Protein 5T9P (pdb70)

Nearest PDB structures (foldseek):
  5t9p-assembly6_D  TM=1.011E+00  e=1.583E-20  Saccharomyces cerevisiae S288C
  5t9p-assembly2_C  TM=9.973E-01  e=4.713E-19  Saccharomyces cerevisiae S288C
  5t9p-assembly5_A  TM=9.970E-01  e=7.579E-19  Saccharomyces cerevisiae S288C
  4ed5-assembly1_A  TM=9.179E-01  e=2.363E-08  Homo sapiens
  4qqb-assembly2_B  TM=8.939E-01  e=1.373E-08  Drosophila melanogaster

Organism: Saccharomyces cerevisiae (strain ATCC 204508 / S288c) (NCBI:txid559292)

B-factor: mean 33.74, std 13.09, range [13.5, 87.91]

Sequence (399 aa):
EEYSGIIYVSSRLPHGFHEKELSKYFAQFGDLKEVRRLARNKKTGNSRHYGFLEFVNKEDAMIAQESMNNYLLMGHLLQVRVLPKGAKIEKLYKYKKRVLVEKGITKLEEYSGIIYVSRLPHGFHEKELSKYFAQFGDLKEVRLARNKKTGNSRHYGFLEFVNKEDAMIAQESSMNNYLLMGHLLQVRVLPKGAKIEKLYKYKKRVLVEKGITKEYSGIIYVSRLPHGFHEKELSKYFAQFGDLKEVRLARNKKTGNSRHYGFLEFVNKEDAMIAQESMNNYLLMGHLLQVRVLPKGAKIEKLYKYKKRVLEYSGIIYVSRLPHGFHEKELSKYFAQFGDLKEVRRLARNKKTGNSRHYGFLEFVNKEDAMIAQESMNNYLLMGHLLQVRVLPKGAKIEKLYK

Structure (mmCIF, N/CA/C/O backbone):
data_5T9P
#
_entry.id   5T9P
#
_cell.length_a   37.242
_cell.length_b   157.399
_cell.length_c   47.130
_cell.angle_alpha   90.00
_cell.angle_beta   107.06
_cell.angle_gamma   90.00
#
_symmetry.space_group_name_H-M   'P 1 21 1'
#
loop_
_entity.id
_entity.type
_entity.pdbx_description
1 polymer 'Ribosome biogenesis protein 15'
2 non-polymer 'SULFATE ION'
3 non-polymer 'CHLORIDE ION'
4 water water
#
loop_
_atom_site.group_PDB
_atom_site.id
_atom_site.type_symbol
_atom_site.label_atom_id
_atom_site.label_alt_id
_atom_site.label_comp_id
_atom_site.label_asym_id
_atom_site.label_entity_id
_atom_site.label_seq_id
_atom_site.pdbx_PDB_ins_code
_atom_site.Cartn_x
_atom_site.Cartn_y
_atom_site.Cartn_z
_atom_site.occupancy
_atom_site.B_iso_or_equiv
_atom_site.auth_seq_id
_atom_site.auth_comp_id
_atom_site.auth_asym_id
_atom_site.auth_atom_id
_atom_site.pdbx_PDB_model_num
ATOM 1 N N . GLU A 1 7 ? -73.541 18.086 99.138 1.00 31.05 87 GLU B N 1
ATOM 2 C CA . GLU A 1 7 ? -72.701 18.014 97.948 1.00 31.97 87 GLU B CA 1
ATOM 3 C C . GLU A 1 7 ? -71.221 17.997 98.288 1.00 29.16 87 GLU B C 1
ATOM 4 O O . GLU A 1 7 ? -70.404 17.563 97.488 1.00 34.95 87 GLU B O 1
ATOM 10 N N . GLU A 1 8 ? -70.860 18.546 99.439 1.00 21.79 88 GLU B N 1
ATOM 11 C CA . GLU A 1 8 ? -69.451 18.845 99.648 1.00 23.63 88 GLU B CA 1
ATOM 12 C C . GLU A 1 8 ? -68.734 17.747 100.431 1.00 22.78 88 GLU B C 1
ATOM 13 O O . GLU A 1 8 ? -67.507 17.787 100.577 1.00 18.95 88 GLU B O 1
ATOM 19 N N . TYR A 1 9 ? -69.492 16.778 100.917 1.00 17.53 89 TYR B N 1
ATOM 20 C CA . TYR A 1 9 ? -68.913 15.718 101.748 1.00 19.68 89 TYR B CA 1
ATOM 21 C C . TYR A 1 9 ? -69.031 14.343 101.137 1.00 24.48 89 TYR B C 1
ATOM 22 O O . TYR A 1 9 ? -69.947 14.078 100.359 1.00 24.15 89 TYR B O 1
ATOM 31 N N . SER A 1 10 ? -68.081 13.473 101.500 1.00 20.19 90 SER B N 1
ATOM 32 C CA . SER A 1 10 ? -68.082 12.106 101.066 1.00 19.45 90 SER B CA 1
ATOM 33 C C . SER A 1 10 ? -68.922 11.276 102.034 1.00 19.15 90 SER B C 1
ATOM 34 O O . SER A 1 10 ? -69.404 11.790 103.044 1.00 16.74 90 SER B O 1
ATOM 37 N N . GLY A 1 11 ? -69.058 9.991 101.744 1.00 18.77 91 GLY B N 1
ATOM 38 C CA . GLY A 1 11 ? -69.609 9.054 102.715 1.00 19.28 91 GLY B CA 1
ATOM 39 C C . GLY A 1 11 ? -68.529 8.457 103.636 1.00 18.67 91 GLY B C 1
ATOM 40 O O . GLY A 1 11 ? -68.764 7.459 104.290 1.00 17.98 91 GLY B O 1
ATOM 41 N N . ILE A 1 12 ? -67.345 9.064 103.685 1.00 17.34 92 ILE B N 1
ATOM 42 C CA . ILE A 1 12 ? -66.235 8.516 104.492 1.00 16.97 92 ILE B CA 1
ATOM 43 C C . ILE A 1 12 ? -66.011 9.231 105.818 1.00 17.57 92 ILE B C 1
ATOM 44 O O . ILE A 1 12 ? -65.982 10.453 105.861 1.00 15.76 92 ILE B O 1
ATOM 49 N N . ILE A 1 13 ? -65.859 8.455 106.892 1.00 15.78 93 ILE B N 1
ATOM 50 C CA . ILE A 1 13 ? -65.506 9.032 108.167 1.00 16.00 93 ILE B CA 1
ATOM 51 C C . ILE A 1 13 ? -64.141 8.546 108.640 1.00 16.43 93 ILE B C 1
ATOM 52 O O . ILE A 1 13 ? -63.724 7.431 108.397 1.00 17.28 93 ILE B O 1
ATOM 57 N N . TYR A 1 14 ? -63.443 9.471 109.264 1.00 15.56 94 TYR B N 1
ATOM 58 C CA . TYR A 1 14 ? -62.246 9.204 110.025 1.00 17.40 94 TYR B CA 1
ATOM 59 C C . TYR A 1 14 ? -62.640 9.082 111.495 1.00 19.17 94 TYR B C 1
ATOM 60 O O . TYR A 1 14 ? -63.391 9.923 112.004 1.00 18.10 94 TYR B O 1
ATOM 69 N N . VAL A 1 15 ? -62.143 8.056 112.181 1.00 15.42 95 VAL B N 1
ATOM 70 C CA . VAL A 1 15 ? -62.537 7.826 113.571 1.00 16.19 95 VAL B CA 1
ATOM 71 C C . VAL A 1 15 ? -61.280 7.648 114.398 1.00 19.43 95 VAL B C 1
ATOM 72 O O . VAL A 1 15 ? -60.404 6.908 113.983 1.00 15.44 95 VAL B O 1
ATOM 76 N N . SER A 1 16 ? -61.165 8.332 115.532 1.00 16.33 96 SER B N 1
ATOM 77 C CA A SER A 1 16 ? -59.942 8.256 116.334 0.54 17.72 96 SER B CA 1
ATOM 78 C CA B SER A 1 16 ? -59.947 8.276 116.327 0.46 17.55 96 SER B CA 1
ATOM 79 C C . SER A 1 16 ? -60.256 8.257 117.833 1.00 20.27 96 SER B C 1
ATOM 80 O O . SER A 1 16 ? -61.433 8.222 118.231 1.00 16.84 96 SER B O 1
ATOM 85 N N . ARG A 1 17 ? -59.195 8.284 118.658 1.00 15.86 97 ARG B N 1
ATOM 86 C CA . ARG A 1 17 ? -59.299 8.082 120.094 1.00 17.83 97 ARG B CA 1
ATOM 87 C C . ARG A 1 17 ? -60.007 6.771 120.435 1.00 18.68 97 ARG B C 1
ATOM 88 O O . ARG A 1 17 ? -60.769 6.704 121.392 1.00 23.79 97 ARG B O 1
ATOM 96 N N . LEU A 1 18 ? -59.757 5.723 119.659 1.00 15.69 98 LEU B N 1
ATOM 97 C CA . LEU A 1 18 ? -60.330 4.426 119.960 1.00 19.62 98 LEU B CA 1
ATOM 98 C C . LEU A 1 18 ? -59.713 3.841 121.248 1.00 25.92 98 LEU B C 1
ATOM 99 O O . LEU A 1 18 ? -58.513 3.963 121.494 1.00 18.96 98 LEU B O 1
ATOM 104 N N . PRO A 1 19 ? -60.548 3.211 122.074 1.00 24.98 99 PRO B N 1
ATOM 105 C CA . PRO A 1 19 ? -60.048 2.646 123.330 1.00 31.10 99 PRO B CA 1
ATOM 106 C C . PRO A 1 19 ? -59.412 1.276 123.109 1.00 30.26 99 PRO B C 1
ATOM 107 O O . PRO A 1 19 ? -59.463 0.740 121.997 1.00 24.82 99 PRO B O 1
ATOM 111 N N . HIS A 1 20 ? -58.796 0.728 124.149 1.00 30.42 100 HIS B N 1
ATOM 112 C CA . HIS A 1 20 ? -58.130 -0.542 124.012 1.00 33.35 100 HIS B CA 1
ATOM 113 C C . HIS A 1 20 ? -59.130 -1.614 123.689 1.00 31.60 100 HIS B C 1
ATOM 114 O O . HIS A 1 20 ? -60.258 -1.619 124.205 1.00 31.62 100 HIS B O 1
ATOM 121 N N . GLY A 1 21 ? -58.726 -2.490 122.771 1.00 31.96 101 GLY B N 1
ATOM 122 C CA . GLY A 1 21 ? -59.572 -3.579 122.328 1.00 27.39 101 GLY B CA 1
ATOM 123 C C . GLY A 1 21 ? -60.602 -3.211 121.277 1.00 29.23 101 GLY B C 1
ATOM 124 O O . GLY A 1 21 ? -61.414 -4.046 120.906 1.00 29.43 101 GLY B O 1
ATOM 125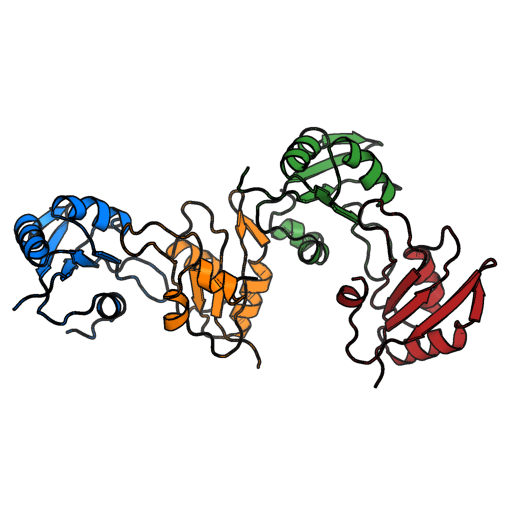 N N . PHE A 1 22 ? -60.575 -1.977 120.784 1.00 24.96 102 PHE B N 1
ATOM 126 C CA . PHE A 1 22 ? -61.615 -1.527 119.849 1.00 23.86 102 PHE B CA 1
ATOM 127 C C . PHE A 1 22 ? -61.067 -1.645 118.420 1.00 25.28 102 PHE B C 1
ATOM 128 O O . PHE A 1 22 ? -60.333 -0.780 117.946 1.00 23.47 102 PHE B O 1
ATOM 136 N N . HIS A 1 23 ? -61.404 -2.722 117.734 1.00 23.39 103 HIS B N 1
ATOM 137 C CA . HIS A 1 23 ? -60.802 -2.972 116.436 1.00 23.19 103 HIS B CA 1
ATOM 138 C C . HIS A 1 23 ? -61.830 -2.973 115.309 1.00 21.08 103 HIS B C 1
ATOM 139 O O . HIS A 1 23 ? -62.892 -2.364 115.453 1.00 20.98 103 HIS B O 1
ATOM 146 N N . GLU A 1 24 ? -61.515 -3.624 114.184 1.00 18.26 104 GLU B N 1
ATOM 147 C CA . GLU A 1 24 ? -62.379 -3.564 112.995 1.00 20.77 104 GLU B CA 1
ATOM 148 C C . GLU A 1 24 ? -63.820 -4.053 113.294 1.00 25.99 104 GLU B C 1
ATOM 149 O O . GLU A 1 24 ? -64.804 -3.480 112.799 1.00 23.26 104 GLU B O 1
ATOM 155 N N . LYS A 1 25 ? -63.927 -5.133 114.073 1.00 21.20 105 LYS B N 1
ATOM 156 C CA . LYS A 1 25 ? -65.220 -5.727 114.407 1.00 23.06 105 LYS B CA 1
ATOM 157 C C . LYS A 1 25 ? -66.075 -4.806 115.266 1.00 19.44 105 LYS B C 1
ATOM 158 O O . LYS A 1 25 ? -67.282 -4.724 115.078 1.00 24.96 105 LYS B O 1
ATOM 164 N N . GLU A 1 26 ? -65.441 -4.117 116.204 1.00 23.59 106 GLU B N 1
ATOM 165 C CA . GLU A 1 26 ? -66.121 -3.123 117.021 1.00 23.75 106 GLU B CA 1
ATOM 166 C C . GLU A 1 26 ? -66.492 -1.878 116.213 1.00 22.88 106 GLU B C 1
ATOM 167 O O . GLU A 1 26 ? -67.549 -1.284 116.446 1.00 21.18 106 GLU B O 1
ATOM 173 N N . LEU A 1 27 ? -65.630 -1.480 115.276 1.00 21.36 107 LEU B N 1
ATOM 174 C CA . LEU A 1 27 ? -65.931 -0.362 114.375 1.00 24.84 107 LEU B CA 1
ATOM 175 C C . LEU A 1 27 ? -67.217 -0.676 113.588 1.00 21.58 107 LEU B C 1
ATOM 176 O O . LEU A 1 27 ? -68.173 0.109 113.511 1.00 18.78 107 LEU B O 1
ATOM 181 N N . SER A 1 28 ? -67.230 -1.863 113.029 1.00 19.65 108 SER B N 1
ATOM 182 C CA . SER A 1 28 ? -68.391 -2.327 112.294 1.00 23.53 108 SER B CA 1
ATOM 183 C C . SER A 1 28 ? -69.640 -2.417 113.169 1.00 21.52 108 SER B C 1
ATOM 184 O O . SER A 1 28 ? -70.725 -1.993 112.774 1.00 25.63 108 SER B O 1
ATOM 187 N N . LYS A 1 29 ? -69.491 -3.000 114.344 1.00 24.40 109 LYS B N 1
ATOM 188 C CA . LYS A 1 29 ? -70.628 -3.177 115.238 1.00 28.61 109 LYS B CA 1
ATOM 189 C C . LYS A 1 29 ? -71.248 -1.819 115.623 1.00 26.42 109 LYS B C 1
ATOM 190 O O . LYS A 1 29 ? -72.460 -1.625 115.517 1.00 29.78 109 LYS B O 1
ATOM 196 N N . TYR A 1 30 ? -70.409 -0.872 116.033 1.00 23.71 110 TYR B N 1
ATOM 197 C CA . TYR A 1 30 ? -70.905 0.426 116.444 1.00 24.08 110 TYR B CA 1
ATOM 198 C C . TYR A 1 30 ? -71.446 1.252 115.287 1.00 24.95 110 TYR B C 1
ATOM 199 O O . TYR A 1 30 ? -72.453 1.962 115.461 1.00 23.65 110 TYR B O 1
ATOM 208 N N . PHE A 1 31 ? -70.837 1.155 114.105 1.00 20.79 111 PHE B N 1
ATOM 209 C CA . PHE A 1 31 ? -71.198 2.104 113.052 1.00 17.80 111 PHE B CA 1
ATOM 210 C C . PHE A 1 31 ? -72.238 1.577 112.054 1.00 16.72 111 PHE B C 1
ATOM 211 O O . PHE A 1 31 ? -72.985 2.374 111.453 1.00 19.68 111 PHE B O 1
ATOM 219 N N . ALA A 1 32 ? -72.356 0.259 111.928 1.00 17.76 112 ALA B N 1
ATOM 220 C CA . ALA A 1 32 ? -73.332 -0.320 111.000 1.00 21.05 112 ALA B CA 1
ATOM 221 C C . ALA A 1 32 ? -74.770 -0.038 111.442 1.00 23.11 112 ALA B C 1
ATOM 222 O O . ALA A 1 32 ? -75.703 -0.138 110.644 1.00 17.09 112 ALA B O 1
ATOM 224 N N . GLN A 1 33 ? -74.942 0.341 112.699 1.00 16.73 113 GLN B N 1
ATOM 225 C CA . GLN A 1 33 ? -76.268 0.726 113.186 1.00 25.86 113 GLN B CA 1
ATOM 226 C C . GLN A 1 33 ? -76.838 1.982 112.501 1.00 25.64 113 GLN B C 1
ATOM 227 O O . GLN A 1 33 ? -78.058 2.209 112.540 1.00 26.07 113 GLN B O 1
ATOM 233 N N . PHE A 1 34 ? -75.984 2.783 111.849 1.00 18.67 114 PHE B N 1
ATOM 234 C CA . PHE A 1 34 ? -76.431 4.039 111.232 1.00 19.40 114 PHE B CA 1
ATOM 235 C C . PHE A 1 34 ? -76.718 3.913 109.743 1.00 20.14 114 PHE B C 1
ATOM 236 O O . PHE A 1 34 ? -77.245 4.842 109.110 1.00 23.14 114 PHE B O 1
ATOM 244 N N . GLY A 1 35 ? -76.392 2.757 109.180 1.00 18.86 115 GLY B N 1
ATOM 245 C CA . GLY A 1 35 ? -76.595 2.532 107.754 1.00 20.94 115 GLY B CA 1
ATOM 246 C C . GLY A 1 35 ? -75.618 1.513 107.203 1.00 22.69 115 GLY B C 1
ATOM 247 O O . GLY A 1 35 ? -74.664 1.147 107.885 1.00 19.66 115 GLY B O 1
ATOM 248 N N . ASP A 1 36 ? -75.847 1.036 105.984 1.00 19.08 116 ASP B N 1
ATOM 249 C CA . ASP A 1 36 ? -75.007 -0.034 105.449 1.00 21.61 116 ASP B CA 1
ATOM 250 C C . ASP A 1 36 ? -73.595 0.486 105.188 1.00 21.31 116 ASP B C 1
ATOM 251 O O . ASP A 1 36 ? -73.418 1.592 104.691 1.00 19.58 116 ASP B O 1
ATOM 256 N N . LEU A 1 37 ? -72.619 -0.351 105.500 1.00 20.84 117 LEU B N 1
ATOM 257 C CA . LEU A 1 37 ? -71.213 -0.018 105.346 1.00 21.38 117 LEU B CA 1
ATOM 258 C C . LEU A 1 37 ? -70.651 -0.587 104.048 1.00 22.74 117 LEU B C 1
ATOM 259 O O . LEU A 1 37 ? -70.948 -1.724 103.670 1.00 24.59 117 LEU B O 1
ATOM 264 N N . LYS A 1 38 ? -69.870 0.222 103.348 1.00 19.68 118 LYS B N 1
ATOM 265 C CA . LYS A 1 38 ? -69.105 -0.268 102.200 1.00 21.79 118 LYS B CA 1
ATOM 266 C C . LYS A 1 38 ? -67.720 -0.740 102.645 1.00 24.77 118 LYS B C 1
ATOM 267 O O . LYS A 1 38 ? -67.135 -1.655 102.059 1.00 22.44 118 LYS B O 1
ATOM 273 N N . GLU A 1 39 ? -67.180 -0.111 103.679 1.00 17.81 119 GLU B N 1
ATOM 274 C CA . GLU A 1 39 ? -65.818 -0.518 104.078 1.00 20.71 119 GLU B CA 1
ATOM 275 C C . GLU A 1 39 ? -65.477 -0.098 105.493 1.00 17.35 119 GLU B C 1
ATOM 276 O O . GLU A 1 39 ? -65.912 0.961 105.941 1.00 21.78 119 GLU B O 1
ATOM 282 N N . VAL A 1 40 ? -64.732 -0.951 106.192 1.00 18.21 120 VAL B N 1
ATOM 283 C CA . VAL A 1 40 ? -64.198 -0.662 107.536 1.00 17.53 120 VAL B CA 1
ATOM 284 C C . VAL A 1 40 ? -62.704 -0.966 107.541 1.00 20.18 120 VAL B C 1
ATOM 285 O O . VAL A 1 40 ? -62.305 -2.043 107.099 1.00 18.22 120 VAL B O 1
ATOM 289 N N . ARG A 1 41 ? -61.886 -0.022 107.983 1.00 18.98 121 ARG B N 1
ATOM 290 C CA A ARG A 1 41 ? -60.449 -0.267 108.097 0.49 19.88 121 ARG B CA 1
ATOM 291 C CA B ARG A 1 41 ? -60.448 -0.245 108.092 0.51 19.73 121 ARG B CA 1
ATOM 292 C C . ARG A 1 41 ? -59.925 0.337 109.392 1.00 19.99 121 ARG B C 1
ATOM 293 O O . ARG A 1 41 ? -60.260 1.474 109.741 1.00 20.14 121 ARG B O 1
ATOM 308 N N . LEU A 1 42 ? -59.098 -0.431 110.090 1.00 16.18 122 LEU B N 1
ATOM 309 C CA . LEU A 1 42 ? -58.401 0.051 111.270 1.00 17.89 122 LEU B CA 1
ATOM 310 C C . LEU A 1 42 ? -56.940 0.277 110.884 1.00 19.47 122 LEU B C 1
ATOM 311 O O . LEU A 1 42 ? -56.311 -0.615 110.288 1.00 19.05 122 LEU B O 1
ATOM 316 N N . ALA A 1 43 ? -56.385 1.441 111.213 1.00 17.32 123 ALA B N 1
ATOM 317 C CA . ALA A 1 43 ? -54.962 1.671 110.974 1.00 16.23 123 ALA B CA 1
ATOM 318 C C . ALA A 1 43 ? -54.148 0.794 111.911 1.00 17.65 123 ALA B C 1
ATOM 319 O O . ALA A 1 43 ? -54.382 0.773 113.127 1.00 13.50 123 ALA B O 1
ATOM 321 N N . ARG A 1 44 ? -53.190 0.070 111.330 1.00 16.12 124 ARG B N 1
ATOM 322 C CA . ARG A 1 44 ? -52.316 -0.833 112.081 1.00 16.68 124 ARG B CA 1
ATOM 323 C C . ARG A 1 44 ? -50.851 -0.648 111.623 1.00 17.27 124 ARG B C 1
ATOM 324 O O . ARG A 1 44 ? -50.597 -0.422 110.443 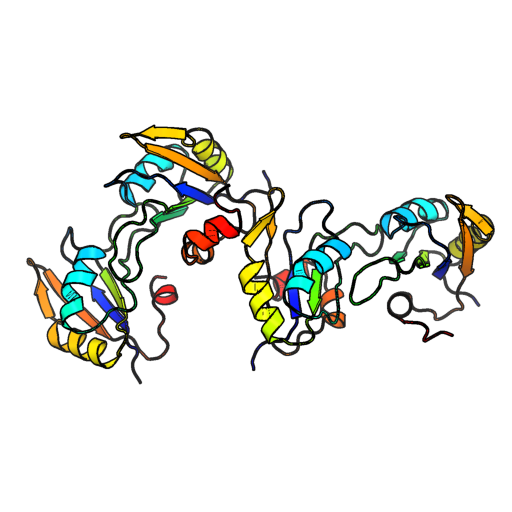1.00 19.85 124 ARG B O 1
ATOM 332 N N . ASN A 1 45 ? -49.904 -0.740 112.552 1.00 19.22 125 ASN B N 1
ATOM 333 C CA . ASN A 1 45 ? -48.488 -0.735 112.181 1.00 21.07 125 ASN B CA 1
ATOM 334 C C . ASN A 1 45 ? -48.266 -1.893 111.188 1.00 21.22 125 ASN B C 1
ATOM 335 O O . ASN A 1 45 ? -48.675 -3.014 111.436 1.00 17.78 125 ASN B O 1
ATOM 340 N N . LYS A 1 46 ? -47.709 -1.599 110.023 1.00 21.29 126 LYS B N 1
ATOM 341 C CA . LYS A 1 46 ? -47.651 -2.615 108.989 1.00 27.46 126 LYS B CA 1
ATOM 342 C C . LYS A 1 46 ? -46.714 -3.790 109.359 1.00 25.47 126 LYS B C 1
ATOM 343 O O . LYS A 1 46 ? -46.824 -4.862 108.778 1.00 24.19 126 LYS B O 1
ATOM 349 N N . LYS A 1 47 ? -45.855 -3.600 110.358 1.00 26.12 127 LYS B N 1
ATOM 350 C CA . LYS A 1 47 ? -44.897 -4.637 110.757 1.00 27.03 127 LYS B CA 1
ATOM 351 C C . LYS A 1 47 ? -45.354 -5.463 111.956 1.00 29.05 127 LYS B C 1
ATOM 352 O O . LYS A 1 47 ? -45.365 -6.700 111.904 1.00 27.48 127 LYS B O 1
ATOM 358 N N . THR A 1 48 ? -45.713 -4.781 113.044 1.00 24.04 128 THR B N 1
ATOM 359 C CA . THR A 1 48 ? -46.107 -5.471 114.276 1.00 24.07 128 THR B CA 1
ATOM 360 C C . THR A 1 48 ? -47.593 -5.871 114.291 1.00 24.86 128 THR B C 1
ATOM 361 O O . THR A 1 48 ? -48.016 -6.716 115.085 1.00 23.42 128 THR B O 1
ATOM 365 N N . GLY A 1 49 ? -48.397 -5.228 113.450 1.00 22.10 129 GLY B N 1
ATOM 366 C CA . GLY A 1 49 ? -49.845 -5.417 113.533 1.00 28.98 129 GLY B CA 1
ATOM 367 C C . GLY A 1 49 ? -50.587 -4.605 114.602 1.00 24.82 129 GLY B C 1
ATOM 368 O O . GLY A 1 49 ? -51.819 -4.616 114.644 1.00 19.82 129 GLY B O 1
ATOM 369 N N . ASN A 1 50 ? -49.851 -3.884 115.450 1.00 22.58 130 ASN B N 1
ATOM 370 C CA . ASN A 1 50 ? -50.465 -3.109 116.525 1.00 22.59 130 ASN B CA 1
ATOM 371 C C . ASN A 1 50 ? -51.412 -2.014 116.013 1.00 19.66 130 ASN B C 1
ATOM 372 O O . ASN A 1 50 ? -51.081 -1.290 115.091 1.00 17.31 130 ASN B O 1
ATOM 377 N N . SER A 1 51 ? -52.584 -1.920 116.624 1.00 19.35 131 SER B N 1
ATOM 378 C CA . SER A 1 51 ? -53.543 -0.855 116.316 1.00 19.45 131 SER B CA 1
ATOM 379 C C . SER A 1 51 ? -52.942 0.528 116.490 1.00 19.72 131 SER B C 1
ATOM 380 O O . SER A 1 51 ? -52.261 0.788 117.488 1.00 20.18 131 SER B O 1
ATOM 383 N N . ARG A 1 52 ? -53.211 1.433 115.553 1.00 20.21 132 ARG B N 1
ATOM 384 C CA . ARG A 1 52 ? -52.853 2.833 115.761 1.00 19.92 132 ARG B CA 1
ATOM 385 C C . ARG A 1 52 ? -54.028 3.620 116.414 1.00 19.65 132 ARG B C 1
ATOM 386 O O . ARG A 1 52 ? -53.959 4.834 116.552 1.00 20.43 132 ARG B O 1
ATOM 394 N N . HIS A 1 53 ? -55.104 2.925 116.762 1.00 18.75 133 HIS B N 1
ATOM 395 C CA . HIS A 1 53 ? -56.240 3.519 117.516 1.00 21.21 133 HIS B CA 1
ATOM 396 C C . HIS A 1 53 ? -57.024 4.589 116.731 1.00 19.48 133 HIS B C 1
ATOM 397 O O . HIS A 1 53 ? -57.627 5.493 117.323 1.00 16.42 133 HIS B O 1
ATOM 404 N N . TYR A 1 54 ? -57.012 4.463 115.408 1.00 14.12 134 TYR B N 1
ATOM 405 C CA . TYR A 1 54 ? -57.904 5.228 114.526 1.00 15.02 134 TYR B CA 1
ATOM 406 C C . TYR A 1 54 ? -58.176 4.391 113.276 1.00 18.69 134 TYR B C 1
ATOM 407 O O . TYR A 1 54 ? -57.479 3.392 113.025 1.00 20.09 134 TYR B O 1
ATOM 416 N N . GLY A 1 55 ? -59.204 4.762 112.515 1.00 16.47 135 GLY B N 1
ATOM 417 C CA . GLY A 1 55 ? -59.499 4.062 111.291 1.00 15.22 135 GLY B CA 1
ATOM 418 C C . GLY A 1 55 ? -60.390 4.898 110.384 1.00 17.34 135 GLY B C 1
ATOM 419 O O . GLY A 1 55 ? -60.622 6.089 110.640 1.00 17.18 135 GLY B O 1
ATOM 420 N N . PHE A 1 56 ? -60.876 4.266 109.317 1.00 16.36 136 PHE B N 1
ATOM 421 C CA . PHE A 1 56 ? -61.717 4.932 108.329 1.00 19.17 136 PHE B CA 1
ATOM 422 C C . PHE A 1 56 ? -62.889 3.992 108.058 1.00 21.45 136 PHE B C 1
ATOM 423 O O . PHE A 1 56 ? -62.694 2.765 108.034 1.00 19.15 136 PHE B O 1
ATOM 431 N N . LEU A 1 57 ? -64.093 4.542 107.881 1.00 17.33 137 LEU B N 1
ATOM 432 C CA . LEU A 1 57 ? -65.237 3.726 107.434 1.00 18.79 137 LEU B CA 1
ATOM 433 C C . LEU A 1 57 ? -65.901 4.449 106.296 1.00 21.71 137 LEU B C 1
ATOM 434 O O . LEU A 1 57 ? -65.893 5.684 106.270 1.00 19.06 137 LEU B O 1
ATOM 439 N N . GLU A 1 58 ? -66.476 3.702 105.360 1.00 17.55 138 GLU B N 1
ATOM 440 C CA . GLU A 1 58 ? -67.300 4.312 104.323 1.00 18.28 138 GLU B CA 1
ATOM 441 C C . GLU A 1 58 ? -68.673 3.677 104.337 1.00 17.65 138 GLU B C 1
ATOM 442 O O . GLU A 1 58 ? -68.776 2.453 104.362 1.00 20.60 138 GLU B O 1
ATOM 448 N N . PHE A 1 59 ? -69.691 4.545 104.337 1.00 18.91 139 PHE B N 1
ATOM 449 C CA . PHE A 1 59 ? -71.105 4.199 104.230 1.00 18.17 139 PHE B CA 1
ATOM 450 C C . PHE A 1 59 ? -71.554 4.153 102.785 1.00 20.74 139 PHE B C 1
ATOM 451 O O . PHE A 1 59 ? -71.090 4.946 101.986 1.00 21.09 139 PHE B O 1
ATOM 459 N N . VAL A 1 60 ? -72.485 3.260 102.468 1.00 20.68 140 VAL B N 1
ATOM 460 C CA . VAL A 1 60 ? -73.104 3.252 101.146 1.00 24.26 140 VAL B CA 1
ATOM 461 C C . VAL A 1 60 ? -73.832 4.572 100.823 1.00 26.34 140 VAL B C 1
ATOM 462 O O . VAL A 1 60 ? -73.720 5.056 99.712 1.00 25.24 140 VAL B O 1
ATOM 466 N N . ASN A 1 61 ? -74.550 5.149 101.792 1.00 23.44 141 ASN B N 1
ATOM 467 C CA . ASN A 1 61 ? -75.233 6.447 101.640 1.00 24.18 141 ASN B CA 1
ATOM 468 C C . ASN A 1 61 ? -74.560 7.503 102.479 1.00 22.13 141 ASN B C 1
ATOM 469 O O . ASN A 1 61 ? -74.407 7.312 103.678 1.00 23.69 141 ASN B O 1
ATOM 474 N N . LYS A 1 62 ? -74.186 8.637 101.900 1.00 25.06 142 LYS B N 1
ATOM 475 C CA . LYS A 1 62 ? -73.373 9.573 102.675 1.00 24.57 142 LYS B CA 1
ATOM 476 C C . LYS A 1 62 ? -74.175 10.295 103.762 1.00 28.78 142 LYS B C 1
ATOM 477 O O . LYS A 1 62 ? -73.612 10.825 104.762 1.00 24.50 142 LYS B O 1
ATOM 483 N N . GLU A 1 63 ? -75.502 10.249 103.601 1.00 21.02 143 GLU B N 1
ATOM 484 C CA . GLU A 1 63 ? -76.419 10.731 104.633 1.00 25.00 143 GLU B CA 1
ATOM 485 C C . GLU A 1 63 ? -76.120 10.031 105.970 1.00 20.33 143 GLU B C 1
ATOM 486 O O . GLU A 1 63 ? -76.137 10.630 107.075 1.00 22.26 143 GLU B O 1
ATOM 492 N N . ASP A 1 64 ? -75.868 8.733 105.836 1.00 19.78 144 ASP B N 1
ATOM 493 C CA . ASP A 1 64 ? -75.632 7.870 106.985 1.00 20.05 144 ASP B CA 1
ATOM 494 C C . ASP A 1 64 ? -74.321 8.221 107.656 1.00 21.20 144 ASP B C 1
ATOM 495 O O . ASP A 1 64 ? -74.218 8.095 108.864 1.00 21.38 144 ASP B O 1
ATOM 500 N N . ALA A 1 65 ? -73.338 8.682 106.876 1.00 18.68 145 ALA B N 1
ATOM 501 C CA . ALA A 1 65 ? -72.073 9.108 107.435 1.00 19.97 145 ALA B CA 1
ATOM 502 C C . ALA A 1 65 ? -72.316 10.323 108.284 1.00 24.33 145 ALA B C 1
ATOM 503 O O . ALA A 1 65 ? -71.767 10.431 109.395 1.00 18.21 145 ALA B O 1
ATOM 505 N N . MET A 1 66 ? -73.135 11.246 107.781 1.00 19.62 146 MET B N 1
ATOM 506 C CA . MET A 1 66 ? -73.417 12.403 108.630 1.00 16.78 146 MET B CA 1
ATOM 507 C C . MET A 1 66 ? -74.076 12.013 109.950 1.00 20.91 146 MET B C 1
ATOM 508 O O . MET A 1 66 ? -73.738 12.554 111.016 1.00 18.02 146 MET B O 1
ATOM 513 N N . ILE A 1 67 ? -75.052 11.111 109.867 1.00 20.88 147 ILE B N 1
ATOM 514 C CA . ILE A 1 67 ? -75.741 10.681 111.084 1.00 20.12 147 ILE B CA 1
ATOM 515 C C . ILE A 1 67 ? -74.820 9.965 112.086 1.00 23.27 147 ILE B C 1
ATOM 516 O O . ILE A 1 67 ? -74.879 10.235 113.320 1.00 21.99 147 ILE B O 1
ATOM 521 N N . ALA A 1 68 ? -73.981 9.058 111.570 1.00 18.96 148 ALA B N 1
ATOM 522 C CA . ALA A 1 68 ? -73.000 8.379 112.424 1.00 18.48 148 ALA B CA 1
ATOM 523 C C . ALA A 1 68 ? -72.071 9.396 113.059 1.00 18.87 148 ALA B C 1
ATOM 524 O O . ALA A 1 68 ? -71.706 9.280 114.227 1.00 18.61 148 ALA B O 1
ATOM 526 N N . GLN A 1 69 ? -71.622 10.372 112.283 1.00 17.65 149 GLN B N 1
ATOM 527 C CA . GLN A 1 69 ? -70.705 11.315 112.873 1.00 20.49 149 GLN B CA 1
ATOM 528 C C . GLN A 1 69 ? -71.394 12.085 113.993 1.00 24.84 149 GLN B C 1
ATOM 529 O O . GLN A 1 69 ? -70.793 12.336 115.048 1.00 20.06 149 GLN B O 1
ATOM 535 N N . GLU A 1 70 ? -72.648 12.479 113.769 1.00 22.33 150 GLU B N 1
ATOM 536 C CA . GLU A 1 70 ? -73.334 13.264 114.786 1.00 23.75 150 GLU B CA 1
ATOM 537 C C . GLU A 1 70 ? -73.502 12.476 116.076 1.00 23.27 150 GLU B C 1
ATOM 538 O O . GLU A 1 70 ? -73.407 13.051 117.181 1.00 25.04 150 GLU B O 1
ATOM 544 N N . SER A 1 71 ? -73.784 11.182 115.937 1.00 20.70 151 SER B N 1
ATOM 545 C CA . SER A 1 71 ? -74.031 10.350 117.122 1.00 22.57 151 SER B CA 1
ATOM 546 C C . SER A 1 71 ? -72.771 9.884 117.837 1.00 22.19 151 SER B C 1
ATOM 547 O O . SER A 1 71 ? -72.727 9.861 119.060 1.00 22.52 151 SER B O 1
ATOM 550 N N . MET A 1 72 ? -71.744 9.526 117.076 1.00 22.02 152 MET B N 1
ATOM 551 C CA . MET A 1 72 ? -70.559 8.875 117.650 1.00 21.40 152 MET B CA 1
ATOM 552 C C . MET A 1 72 ? -69.429 9.853 117.982 1.00 21.35 152 MET B C 1
ATOM 553 O O . MET A 1 72 ? -68.573 9.512 118.797 1.00 17.92 152 MET B O 1
ATOM 558 N N . ASN A 1 73 ? -69.413 11.052 117.384 1.00 17.47 153 ASN B N 1
ATOM 559 C CA . ASN A 1 73 ? -68.419 12.041 117.797 1.00 18.43 153 ASN B CA 1
ATOM 560 C C . ASN A 1 73 ? -68.612 12.449 119.264 1.00 20.82 153 ASN B C 1
ATOM 561 O O . ASN A 1 73 ? -69.737 12.713 119.694 1.00 20.69 153 ASN B O 1
ATOM 566 N N . ASN A 1 74 ? -67.511 12.519 120.007 1.00 18.21 154 ASN B N 1
ATOM 567 C CA . ASN A 1 74 ? -67.528 12.713 121.482 1.00 22.32 154 ASN B CA 1
ATOM 568 C C . ASN A 1 74 ? -68.386 11.726 122.275 1.00 21.23 154 ASN B C 1
ATOM 569 O O . ASN A 1 74 ? -68.907 12.055 123.327 1.00 23.06 154 ASN B O 1
ATOM 574 N N . TYR A 1 75 ? -68.522 10.512 121.765 1.00 19.89 155 TYR B N 1
ATOM 575 C CA . TYR A 1 75 ? -69.075 9.405 122.534 1.00 22.97 155 TYR B CA 1
ATOM 576 C C . TYR A 1 75 ? -68.032 8.866 123.521 1.00 22.83 155 TYR B C 1
ATOM 577 O O . TYR A 1 75 ? -66.932 8.472 123.129 1.00 26.02 155 TYR B O 1
ATOM 586 N N . LEU A 1 76 ? -68.352 8.876 124.806 1.00 19.08 156 LEU B N 1
ATOM 587 C CA . LEU A 1 76 ? -67.342 8.561 125.810 1.00 20.19 156 LEU B CA 1
ATOM 588 C C . LEU A 1 76 ? -67.392 7.068 126.130 1.00 28.21 156 LEU B C 1
ATOM 589 O O . LEU A 1 76 ? -68.372 6.547 126.648 1.00 25.04 156 LEU B O 1
ATOM 594 N N . LEU A 1 77 ? -66.311 6.385 125.792 1.00 24.95 157 LEU B N 1
ATOM 595 C CA . LEU A 1 77 ? -66.239 4.936 125.919 1.00 29.68 157 LEU B CA 1
ATOM 596 C C . LEU A 1 77 ? -64.921 4.545 126.535 1.00 22.98 157 LEU B C 1
ATOM 597 O O . LEU A 1 77 ? -63.874 4.901 125.988 1.00 24.84 157 LEU B O 1
ATOM 602 N N . MET A 1 78 ? -64.958 3.842 127.675 1.00 30.24 158 MET B N 1
ATOM 603 C CA . MET A 1 78 ? -63.732 3.339 128.336 1.00 27.46 158 MET B CA 1
ATOM 604 C C . MET A 1 78 ? -62.656 4.415 128.469 1.00 26.29 158 MET B C 1
ATOM 605 O O . MET A 1 78 ? -61.483 4.215 128.097 1.00 25.65 158 MET B O 1
ATOM 610 N N . GLY A 1 79 ? -63.047 5.581 128.985 1.00 22.84 159 GLY B N 1
ATOM 611 C CA . GLY A 1 79 ? -62.063 6.615 129.282 1.00 22.61 159 GLY B CA 1
ATOM 612 C C . GLY A 1 79 ? -61.490 7.298 128.040 1.00 24.06 159 GLY B C 1
ATOM 613 O O . GLY A 1 79 ? -60.460 7.965 128.099 1.00 21.86 159 GLY B O 1
ATOM 614 N N . HIS A 1 80 ? -62.181 7.120 126.918 1.00 23.91 160 HIS B N 1
ATOM 615 C CA . HIS A 1 80 ? -61.812 7.726 125.632 1.00 20.63 160 HIS B CA 1
ATOM 616 C C . HIS A 1 80 ? -63.006 8.498 125.104 1.00 19.72 160 HIS B C 1
ATOM 617 O O . HIS A 1 80 ? -64.104 7.997 125.143 1.00 18.30 160 HIS B O 1
ATOM 624 N N . LEU A 1 81 ? -62.762 9.672 124.553 1.00 20.99 161 LEU B N 1
ATOM 625 C CA . LEU A 1 81 ? -63.792 10.427 123.873 1.00 20.03 161 LEU B CA 1
ATOM 626 C C . LEU A 1 81 ? -63.588 10.235 122.377 1.00 19.21 161 LEU B C 1
ATOM 627 O O . LEU A 1 81 ? -62.699 10.859 121.804 1.00 19.12 161 LEU B O 1
ATOM 632 N N . LEU A 1 82 ? -64.361 9.342 121.769 1.00 17.22 162 LEU B N 1
ATOM 633 C CA . LEU A 1 82 ? -64.234 9.039 120.336 1.00 24.64 162 LEU B CA 1
ATOM 634 C C . LEU A 1 82 ? -64.335 10.292 119.476 1.00 20.67 162 LEU B C 1
ATOM 635 O O . LEU A 1 82 ? -65.198 11.135 119.681 1.00 18.98 162 LEU B O 1
ATOM 640 N N . GLN A 1 83 ? -63.462 10.405 118.495 1.00 20.52 163 GLN B N 1
ATOM 641 C CA . GLN A 1 83 ? -63.548 11.557 117.610 1.00 17.30 163 GLN B CA 1
ATOM 642 C C . GLN A 1 83 ? -63.972 11.066 116.227 1.00 20.96 163 GLN B C 1
ATOM 643 O O . GLN A 1 83 ? -63.408 10.092 115.713 1.00 18.48 163 GLN B O 1
ATOM 649 N N . VAL A 1 84 ? -64.977 11.708 115.632 1.00 14.60 164 VAL B N 1
ATOM 650 C CA . VAL A 1 84 ? -65.454 11.263 114.334 1.00 15.37 164 VAL B CA 1
ATOM 651 C C . VAL A 1 84 ? -65.533 12.480 113.427 1.00 17.88 164 VAL B C 1
ATOM 652 O O . VAL A 1 84 ? -66.073 13.540 113.814 1.00 16.72 164 VAL B O 1
ATOM 656 N N . ARG A 1 85 ? -64.989 12.339 112.224 1.00 15.84 165 ARG B N 1
ATOM 657 C CA . ARG A 1 85 ? -65.018 13.423 111.236 1.00 16.85 165 ARG B CA 1
ATOM 658 C C . ARG A 1 85 ? -65.518 12.915 109.885 1.00 16.27 165 ARG B C 1
ATOM 659 O O . ARG A 1 85 ? -64.999 11.923 109.397 1.00 15.17 165 ARG B O 1
ATOM 667 N N . VAL A 1 86 ? -66.483 13.591 109.263 1.00 16.90 166 VAL B N 1
ATOM 668 C CA . VAL A 1 86 ? -66.887 13.239 107.906 1.00 19.01 166 VAL B CA 1
ATOM 669 C C . VAL A 1 86 ? -65.909 13.963 106.999 1.00 18.58 166 VAL B C 1
ATOM 670 O O . VAL A 1 86 ? -65.646 15.132 107.191 1.00 17.34 166 VAL B O 1
ATOM 674 N N . LEU A 1 87 ? -65.333 13.244 106.045 1.00 17.45 167 LEU B N 1
ATOM 675 C CA . LEU A 1 87 ? -64.315 13.829 105.177 1.00 15.93 167 LEU B CA 1
ATOM 676 C C . LEU A 1 87 ? -64.950 14.412 103.890 1.00 15.55 167 LEU B C 1
ATOM 677 O O . LEU A 1 87 ? -65.934 13.892 103.388 1.00 19.32 167 LEU B O 1
ATOM 682 N N . PRO A 1 88 ? -64.389 15.505 103.384 1.00 14.04 168 PRO B N 1
ATOM 683 C CA . PRO A 1 88 ? -64.911 16.194 102.198 1.00 18.85 168 PRO B CA 1
ATOM 684 C C . PRO A 1 88 ? -64.872 15.281 100.980 1.00 19.47 168 PRO B C 1
ATOM 685 O O . PRO A 1 88 ? -64.168 14.268 100.973 1.00 18.18 168 PRO B O 1
ATOM 689 N N . LYS A 1 89 ? -65.626 15.658 99.960 1.00 20.03 169 LYS B N 1
ATOM 690 C CA . LYS A 1 89 ? -65.591 15.033 98.644 1.00 20.04 169 LYS B CA 1
ATOM 691 C C . LYS A 1 89 ? -64.189 14.843 98.079 1.00 17.01 169 LYS B C 1
ATOM 692 O O . LYS A 1 89 ? -63.353 15.732 98.153 1.00 18.49 169 LYS B O 1
ATOM 698 N N . GLY A 1 90 ? -63.941 13.671 97.509 1.00 19.89 170 GLY B N 1
ATOM 699 C CA . GLY A 1 90 ? -62.632 13.361 96.969 1.00 22.77 170 GLY B CA 1
ATOM 700 C C . GLY A 1 90 ? -61.835 12.455 97.897 1.00 23.29 170 GLY B C 1
ATOM 701 O O . GLY A 1 90 ? -60.837 11.903 97.487 1.00 24.44 170 GLY B O 1
ATOM 702 N N . ALA A 1 91 ? -62.278 12.318 99.147 1.00 20.44 171 ALA B N 1
ATOM 703 C CA . ALA A 1 91 ? -61.672 11.386 100.090 1.00 17.46 171 ALA B CA 1
ATOM 704 C C . ALA A 1 91 ? -61.750 9.986 99.528 1.00 20.68 171 ALA B C 1
ATOM 705 O O . ALA A 1 91 ? -62.758 9.611 98.977 1.00 21.62 171 ALA B O 1
ATOM 707 N N . LYS A 1 92 ? -60.682 9.215 99.677 1.00 19.26 172 LYS B N 1
ATOM 708 C CA . LYS A 1 92 ? -60.674 7.805 99.298 1.00 19.69 172 LYS B CA 1
ATOM 709 C C . LYS A 1 92 ? -59.886 7.043 100.338 1.00 21.17 172 LYS B C 1
ATOM 710 O O . LYS A 1 92 ? -58.708 7.342 100.542 1.00 18.02 172 LYS B O 1
ATOM 716 N N . ILE A 1 93 ? -60.496 6.037 100.955 1.00 19.16 173 ILE B N 1
ATOM 717 C CA . ILE A 1 93 ? -59.829 5.319 102.027 1.00 20.46 173 ILE B CA 1
ATOM 718 C C . ILE A 1 93 ? -58.523 4.684 101.564 1.00 19.90 173 ILE B C 1
ATOM 719 O O . ILE A 1 93 ? -57.572 4.643 102.297 1.00 16.50 173 ILE B O 1
ATOM 724 N N . GLU A 1 94 ? -58.514 4.182 100.329 1.00 23.49 174 GLU B N 1
ATOM 725 C CA . GLU A 1 94 ? -57.373 3.481 99.757 1.00 22.65 174 GLU B CA 1
ATOM 726 C C . GLU A 1 94 ? -56.143 4.374 99.765 1.00 21.21 174 GLU B C 1
ATOM 727 O O . GLU A 1 94 ? -55.045 3.921 100.073 1.00 22.73 174 GLU B O 1
ATOM 733 N N . LYS A 1 95 ? -56.337 5.653 99.457 1.00 17.27 175 LYS B N 1
ATOM 734 C CA . LYS A 1 95 ? -55.255 6.621 99.525 1.00 19.30 175 LYS B CA 1
ATOM 735 C C . LYS A 1 95 ? -54.974 7.112 100.967 1.00 24.68 175 LYS B C 1
ATOM 736 O O . LYS A 1 95 ? -53.820 7.214 101.408 1.00 18.73 175 LYS B O 1
ATOM 742 N N . LEU A 1 96 ? -56.019 7.407 101.726 1.00 15.94 176 LEU B N 1
ATOM 743 C CA . LEU A 1 96 ? -55.776 8.023 103.025 1.00 19.08 176 LEU B CA 1
ATOM 744 C C . LEU A 1 96 ? -55.128 7.052 104.004 1.00 18.03 176 LEU B C 1
ATOM 745 O O . LEU A 1 96 ? -54.391 7.450 104.869 1.00 17.03 176 LEU B O 1
ATOM 750 N N . TYR A 1 97 ? -55.448 5.775 103.863 1.00 13.65 177 TYR B N 1
ATOM 751 C CA . TYR A 1 97 ? -54.956 4.745 104.747 1.00 17.53 177 TYR B CA 1
ATOM 752 C C . TYR A 1 97 ? -53.423 4.639 104.638 1.00 22.77 177 TYR B C 1
ATOM 753 O O . TYR A 1 97 ? -52.740 4.228 105.580 1.00 23.04 177 TYR B O 1
ATOM 762 N N . LYS A 1 98 ? -52.869 5.054 103.508 1.00 21.12 178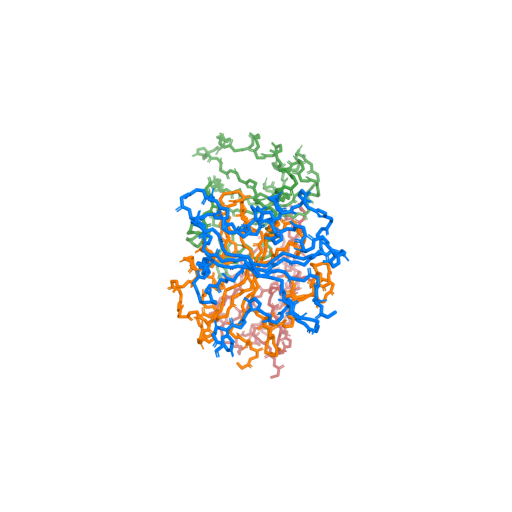 LYS B N 1
ATOM 763 C CA . LYS A 1 98 ? -51.410 4.939 103.329 1.00 22.88 178 LYS B CA 1
ATOM 764 C C . LYS A 1 98 ? -50.623 6.004 104.061 1.00 21.98 178 LYS B C 1
ATOM 765 O O . LYS A 1 98 ? -49.459 5.823 104.294 1.00 23.13 178 LYS B O 1
ATOM 771 N N . TYR A 1 99 ? -51.246 7.118 104.422 1.00 17.51 179 TYR B N 1
ATOM 772 C CA . TYR A 1 99 ? -50.512 8.204 105.053 1.00 19.46 179 TYR B CA 1
ATOM 773 C C . TYR A 1 99 ? -50.082 7.840 106.472 1.00 25.47 179 TYR B C 1
ATOM 774 O O . TYR A 1 99 ? -50.816 7.176 107.202 1.00 15.71 179 TYR B O 1
ATOM 783 N N . LYS A 1 100 ? -48.882 8.283 106.854 1.00 22.72 180 LYS B N 1
ATOM 784 C CA . LYS A 1 100 ? -48.479 8.230 108.257 1.00 23.99 180 LYS B CA 1
ATOM 785 C C . LYS A 1 100 ? -49.486 9.038 109.081 1.00 21.41 180 LYS B C 1
ATOM 786 O O . LYS A 1 100 ? -50.088 9.981 108.575 1.00 19.51 180 LYS B O 1
ATOM 792 N N . LYS A 1 101 ? -49.658 8.690 110.347 1.00 19.81 181 LYS B N 1
ATOM 793 C CA . LYS A 1 101 ? -50.566 9.446 111.207 1.00 21.64 181 LYS B CA 1
ATOM 794 C C . LYS A 1 101 ? -50.233 10.947 111.248 1.00 25.60 181 LYS B C 1
ATOM 795 O O . LYS A 1 101 ? -51.125 11.813 111.181 1.00 18.24 181 LYS B O 1
ATOM 801 N N . ARG A 1 102 ? -48.941 11.246 111.381 1.00 20.55 182 ARG B N 1
ATOM 802 C CA . ARG A 1 102 ? -48.534 12.639 111.530 1.00 23.54 182 ARG B CA 1
ATOM 803 C C . ARG A 1 102 ? -48.825 13.412 110.237 1.00 24.09 182 ARG B C 1
ATOM 804 O O . ARG A 1 102 ? -49.001 14.642 110.241 1.00 24.02 182 ARG B O 1
ATOM 812 N N . VAL A 1 103 ? -48.858 12.685 109.129 1.00 20.36 183 VAL B N 1
ATOM 813 C CA . VAL A 1 103 ? -49.176 13.309 107.841 1.00 19.74 183 VAL B CA 1
ATOM 814 C C . VAL A 1 103 ? -50.684 13.662 107.741 1.00 21.90 183 VAL B C 1
ATOM 815 O O . VAL A 1 103 ? -51.041 14.753 107.259 1.00 17.54 183 VAL B O 1
ATOM 819 N N . LEU A 1 104 ? -51.559 12.751 108.194 1.00 16.80 184 LEU B N 1
ATOM 820 C CA . LEU A 1 104 ? -52.989 13.072 108.314 1.00 19.81 184 LEU B CA 1
ATOM 821 C C . LEU A 1 104 ? -53.173 14.290 109.180 1.00 20.28 184 LEU B C 1
ATOM 822 O O . LEU A 1 104 ? -54.011 15.184 108.874 1.00 18.16 184 LEU B O 1
ATOM 827 N N . VAL A 1 105 ? -52.407 14.345 110.269 1.00 16.17 185 VAL B N 1
ATOM 828 C CA . VAL A 1 105 ? -52.566 15.534 111.133 1.00 20.74 185 VAL B CA 1
ATOM 829 C C . VAL A 1 105 ? -52.077 16.807 110.449 1.00 20.90 185 VAL B C 1
ATOM 830 O O . VAL A 1 105 ? -52.744 17.855 110.508 1.00 22.27 185 VAL B O 1
ATOM 834 N N . GLU A 1 106 ? -50.933 16.745 109.770 1.00 21.90 186 GLU B N 1
ATOM 835 C CA . GLU A 1 106 ? -50.421 17.964 109.121 1.00 20.64 186 GLU B CA 1
ATOM 836 C C . GLU A 1 106 ? -51.347 18.423 108.013 1.00 20.29 186 GLU B C 1
ATOM 837 O O . GLU A 1 106 ? -51.464 19.608 107.776 1.00 20.50 186 GLU B O 1
ATOM 843 N N . LYS A 1 107 ? -52.001 17.480 107.333 1.00 18.69 187 LYS B N 1
ATOM 844 C CA . LYS A 1 107 ? -52.855 17.838 106.208 1.00 20.72 187 LYS B CA 1
ATOM 845 C C . LYS A 1 107 ? -54.198 18.363 106.690 1.00 20.91 187 LYS B C 1
ATOM 846 O O . LYS A 1 107 ? -55.014 18.833 105.879 1.00 22.03 187 LYS B O 1
ATOM 852 N N . GLY A 1 108 ? -54.423 18.298 107.999 1.00 19.70 188 GLY B N 1
ATOM 853 C CA . GLY A 1 108 ? -55.607 18.877 108.607 1.00 18.30 188 GLY B CA 1
ATOM 854 C C . GLY A 1 108 ? -56.788 17.923 108.526 1.00 28.07 188 GLY B C 1
ATOM 855 O O . GLY A 1 108 ? -57.928 18.302 108.783 1.00 24.05 188 GLY B O 1
ATOM 856 N N . ILE A 1 109 ? -56.527 16.679 108.165 1.00 21.44 189 ILE B N 1
ATOM 857 C CA . ILE A 1 109 ? -57.611 15.727 107.952 1.00 20.59 189 ILE B CA 1
ATOM 858 C C . ILE A 1 109 ? -58.229 15.324 109.297 1.00 24.64 189 ILE B C 1
ATOM 859 O O . ILE A 1 109 ? -59.416 14.994 109.381 1.00 25.61 189 ILE B O 1
ATOM 864 N N . THR A 1 110 ? -57.439 15.390 110.362 1.00 25.14 190 THR B N 1
ATOM 865 C CA . THR A 1 110 ? -57.908 14.875 111.648 1.00 23.65 190 THR B CA 1
ATOM 866 C C . THR A 1 110 ? -58.535 15.955 112.535 1.00 34.18 190 THR B C 1
ATOM 867 O O . THR A 1 110 ? -58.993 15.660 113.641 1.00 33.40 190 THR B O 1
ATOM 871 N N . LYS A 1 111 ? -58.55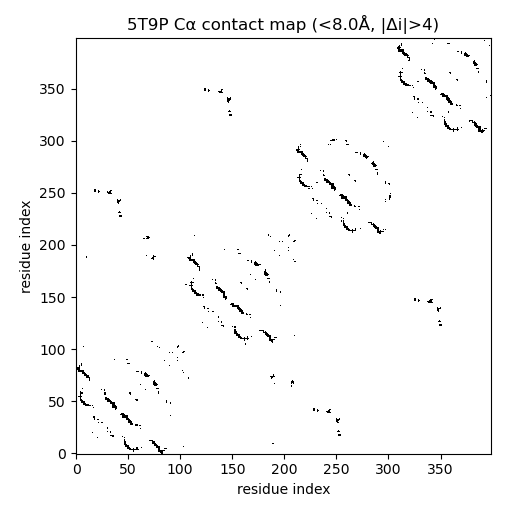5 17.200 112.062 1.00 35.77 191 LYS B N 1
ATOM 872 C CA . LYS A 1 111 ? -58.835 18.347 112.945 1.00 36.12 191 LYS B CA 1
ATOM 873 C C . LYS A 1 111 ? -60.177 18.237 113.673 1.00 41.22 191 LYS B C 1
ATOM 874 O O . LYS A 1 111 ? -60.229 18.129 114.918 1.00 36.65 191 LYS B O 1
ATOM 881 N N . LEU B 1 6 ? -54.082 9.819 132.102 1.00 48.12 86 LEU C N 1
ATOM 882 C CA . LEU B 1 6 ? -53.344 11.011 132.511 1.00 45.58 86 LEU C CA 1
ATOM 883 C C . LEU B 1 6 ? -52.856 11.769 131.281 1.00 49.20 86 LEU C C 1
ATOM 884 O O . LEU B 1 6 ? -53.222 12.929 131.062 1.00 51.49 86 LEU C O 1
ATOM 889 N N . GLU B 1 7 ? -52.034 11.116 130.467 1.00 43.87 87 GLU C N 1
ATOM 890 C CA . GLU B 1 7 ? -51.809 11.605 129.112 1.00 40.48 87 GLU C CA 1
ATOM 891 C C . GLU B 1 7 ? -53.066 11.328 128.273 1.00 41.21 87 GLU C C 1
ATOM 892 O O . GLU B 1 7 ? -53.222 11.864 127.172 1.00 42.66 87 GLU C O 1
ATOM 898 N N . GLU B 1 8 ? -53.969 10.497 128.795 1.00 33.43 88 GLU C N 1
ATOM 899 C CA . GLU B 1 8 ? -55.192 10.238 128.078 1.00 35.63 88 GLU C CA 1
ATOM 900 C C . GLU B 1 8 ? -56.329 11.189 128.515 1.00 29.66 88 GLU C C 1
ATOM 901 O O . GLU B 1 8 ? -57.458 11.084 128.030 1.00 25.98 88 GLU C O 1
ATOM 907 N N . TYR B 1 9 ? -56.029 12.147 129.379 1.00 29.85 89 TYR C N 1
ATOM 908 C CA . TYR B 1 9 ? -57.076 13.106 129.803 1.00 28.33 89 TYR C CA 1
ATOM 909 C C . TYR B 1 9 ? -56.752 14.513 129.353 1.00 32.04 89 TYR C C 1
ATOM 910 O O . TYR B 1 9 ? -55.581 14.855 129.176 1.00 27.37 89 TYR C O 1
ATOM 919 N N . SER B 1 10 ? -57.790 15.336 129.185 1.00 22.02 90 SER C N 1
ATOM 920 C CA . SER B 1 10 ? -57.595 16.721 128.807 1.00 18.47 90 SER C CA 1
ATOM 921 C C . SER B 1 10 ? -57.465 17.579 130.047 1.00 21.00 90 SER C C 1
ATOM 922 O O . SER B 1 10 ? -57.600 17.084 131.145 1.00 22.50 90 SER C O 1
ATOM 925 N N . GLY B 1 11 ? -57.297 18.882 129.874 1.00 21.85 91 GLY C N 1
ATOM 926 C CA . GLY B 1 11 ? -57.435 19.787 131.000 1.00 20.13 91 GLY C CA 1
ATOM 927 C C . GLY B 1 11 ? -58.845 20.350 131.159 1.00 21.26 91 GLY C C 1
ATOM 928 O O . GLY B 1 11 ? -59.066 21.357 131.849 1.00 20.83 91 GLY C O 1
ATOM 929 N N . ILE B 1 12 ? -59.818 19.714 130.525 1.00 20.94 92 ILE C N 1
ATOM 930 C CA . ILE B 1 12 ? -61.161 20.245 130.580 1.00 21.11 92 ILE C CA 1
ATOM 931 C C . ILE B 1 12 ? -62.032 19.525 131.625 1.00 23.81 92 ILE C C 1
ATOM 932 O O . ILE B 1 12 ? -62.074 18.301 131.675 1.00 17.43 92 ILE C O 1
ATOM 937 N N . ILE B 1 13 ? -62.745 20.286 132.444 1.00 23.57 93 ILE C N 1
ATOM 938 C CA . ILE B 1 13 ? -63.768 19.684 133.296 1.00 20.37 93 ILE C CA 1
ATOM 939 C C . ILE B 1 13 ? -65.175 20.114 132.932 1.00 19.32 93 ILE C C 1
ATOM 940 O O . ILE B 1 13 ? -65.402 21.217 132.479 1.00 19.48 93 ILE C O 1
ATOM 945 N N . TYR B 1 14 ? -66.090 19.171 133.120 1.00 20.05 94 TYR C N 1
ATOM 946 C CA . TYR B 1 14 ? -67.522 19.363 133.107 1.00 19.34 94 TYR C CA 1
ATOM 947 C C . TYR B 1 14 ? -67.987 19.502 134.534 1.00 23.21 94 TYR C C 1
ATOM 948 O O . TYR B 1 14 ? -67.604 18.676 135.392 1.00 18.47 94 TYR C O 1
ATOM 957 N N . VAL B 1 15 ? -68.786 20.535 134.811 1.00 19.55 95 VAL C N 1
ATOM 958 C CA . VAL B 1 15 ? -69.257 20.770 136.165 1.00 15.09 95 VAL C CA 1
ATOM 959 C C . VAL B 1 15 ? -70.766 20.947 136.116 1.00 23.23 95 VAL C C 1
ATOM 960 O O . VAL B 1 15 ? -71.252 21.704 135.298 1.00 18.94 95 VAL C O 1
ATOM 964 N N . SER B 1 16 ? -71.487 20.242 136.982 1.00 18.82 96 SER C N 1
ATOM 965 C CA . SER B 1 16 ? -72.940 20.254 136.993 1.00 17.52 96 SER C CA 1
ATOM 966 C C . SER B 1 16 ? -73.456 20.318 138.452 1.00 20.53 96 SER C C 1
ATOM 967 O O . SER B 1 16 ? -72.661 20.249 139.412 1.00 17.77 96 SER C O 1
ATOM 970 N N . ARG B 1 17 ? -74.785 20.412 138.592 1.00 22.41 97 ARG C N 1
ATOM 971 C CA . ARG B 1 17 ? -75.460 20.655 139.872 1.00 20.15 97 ARG C CA 1
ATOM 972 C C . ARG B 1 17 ? -74.988 21.961 140.509 1.00 23.43 97 ARG C C 1
ATOM 973 O O . ARG B 1 17 ? -74.771 22.023 141.724 1.00 23.08 97 ARG C O 1
ATOM 981 N N . LEU B 1 18 ? -74.853 23.013 139.706 1.00 14.95 98 LEU C N 1
ATOM 982 C CA . LEU B 1 18 ? -74.498 24.293 140.253 1.00 22.93 98 LEU C CA 1
ATOM 983 C C . LEU B 1 18 ? -75.705 24.900 140.976 1.00 26.18 98 LEU C C 1
ATOM 984 O O . LEU B 1 18 ? -76.828 24.823 140.490 1.00 22.68 98 LEU C O 1
ATOM 989 N N . PRO B 1 19 ? -75.474 25.515 142.128 1.00 25.09 99 PRO C N 1
ATOM 990 C CA . PRO B 1 19 ? -76.646 26.111 142.771 1.00 28.10 99 PRO C CA 1
ATOM 991 C C . PRO B 1 19 ? -77.064 27.390 142.046 1.00 29.60 99 PRO C C 1
ATOM 992 O O . PRO B 1 19 ? -76.322 27.909 141.208 1.00 29.21 99 PRO C O 1
ATOM 996 N N . HIS B 1 20 ? -78.251 27.887 142.360 1.00 36.58 100 HIS C N 1
ATOM 997 C CA . HIS B 1 20 ? -78.718 29.135 141.767 1.00 35.75 100 HIS C CA 1
ATOM 998 C C . HIS B 1 20 ? -77.759 30.269 142.123 1.00 33.02 100 HIS C C 1
ATOM 999 O O . HIS B 1 20 ? -77.194 30.284 143.201 1.00 32.68 100 HIS C O 1
ATOM 1006 N N . GLY B 1 21 ? -77.527 31.166 141.170 1.00 33.13 101 GLY C N 1
ATOM 1007 C CA . GLY B 1 21 ? -76.670 32.314 141.373 1.00 28.56 101 GLY C CA 1
ATOM 1008 C C . GLY B 1 21 ? -75.208 32.022 141.159 1.00 32.28 101 GLY C C 1
ATOM 1009 O O . GLY B 1 21 ? -74.385 32.919 141.262 1.00 36.60 101 GLY C O 1
ATOM 1010 N N . PHE B 1 22 ? -74.884 30.763 140.871 1.00 29.56 102 PHE C N 1
ATOM 1011 C CA . PHE B 1 22 ? -73.505 30.331 140.646 1.00 31.43 102 PHE C CA 1
ATOM 1012 C C . PHE B 1 22 ? -73.188 30.384 139.130 1.00 30.92 102 PHE C C 1
ATOM 1013 O O . PHE B 1 22 ? -73.593 29.500 138.368 1.00 28.37 102 PHE C O 1
ATOM 1021 N N . HIS B 1 23 ? -72.490 31.429 138.704 1.00 28.76 103 HIS C N 1
ATOM 1022 C CA . HIS B 1 23 ? -72.325 31.729 137.278 1.00 32.79 103 HIS C CA 1
ATOM 1023 C C . HIS B 1 23 ? -70.846 31.723 136.910 1.00 26.24 103 HIS C C 1
ATOM 1024 O O . HIS B 1 23 ? -70.040 31.180 137.650 1.00 29.00 103 HIS C O 1
ATOM 1031 N N . GLU B 1 24 ? -70.498 32.347 135.783 1.00 25.27 104 GLU C N 1
ATOM 1032 C CA . GLU B 1 24 ? -69.138 32.324 135.263 1.00 29.19 104 GLU C CA 1
ATOM 1033 C C . GLU B 1 24 ? -68.126 32.801 136.319 1.00 32.78 104 GLU C C 1
ATOM 1034 O O . GLU B 1 24 ? -67.066 32.187 136.501 1.00 27.91 104 GLU C O 1
ATOM 1040 N N . LYS B 1 25 ? -68.455 33.894 137.005 1.00 33.61 105 LYS C N 1
ATOM 1041 C CA . LYS B 1 25 ? -67.548 34.493 137.979 1.00 30.67 105 LYS C CA 1
ATOM 1042 C C . LYS B 1 25 ? -67.346 33.571 139.154 1.00 30.99 105 LYS C C 1
ATOM 1043 O O . LYS B 1 25 ? -66.241 33.427 139.636 1.00 30.29 105 LYS C O 1
ATOM 1049 N N . GLU B 1 26 ? -68.420 32.927 139.592 1.00 31.13 106 GLU C N 1
ATOM 1050 C CA . GLU B 1 26 ? -68.344 31.945 140.679 1.00 35.19 106 GLU C CA 1
ATOM 1051 C C . GLU B 1 26 ? -67.485 30.745 140.290 1.00 31.05 106 GLU C C 1
ATOM 1052 O O . GLU B 1 26 ? -66.675 30.244 141.090 1.00 33.32 106 GLU C O 1
ATOM 1058 N N . LEU B 1 27 ? -67.666 30.283 139.056 1.00 29.58 107 LEU C N 1
ATOM 1059 C CA . LEU B 1 27 ? -66.887 29.166 138.543 1.00 25.00 107 LEU C CA 1
ATOM 1060 C C . LEU B 1 27 ? -65.413 29.516 138.563 1.00 29.61 107 LEU C C 1
ATOM 1061 O O . LEU B 1 27 ? -64.554 28.734 139.032 1.00 27.01 107 LEU C O 1
ATOM 1066 N N . SER B 1 28 ? -65.122 30.708 138.064 1.00 27.34 108 SER C N 1
ATOM 1067 C CA . SER B 1 28 ? -63.755 31.170 138.005 1.00 32.48 108 SER C CA 1
ATOM 1068 C C . SER B 1 28 ? -63.163 31.256 139.408 1.00 31.25 108 SER C C 1
ATOM 1069 O O . SER B 1 28 ? -62.094 30.735 139.651 1.00 29.41 108 SER C O 1
ATOM 1072 N N . LYS B 1 29 ? -63.900 31.861 140.335 1.00 32.77 109 LYS C N 1
ATOM 1073 C CA . LYS B 1 29 ? -63.423 31.996 141.707 1.00 36.22 109 LYS C CA 1
ATOM 1074 C C . LYS B 1 29 ? -63.142 30.640 142.373 1.00 37.23 109 LYS C C 1
ATOM 1075 O O . LYS B 1 29 ? -62.035 30.418 142.876 1.00 38.42 109 LYS C O 1
ATOM 1081 N N . TYR B 1 30 ? -64.120 29.728 142.378 1.00 31.99 110 TYR C N 1
ATOM 1082 C CA . TYR B 1 30 ? -63.874 28.411 142.985 1.00 29.68 110 TYR C CA 1
ATOM 1083 C C . TYR B 1 30 ? -62.787 27.571 142.302 1.00 31.21 110 TYR C C 1
ATOM 1084 O O . TYR B 1 30 ? -62.019 26.888 142.976 1.00 30.97 110 TYR C O 1
ATOM 1093 N N . PHE B 1 31 ? -62.696 27.596 140.980 1.00 28.34 111 PHE C N 1
ATOM 1094 C CA . PHE B 1 31 ? -61.741 26.685 140.353 1.00 22.40 111 PHE C CA 1
ATOM 1095 C C . PHE B 1 31 ? -60.340 27.268 140.135 1.00 27.97 111 PHE C C 1
ATOM 1096 O O . PHE B 1 31 ? -59.378 26.527 139.935 1.00 26.80 111 PHE C O 1
ATOM 1104 N N . ALA B 1 32 ? -60.210 28.582 140.242 1.00 26.71 112 ALA C N 1
ATOM 1105 C CA . ALA B 1 32 ? -58.906 29.217 140.079 1.00 28.65 112 ALA C CA 1
ATOM 1106 C C . ALA B 1 32 ? -57.917 28.840 141.187 1.00 31.06 112 ALA C C 1
ATOM 1107 O O . ALA B 1 32 ? -56.694 28.973 141.026 1.00 27.57 112 ALA C O 1
ATOM 1109 N N . GLN B 1 33 ? -58.425 28.368 142.314 1.00 28.63 113 GLN C N 1
ATOM 1110 C CA . GLN B 1 33 ? -57.513 28.007 143.394 1.00 35.20 113 GLN C CA 1
ATOM 1111 C C . GLN B 1 33 ? -56.728 26.743 143.051 1.00 28.84 113 GLN C C 1
ATOM 1112 O O . GLN B 1 33 ? -55.732 26.412 143.695 1.00 30.69 113 GLN C O 1
ATOM 1118 N N . PHE B 1 34 ? -57.151 26.029 142.015 1.00 26.21 114 PHE C N 1
ATOM 1119 C CA . PHE B 1 34 ? -56.421 24.824 141.630 1.00 26.11 114 PHE C CA 1
ATOM 1120 C C . PHE B 1 34 ? -55.330 25.081 140.600 1.00 26.05 114 PHE C C 1
ATOM 1121 O O . PHE B 1 34 ? -54.486 24.212 140.369 1.00 22.99 114 PHE C O 1
ATOM 1129 N N . GLY B 1 35 ? -55.312 26.279 140.015 1.00 26.04 115 GLY C N 1
ATOM 1130 C CA . GLY B 1 35 ? -54.371 26.575 138.945 1.00 25.24 115 GLY C CA 1
ATOM 1131 C C . GLY B 1 35 ? -54.929 27.558 137.934 1.00 28.93 115 GLY C C 1
ATOM 1132 O O . GLY B 1 35 ? -56.116 27.866 137.968 1.00 25.64 115 GLY C O 1
ATOM 1133 N N . ASP B 1 36 ? -54.060 28.058 137.052 1.00 31.70 116 ASP C N 1
ATOM 1134 C CA . ASP B 1 36 ? -54.439 29.013 136.004 1.00 33.67 116 ASP C CA 1
ATOM 1135 C C . ASP B 1 36 ? -55.488 28.429 135.073 1.00 30.22 116 ASP C C 1
ATOM 1136 O O . ASP B 1 36 ? -55.302 27.335 134.517 1.00 24.32 116 ASP C O 1
ATOM 1141 N N . LEU B 1 37 ? -56.555 29.197 134.881 1.00 29.70 117 LEU C N 1
ATOM 1142 C CA . LEU B 1 37 ? -57.644 28.826 134.000 1.00 27.48 117 LEU C CA 1
ATOM 1143 C C . LEU B 1 37 ? -57.446 29.371 132.591 1.00 32.38 117 LEU C C 1
ATOM 1144 O O . LEU B 1 37 ? -57.127 30.550 132.405 1.00 32.44 117 LEU C O 1
ATOM 1149 N N . LYS B 1 38 ? -57.654 28.514 131.604 1.00 24.65 118 LYS C N 1
ATOM 1150 C CA . LYS B 1 38 ? -57.665 28.947 130.224 1.00 26.69 118 LYS C CA 1
ATOM 1151 C C . LYS B 1 38 ? -59.057 29.424 129.858 1.00 30.98 118 LYS C C 1
ATOM 1152 O O . LYS B 1 38 ? -59.202 30.421 129.161 1.00 27.93 118 LYS C O 1
ATOM 1158 N N . GLU B 1 39 ? -60.088 28.717 130.321 1.00 24.46 119 GLU C N 1
ATOM 1159 C CA . GLU B 1 39 ? -61.425 29.100 129.893 1.00 25.71 119 GLU C CA 1
ATOM 1160 C C . GLU B 1 39 ? -62.480 28.703 130.896 1.00 26.23 119 GLU C C 1
ATOM 1161 O O . GLU B 1 39 ? -62.357 27.666 131.550 1.00 23.90 119 GLU C O 1
ATOM 1167 N N . VAL B 1 40 ? -63.486 29.564 131.052 1.00 22.12 120 VAL C N 1
ATOM 1168 C CA . VAL B 1 40 ? -64.672 29.256 131.836 1.00 22.24 120 VAL C CA 1
ATOM 1169 C C . VAL B 1 40 ? -65.933 29.593 131.053 1.00 25.99 120 VAL C C 1
ATOM 1170 O O . VAL B 1 40 ? -66.071 30.713 130.567 1.00 27.01 120 VAL C O 1
ATOM 1174 N N . ARG B 1 41 ? -66.853 28.638 130.942 1.00 19.83 121 ARG C N 1
ATOM 1175 C CA . ARG B 1 41 ? -68.119 28.885 130.262 1.00 22.74 121 ARG C CA 1
ATOM 1176 C C . ARG B 1 41 ? -69.252 28.247 131.016 1.00 23.76 121 ARG C C 1
ATOM 1177 O O . ARG B 1 41 ? -69.195 27.063 131.344 1.00 21.24 121 ARG C O 1
ATOM 1185 N N . LEU B 1 42 ? -70.293 29.031 131.247 1.00 24.28 122 LEU C N 1
ATOM 1186 C CA . LEU B 1 42 ? -71.531 28.539 131.825 1.00 20.27 122 LEU C CA 1
ATOM 1187 C C . LEU B 1 42 ? -72.528 28.218 130.721 1.00 25.99 122 LEU C C 1
ATOM 1188 O O . LEU B 1 42 ? -72.744 29.036 129.823 1.00 21.22 122 LEU C O 1
ATOM 1193 N N . ALA B 1 43 ? -73.130 27.035 130.772 1.00 19.11 123 ALA C N 1
ATOM 1194 C CA . ALA B 1 43 ? -74.158 26.703 129.806 1.00 20.08 123 ALA C CA 1
ATOM 1195 C C . ALA B 1 43 ? -75.348 27.606 130.054 1.00 24.93 123 ALA C C 1
ATOM 1196 O O . ALA B 1 43 ? -75.836 27.718 131.195 1.00 17.45 123 ALA C O 1
ATOM 1198 N N . ARG B 1 44 ? -75.795 28.268 128.988 1.00 24.00 124 ARG C N 1
ATOM 1199 C CA . ARG B 1 44 ? -76.919 29.190 129.089 1.00 23.11 124 ARG C CA 1
ATOM 1200 C C . ARG B 1 44 ? -77.891 28.938 127.950 1.00 22.26 124 ARG C C 1
ATOM 1201 O O . ARG B 1 44 ? -77.494 28.609 126.860 1.00 22.80 124 ARG C O 1
ATOM 1209 N N . ASN B 1 45 ? -79.172 29.100 128.220 1.00 20.47 125 ASN C N 1
ATOM 1210 C CA . ASN B 1 45 ? -80.183 28.946 127.176 1.00 25.52 125 ASN C CA 1
ATOM 1211 C C . ASN B 1 45 ? -79.843 29.935 126.050 1.00 24.17 125 ASN C C 1
ATOM 1212 O O . ASN B 1 45 ? -79.616 31.115 126.323 1.00 21.99 125 ASN C O 1
ATOM 1217 N N . LYS B 1 46 ? -79.758 29.440 124.817 1.00 25.47 126 LYS C N 1
ATOM 1218 C CA . LYS B 1 46 ? -79.392 30.256 123.649 1.00 31.67 126 LYS C CA 1
ATOM 1219 C C . LYS B 1 46 ? -80.284 31.480 123.498 1.00 30.26 126 LYS C C 1
ATOM 1220 O O . LYS B 1 46 ? -79.797 32.549 123.167 1.00 29.05 126 LYS C O 1
ATOM 1226 N N . LYS B 1 47 ? -81.579 31.308 123.746 1.00 26.26 127 LYS C N 1
ATOM 1227 C CA . LYS B 1 47 ? -82.565 32.357 123.458 1.00 32.34 127 LYS C CA 1
ATOM 1228 C C . LYS B 1 47 ? -82.746 33.348 124.600 1.00 28.69 127 LYS C C 1
ATOM 1229 O O . LYS B 1 47 ? -82.848 34.558 124.382 1.00 31.95 127 LYS C O 1
ATOM 1235 N N . THR B 1 48 ? -82.815 32.832 125.818 1.00 28.70 128 THR C N 1
ATOM 1236 C CA . THR B 1 48 ? -83.205 33.637 126.973 1.00 27.59 128 THR C CA 1
ATOM 1237 C C . THR B 1 48 ? -82.013 34.106 127.828 1.00 32.91 128 THR C C 1
ATOM 1238 O O . THR B 1 48 ? -82.136 35.041 128.614 1.00 27.49 128 THR C O 1
ATOM 1242 N N . GLY B 1 49 ? -80.874 33.425 127.708 1.00 27.01 129 GLY C N 1
ATOM 1243 C CA . GLY B 1 49 ? -79.740 33.732 128.554 1.00 24.17 129 GLY C CA 1
ATOM 1244 C C . GLY B 1 49 ? -79.733 33.002 129.890 1.00 27.47 129 GLY C C 1
ATOM 1245 O O . GLY B 1 49 ? -78.737 33.038 130.613 1.00 30.42 129 GLY C O 1
ATOM 1246 N N . ASN B 1 50 ? -80.829 32.339 130.245 1.00 25.96 130 ASN C N 1
ATOM 1247 C CA . ASN B 1 50 ? -80.889 31.752 131.584 1.00 32.02 130 ASN C CA 1
ATOM 1248 C C . ASN B 1 50 ? -79.852 30.638 131.757 1.00 25.90 130 ASN C C 1
ATOM 1249 O O . ASN B 1 50 ? -79.622 29.859 130.846 1.00 24.14 130 ASN C O 1
ATOM 1254 N N . SER B 1 51 ? -79.232 30.607 132.927 1.00 24.42 131 SER C N 1
ATOM 1255 C CA . SER B 1 51 ? -78.298 29.556 133.306 1.00 26.46 131 SER C CA 1
ATOM 1256 C C . SER B 1 51 ? -78.903 28.161 133.284 1.00 28.45 131 SER C C 1
ATOM 1257 O O . SER B 1 51 ? -80.004 27.952 133.792 1.00 32.41 131 SER C O 1
ATOM 1260 N N . ARG B 1 52 ? -78.189 27.203 132.698 1.00 25.26 132 ARG C N 1
ATOM 1261 C CA . ARG B 1 52 ? -78.600 25.799 132.752 1.00 23.86 132 ARG C CA 1
ATOM 1262 C C . ARG B 1 52 ? -77.996 25.053 133.968 1.00 23.87 132 ARG C C 1
ATOM 1263 O O . ARG B 1 52 ? -78.177 23.851 134.088 1.00 29.49 132 ARG C O 1
ATOM 1271 N N . HIS B 1 53 ? -77.258 25.762 134.818 1.00 21.53 133 HIS C N 1
ATOM 1272 C CA . HIS B 1 53 ? -76.678 25.212 136.046 1.00 22.27 133 HIS C CA 1
ATOM 1273 C C . HIS B 1 53 ? -75.672 24.090 135.783 1.00 21.05 133 HIS C C 1
ATOM 1274 O O . HIS B 1 53 ? -75.588 23.109 136.535 1.00 21.39 133 HIS C O 1
ATOM 1281 N N . TYR B 1 54 ? -74.907 24.258 134.703 1.00 20.30 134 TYR C N 1
ATOM 1282 C CA . TYR B 1 54 ? -73.704 23.458 134.437 1.00 23.72 134 TYR C CA 1
ATOM 1283 C C . TYR B 1 54 ? -72.784 24.234 133.508 1.00 18.56 134 TYR C C 1
ATOM 1284 O O . TYR B 1 54 ? -73.188 25.200 132.875 1.00 20.68 134 TYR C O 1
ATOM 1293 N N . GLY B 1 55 ? -71.527 23.837 133.453 1.00 17.39 135 GLY C N 1
ATOM 1294 C CA . GLY B 1 55 ? -70.589 24.526 132.610 1.00 17.40 135 GLY C CA 1
ATOM 1295 C C . GLY B 1 55 ? -69.359 23.692 132.371 1.00 23.54 135 GLY C C 1
ATOM 1296 O O . GLY B 1 55 ? -69.286 22.514 132.748 1.00 18.97 135 GLY C O 1
ATOM 1297 N N . PHE B 1 56 ? -68.392 24.335 131.740 1.00 18.66 136 PHE C N 1
ATOM 1298 C CA . PHE B 1 56 ? -67.150 23.721 131.355 1.00 19.53 136 PHE C CA 1
ATOM 1299 C C . PHE B 1 56 ? -66.039 24.674 131.764 1.00 24.02 136 PHE C C 1
ATOM 1300 O O . PHE B 1 56 ? -66.182 25.904 131.658 1.00 23.32 136 PHE C O 1
ATOM 1308 N N . LEU B 1 57 ? -64.941 24.112 132.239 1.00 21.07 137 LEU C N 1
ATOM 1309 C CA . LEU B 1 57 ? -63.761 24.902 132.483 1.00 16.53 137 LEU C CA 1
ATOM 1310 C C . LEU B 1 57 ? -62.569 24.226 131.838 1.00 22.17 137 LEU C C 1
ATOM 1311 O O . LEU B 1 57 ? -62.554 23.007 131.705 1.00 21.96 137 LEU C O 1
ATOM 1316 N N . GLU B 1 58 ? -61.567 25.004 131.428 1.00 19.44 138 GLU C N 1
ATOM 1317 C CA . GLU B 1 58 ? -60.293 24.414 130.990 1.00 22.49 138 GLU C CA 1
ATOM 1318 C C . GLU B 1 58 ? -59.118 25.051 131.754 1.00 24.30 138 GLU C C 1
ATOM 1319 O O . GLU B 1 58 ? -59.020 26.291 131.850 1.00 23.19 138 GLU C O 1
ATOM 1325 N N . PHE B 1 59 ? -58.253 24.194 132.298 1.00 20.85 139 PHE C N 1
ATOM 1326 C CA . PHE B 1 59 ? -57.019 24.619 132.952 1.00 24.89 139 PHE C CA 1
ATOM 1327 C C . PHE B 1 59 ? -55.868 24.650 131.940 1.00 24.05 139 PHE C C 1
ATOM 1328 O O . PHE B 1 59 ? -55.819 23.806 131.061 1.00 24.85 139 PHE C O 1
ATOM 1336 N N . VAL B 1 60 ? -54.955 25.609 132.074 1.00 25.16 140 VAL C N 1
ATOM 1337 C CA . VAL B 1 60 ? -53.708 25.591 131.295 1.00 27.20 140 VAL C CA 1
ATOM 1338 C C . VAL B 1 60 ? -52.907 24.293 131.487 1.00 26.98 140 VAL C C 1
ATOM 1339 O O . VAL B 1 60 ? -52.469 23.688 130.525 1.00 25.93 140 VAL C O 1
ATOM 1343 N N . ASN B 1 61 ? -52.755 23.837 132.727 1.00 27.40 141 ASN C N 1
ATOM 1344 C CA . ASN B 1 61 ? -52.079 22.550 132.970 1.00 27.04 141 ASN C CA 1
ATOM 1345 C C . ASN B 1 61 ? -53.037 21.471 133.408 1.00 26.16 141 ASN C C 1
ATOM 1346 O O . ASN B 1 61 ? -53.778 21.668 134.365 1.00 27.09 141 ASN C O 1
ATOM 1351 N N . LYS B 1 62 ? -53.012 20.319 132.750 1.00 25.75 142 LYS C N 1
ATOM 1352 C CA . LYS B 1 62 ? -54.134 19.397 132.926 1.00 30.97 142 LYS C CA 1
ATOM 1353 C C . LYS B 1 62 ? -54.115 18.685 134.282 1.00 31.03 142 LYS C C 1
ATOM 1354 O O . LYS B 1 62 ? -55.176 18.217 134.800 1.00 28.48 142 LYS C O 1
ATOM 1360 N N . GLU B 1 63 ? -52.930 18.637 134.895 1.00 25.23 143 GLU C N 1
ATOM 1361 C CA . GLU B 1 63 ? -52.865 18.054 136.221 1.00 27.61 143 GLU C CA 1
ATOM 1362 C C . GLU B 1 63 ? -53.769 18.848 137.188 1.00 20.73 143 GLU C C 1
ATOM 1363 O O . GLU B 1 63 ? -54.425 18.266 138.095 1.00 26.77 143 GLU C O 1
ATOM 1369 N N . ASP B 1 64 ? -53.839 20.167 136.971 1.00 21.64 144 ASP C N 1
ATOM 1370 C CA . ASP B 1 64 ? -54.710 21.032 137.769 1.00 21.80 144 ASP C CA 1
ATOM 1371 C C . ASP B 1 64 ? -56.173 20.650 137.628 1.00 19.85 144 ASP C C 1
ATOM 1372 O O . ASP B 1 64 ? -56.930 20.773 138.597 1.00 22.23 144 ASP C O 1
ATOM 1377 N N . ALA B 1 65 ? -56.567 20.196 136.433 1.00 21.23 145 ALA C N 1
ATOM 1378 C CA . ALA B 1 65 ? -57.939 19.718 136.213 1.00 24.42 145 ALA C CA 1
ATOM 1379 C C . ALA B 1 65 ? -58.158 18.495 137.054 1.00 23.58 145 ALA C C 1
ATOM 1380 O O . ALA B 1 65 ? -59.261 18.316 137.654 1.00 19.38 145 ALA C O 1
ATOM 1382 N N . MET B 1 66 ? -57.126 17.643 137.110 1.00 18.90 146 MET C N 1
ATOM 1383 C CA . MET B 1 66 ? -57.272 16.437 137.975 1.00 22.84 146 MET C CA 1
ATOM 1384 C C . MET B 1 66 ? -57.529 16.796 139.447 1.00 20.98 146 MET C C 1
ATOM 1385 O O . MET B 1 66 ? -58.420 16.236 140.109 1.00 22.00 146 MET C O 1
ATOM 1390 N N . ILE B 1 67 ? -56.736 17.733 139.959 1.00 22.93 147 ILE C N 1
ATOM 1391 C CA . ILE B 1 67 ? -56.870 18.179 141.363 1.00 21.65 147 ILE C CA 1
ATOM 1392 C C . ILE B 1 67 ? -58.228 18.835 141.648 1.00 23.88 147 ILE C C 1
ATOM 1393 O O . ILE B 1 67 ? -58.869 18.612 142.707 1.00 20.47 147 ILE C O 1
ATOM 1398 N N . ALA B 1 68 ? -58.652 19.659 140.696 1.00 19.57 148 ALA C N 1
ATOM 1399 C CA . ALA B 1 68 ? -59.906 20.375 140.803 1.00 18.65 148 ALA C CA 1
ATOM 1400 C C . ALA B 1 68 ? -61.047 19.384 140.870 1.00 19.11 148 ALA C C 1
ATOM 1401 O O . ALA B 1 68 ? -61.978 19.537 141.661 1.00 23.21 148 ALA C O 1
ATOM 1403 N N . GLN B 1 69 ? -60.987 18.365 140.029 1.00 23.51 149 GLN C N 1
ATOM 1404 C CA . GLN B 1 69 ? -62.050 17.370 140.030 1.00 21.81 149 GLN C CA 1
ATOM 1405 C C . GLN B 1 69 ? -62.038 16.578 141.338 1.00 27.11 149 GLN C C 1
ATOM 1406 O O . GLN B 1 69 ? -63.110 16.336 141.946 1.00 22.47 149 GLN C O 1
ATOM 1412 N N . GLU B 1 70 ? -60.846 16.180 141.798 1.00 22.65 150 GLU C N 1
ATOM 1413 C CA . GLU B 1 70 ? -60.800 15.380 143.025 1.00 24.62 150 GLU C CA 1
ATOM 1414 C C . GLU B 1 70 ? -61.334 16.162 144.231 1.00 25.01 150 GLU C C 1
ATOM 1415 O O . GLU B 1 70 ? -62.025 15.600 145.084 1.00 25.36 150 GLU C O 1
ATOM 1421 N N . SER B 1 71 ? -61.034 17.452 144.290 1.00 19.77 151 SER C N 1
ATOM 1422 C CA A SER B 1 71 ? -61.489 18.306 145.385 0.50 22.27 151 SER C CA 1
ATOM 1423 C CA B SER B 1 71 ? -61.508 18.273 145.397 0.50 22.47 151 SER C CA 1
ATOM 1424 C C . SER B 1 71 ? -62.980 18.691 145.290 1.00 23.31 151 SER C C 1
ATOM 1425 O O . SER B 1 71 ? -63.708 18.708 146.297 1.00 21.96 151 SER C O 1
ATOM 1430 N N . MET B 1 72 ? -63.425 19.051 144.092 1.00 20.24 152 MET C N 1
ATOM 1431 C CA . MET B 1 72 ? -64.751 19.672 143.971 1.00 19.29 152 MET C CA 1
ATOM 1432 C C . MET B 1 72 ? -65.855 18.687 143.621 1.00 22.91 152 MET C C 1
ATOM 1433 O O . MET B 1 72 ? -67.032 18.995 143.801 1.00 17.04 152 MET C O 1
ATOM 1438 N N . ASN B 1 73 ? -65.497 17.515 143.115 1.00 19.80 153 ASN C N 1
ATOM 1439 C CA . ASN B 1 73 ? -66.529 16.498 142.899 1.00 17.85 153 ASN C CA 1
ATOM 1440 C C . ASN B 1 73 ? -67.178 16.101 144.234 1.00 21.24 153 ASN C C 1
ATOM 1441 O O . ASN B 1 73 ? -66.469 15.847 145.217 1.00 19.71 153 ASN C O 1
ATOM 1446 N N . ASN B 1 74 ? -68.510 16.028 144.246 1.00 17.81 154 ASN C N 1
ATOM 1447 C CA . ASN B 1 74 ? -69.312 15.775 145.460 1.00 18.54 154 ASN C CA 1
ATOM 1448 C C . ASN B 1 74 ? -69.009 16.751 146.615 1.00 25.62 154 ASN C C 1
ATOM 1449 O O . ASN B 1 74 ? -69.114 16.412 147.803 1.00 21.94 154 ASN C O 1
ATOM 1454 N N . TYR B 1 75 ? -68.657 17.971 146.248 1.00 15.50 155 TYR C N 1
ATOM 1455 C CA . TYR B 1 75 ? -68.528 19.050 147.208 1.00 21.93 155 TYR C CA 1
ATOM 1456 C C . TYR B 1 75 ? -69.924 19.600 147.484 1.00 22.15 155 TYR C C 1
ATOM 1457 O O . TYR B 1 75 ? -70.642 19.969 146.553 1.00 23.86 155 TYR C O 1
ATOM 1466 N N . LEU B 1 76 ? -70.339 19.623 148.745 1.00 20.19 156 LEU C N 1
ATOM 1467 C CA . LEU B 1 76 ? -71.729 19.971 149.021 1.00 22.07 156 LEU C CA 1
ATOM 1468 C C . LEU B 1 76 ? -71.813 21.457 149.322 1.00 27.94 156 LEU C C 1
ATOM 1469 O O . LEU B 1 76 ? -71.265 21.941 150.309 1.00 27.72 156 LEU C O 1
ATOM 1474 N N . LEU B 1 77 ? -72.482 22.181 148.436 1.00 26.20 157 LEU C N 1
ATOM 1475 C CA . LEU B 1 77 ? -72.510 23.633 148.507 1.00 30.08 157 LEU C CA 1
ATOM 1476 C C . LEU B 1 77 ? -73.939 24.116 148.302 1.00 29.15 157 LEU C C 1
ATOM 1477 O O . LEU B 1 77 ? -74.543 23.804 147.272 1.00 24.71 157 LEU C O 1
ATOM 1482 N N . MET B 1 78 ? -74.490 24.835 149.289 1.00 28.99 158 MET C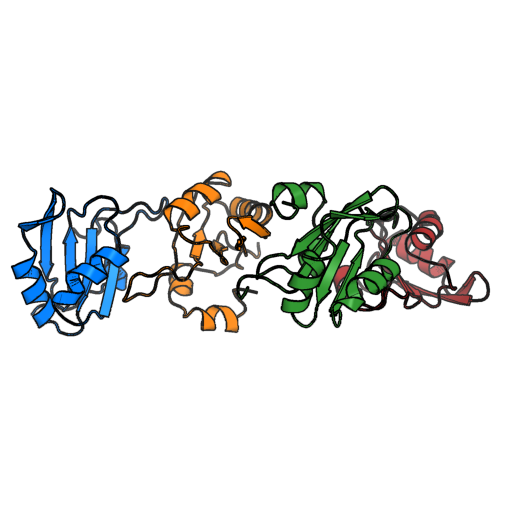 N 1
ATOM 1483 C CA . MET B 1 78 ? -75.845 25.404 149.170 1.00 28.59 158 MET C CA 1
ATOM 1484 C C . MET B 1 78 ? -76.874 24.398 148.699 1.00 28.50 158 MET C C 1
ATOM 1485 O O . MET B 1 78 ? -77.567 24.640 147.707 1.00 30.04 158 MET C O 1
ATOM 1490 N N . GLY B 1 79 ? -76.944 23.254 149.374 1.00 22.52 159 GLY C N 1
ATOM 1491 C CA . GLY B 1 79 ? -77.930 22.232 149.062 1.00 23.92 159 GLY C CA 1
ATOM 1492 C C . GLY B 1 79 ? -77.732 21.492 147.746 1.00 24.30 159 GLY C C 1
ATOM 1493 O O . GLY B 1 79 ? -78.629 20.788 147.285 1.00 26.42 159 GLY C O 1
ATOM 1494 N N . HIS B 1 80 ? -76.556 21.664 147.144 1.00 27.08 160 HIS C N 1
ATOM 1495 C CA . HIS B 1 80 ? -76.196 21.007 145.887 1.00 24.40 160 HIS C CA 1
ATOM 1496 C C . HIS B 1 80 ? -74.934 20.195 146.050 1.00 22.11 160 HIS C C 1
ATOM 1497 O O . HIS B 1 80 ? -73.978 20.635 146.693 1.00 21.17 160 HIS C O 1
ATOM 1504 N N . LEU B 1 81 ? -74.951 19.007 145.465 1.00 21.23 161 LEU C N 1
ATOM 1505 C CA . LEU B 1 81 ? -73.779 18.158 145.450 1.00 19.00 161 LEU C CA 1
ATOM 1506 C C . LEU B 1 81 ? -73.101 18.298 144.083 1.00 19.79 161 LEU C C 1
ATOM 1507 O O . LEU B 1 81 ? -73.476 17.631 143.130 1.00 17.21 161 LEU C O 1
ATOM 1512 N N . LEU B 1 82 ? -72.128 19.193 143.993 1.00 17.11 162 LEU C N 1
ATOM 1513 C CA . LEU B 1 82 ? -71.448 19.473 142.721 1.00 21.51 162 LEU C CA 1
ATOM 1514 C C . LEU B 1 82 ? -70.911 18.211 142.069 1.00 20.65 162 LEU C C 1
ATOM 1515 O O . LEU B 1 82 ? -70.323 17.365 142.754 1.00 21.66 162 LEU C O 1
ATOM 1520 N N . GLN B 1 83 ? -71.139 18.064 140.762 1.00 19.85 163 GLN C N 1
ATOM 1521 C CA . GLN B 1 83 ? -70.611 16.922 140.025 1.00 18.29 163 GLN C CA 1
ATOM 1522 C C . GLN B 1 83 ? -69.543 17.445 139.071 1.00 18.63 163 GLN C C 1
ATOM 1523 O O . GLN B 1 83 ? -69.794 18.329 138.275 1.00 21.99 163 GLN C O 1
ATOM 1529 N N . VAL B 1 84 ? -68.334 16.936 139.188 1.00 18.54 164 VAL C N 1
ATOM 1530 C CA . VAL B 1 84 ? -67.216 17.407 138.370 1.00 18.58 164 VAL C CA 1
ATOM 1531 C C . VAL B 1 84 ? -66.601 16.196 137.673 1.00 20.32 164 VAL C C 1
ATOM 1532 O O . VAL B 1 84 ? -66.424 15.152 138.296 1.00 18.28 164 VAL C O 1
ATOM 1536 N N . ARG B 1 85 ? -66.346 16.314 136.368 1.00 18.48 165 ARG C N 1
ATOM 1537 C CA . ARG B 1 85 ? -65.785 15.220 135.590 1.00 19.16 165 ARG C CA 1
ATOM 1538 C C . ARG B 1 85 ? -64.639 15.759 134.749 1.00 22.66 165 ARG C C 1
ATOM 1539 O O . ARG B 1 85 ? -64.817 16.767 134.061 1.00 18.54 165 ARG C O 1
ATOM 1547 N N . VAL B 1 86 ? -63.464 15.128 134.819 1.00 19.43 166 VAL C N 1
ATOM 1548 C CA . VAL B 1 86 ? -62.379 15.498 133.896 1.00 18.52 166 VAL C CA 1
ATOM 1549 C C . VAL B 1 86 ? -62.638 14.745 132.626 1.00 18.57 166 VAL C C 1
ATOM 1550 O O . VAL B 1 86 ? -62.861 13.534 132.669 1.00 21.72 166 VAL C O 1
ATOM 1554 N N . LEU B 1 87 ? -62.653 15.448 131.506 1.00 19.08 167 LEU C N 1
ATOM 1555 C CA . LEU B 1 87 ? -62.912 14.821 130.197 1.00 18.63 167 LEU C CA 1
ATOM 1556 C C . LEU B 1 87 ? -61.660 14.257 129.493 1.00 18.72 167 LEU C C 1
ATOM 1557 O O . LEU B 1 87 ? -60.543 14.785 129.636 1.00 19.66 167 LEU C O 1
ATOM 1562 N N . PRO B 1 88 ? -61.840 13.171 128.727 1.00 17.20 168 PRO C N 1
ATOM 1563 C CA . PRO B 1 88 ? -60.654 12.575 128.095 1.00 21.77 168 PRO C CA 1
ATOM 1564 C C . PRO B 1 88 ? -60.060 13.464 127.002 1.00 26.74 168 PRO C C 1
ATOM 1565 O O . PRO B 1 88 ? -60.678 14.432 126.515 1.00 18.93 168 PRO C O 1
ATOM 1569 N N . LYS B 1 89 ? -58.852 13.094 126.601 1.00 18.55 169 LYS C N 1
ATOM 1570 C CA . LYS B 1 89 ? -58.170 13.731 125.485 1.00 23.72 169 LYS C CA 1
ATOM 1571 C C . LYS B 1 89 ? -59.063 13.799 124.245 1.00 18.95 169 LYS C C 1
ATOM 1572 O O . LYS B 1 89 ? -59.757 12.831 123.898 1.00 20.53 169 LYS C O 1
ATOM 1578 N N . GLY B 1 90 ? -59.073 14.953 123.593 1.00 23.76 170 GLY C N 1
ATOM 1579 C CA . GLY B 1 90 ? -59.934 15.146 122.435 1.00 21.94 170 GLY C CA 1
ATOM 1580 C C . GLY B 1 90 ? -61.078 16.104 122.726 1.00 25.09 170 GLY C C 1
ATOM 1581 O O . GLY B 1 90 ? -61.639 16.702 121.793 1.00 25.60 170 GLY C O 1
ATOM 1582 N N . ALA B 1 91 ? -61.435 16.236 124.006 1.00 20.24 171 ALA C N 1
ATOM 1583 C CA . ALA B 1 91 ? -62.431 17.214 124.444 1.00 19.69 171 ALA C CA 1
ATOM 1584 C C . ALA B 1 91 ? -62.133 18.647 123.962 1.00 23.94 171 ALA C C 1
ATOM 1585 O O . ALA B 1 91 ? -61.022 19.111 124.035 1.00 21.26 171 ALA C O 1
ATOM 1587 N N . LYS B 1 92 ? -63.150 19.347 123.490 1.00 20.42 172 LYS C N 1
ATOM 1588 C CA . LYS B 1 92 ? -62.986 20.733 123.098 1.00 22.76 172 LYS C CA 1
ATOM 1589 C C . LYS B 1 92 ? -64.218 21.502 123.598 1.00 21.06 172 LYS C C 1
ATOM 1590 O O . LYS B 1 92 ? -65.348 21.136 123.273 1.00 21.34 172 LYS C O 1
ATOM 1596 N N . ILE B 1 93 ? -64.017 22.523 124.417 1.00 22.18 173 ILE C N 1
ATOM 1597 C CA . ILE B 1 93 ? -65.162 23.199 125.018 1.00 22.33 173 ILE C CA 1
ATOM 1598 C C . ILE B 1 93 ? -66.064 23.774 123.920 1.00 25.11 173 ILE C C 1
ATOM 1599 O O . ILE B 1 93 ? -67.288 23.672 123.989 1.00 23.21 173 ILE C O 1
ATOM 1604 N N . GLU B 1 94 ? -65.441 24.336 122.887 1.00 25.96 174 GLU C N 1
ATOM 1605 C CA . GLU B 1 94 ? -66.175 24.957 121.784 1.00 29.98 174 GLU C CA 1
ATOM 1606 C C . GLU B 1 94 ? -67.225 24.012 121.185 1.00 30.73 174 GLU C C 1
ATOM 1607 O O . GLU B 1 94 ? -68.361 24.419 120.890 1.00 29.42 174 GLU C O 1
ATOM 1613 N N . LYS B 1 95 ? -66.860 22.740 121.026 1.00 25.11 175 LYS C N 1
ATOM 1614 C CA . LYS B 1 95 ? -67.794 21.764 120.495 1.00 20.76 175 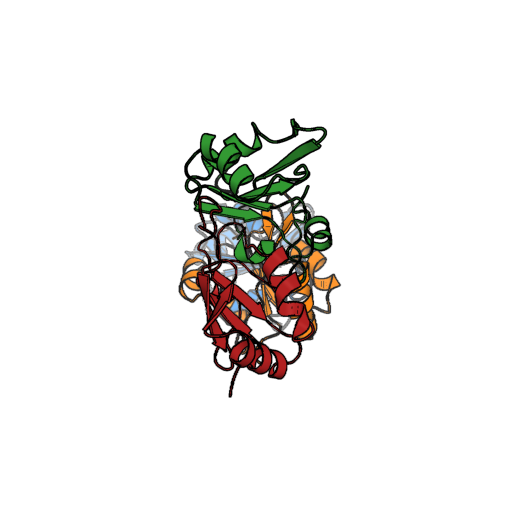LYS C CA 1
ATOM 1615 C C . LYS B 1 95 ? -68.761 21.279 121.566 1.00 26.79 175 LYS C C 1
ATOM 1616 O O . LYS B 1 95 ? -69.975 21.232 121.342 1.00 26.26 175 LYS C O 1
ATOM 1622 N N . LEU B 1 96 ? -68.244 20.920 122.732 1.00 19.11 176 LEU C N 1
ATOM 1623 C CA . LEU B 1 96 ? -69.091 20.304 123.755 1.00 21.83 176 LEU C CA 1
ATOM 1624 C C . LEU B 1 96 ? -70.198 21.242 124.239 1.00 26.24 176 LEU C C 1
ATOM 1625 O O . LEU B 1 96 ? -71.276 20.807 124.614 1.00 23.29 176 LEU C O 1
ATOM 1630 N N . TYR B 1 97 ? -69.903 22.528 124.239 1.00 23.06 177 TYR C N 1
ATOM 1631 C CA . TYR B 1 97 ? -70.822 23.533 124.758 1.00 27.31 177 TYR C CA 1
ATOM 1632 C C . TYR B 1 97 ? -72.122 23.472 123.968 1.00 33.27 177 TYR C C 1
ATOM 1633 O O . TYR B 1 97 ? -73.216 23.659 124.512 1.00 30.50 177 TYR C O 1
ATOM 1642 N N . LYS B 1 98 ? -72.006 23.145 122.690 1.00 27.87 178 LYS C N 1
ATOM 1643 C CA . LYS B 1 98 ? -73.143 23.207 121.783 1.00 30.58 178 LYS C CA 1
ATOM 1644 C C . LYS B 1 98 ? -74.147 22.078 121.926 1.00 35.37 178 LYS C C 1
ATOM 1645 O O . LYS B 1 98 ? -75.271 22.191 121.435 1.00 32.20 178 LYS C O 1
ATOM 1651 N N . TYR B 1 99 ? -73.771 20.993 122.598 1.00 25.42 179 TYR C N 1
ATOM 1652 C CA . TYR B 1 99 ? -74.677 19.882 122.726 1.00 24.62 179 TYR C CA 1
ATOM 1653 C C . TYR B 1 99 ? -75.803 20.231 123.707 1.00 33.56 179 TYR C C 1
ATOM 1654 O O . TYR B 1 99 ? -75.574 20.910 124.714 1.00 23.58 179 TYR C O 1
ATOM 1663 N N . LYS B 1 100 ? -77.009 19.759 123.400 1.00 32.81 180 LYS C N 1
ATOM 1664 C CA . LYS B 1 100 ? -78.100 19.750 124.357 1.00 30.67 180 LYS C CA 1
ATOM 1665 C C . LYS B 1 100 ? -77.643 18.937 125.549 1.00 34.98 180 LYS C C 1
ATOM 1666 O O . LYS B 1 100 ? -76.833 18.012 125.387 1.00 34.08 180 LYS C O 1
ATOM 1672 N N . LYS B 1 101 ? -78.167 19.233 126.736 1.00 32.33 181 LYS C N 1
ATOM 1673 C CA . LYS B 1 101 ? -77.723 18.514 127.917 1.00 31.97 181 LYS C CA 1
ATOM 1674 C C . LYS B 1 101 ? -78.077 17.034 127.805 1.00 30.51 181 LYS C C 1
ATOM 1675 O O . LYS B 1 101 ? -77.315 16.162 128.250 1.00 31.16 181 LYS C O 1
ATOM 1681 N N . ARG B 1 102 ? -79.238 16.759 127.211 1.00 31.83 182 ARG C N 1
ATOM 1682 C CA . ARG B 1 102 ? -79.693 15.396 126.958 1.00 33.55 182 ARG C CA 1
ATOM 1683 C C . ARG B 1 102 ? -78.662 14.586 126.145 1.00 28.59 182 ARG C C 1
ATOM 1684 O O . ARG B 1 102 ? -78.437 13.402 126.408 1.00 29.23 182 ARG C O 1
ATOM 1692 N N . VAL B 1 103 ? -78.075 15.248 125.155 1.00 23.58 183 VAL C N 1
ATOM 1693 C CA . VAL B 1 103 ? -77.033 14.666 124.307 1.00 31.04 183 VAL C CA 1
ATOM 1694 C C . VAL B 1 103 ? -75.707 14.455 125.073 1.00 25.94 183 VAL C C 1
ATOM 1695 O O . VAL B 1 103 ? -75.048 13.410 124.908 1.00 27.03 183 VAL C O 1
ATOM 1699 N N . LEU B 1 104 ? -75.334 15.408 125.929 1.00 20.45 184 LEU C N 1
ATOM 1700 C CA . LEU B 1 104 ? -74.220 15.166 126.840 1.00 19.78 184 LEU C CA 1
ATOM 1701 C C . LEU B 1 104 ? -74.453 13.906 127.604 1.00 26.29 184 LEU C C 1
ATOM 1702 O O . LEU B 1 104 ? -73.547 13.078 127.715 1.00 24.56 184 LEU C O 1
ATOM 1707 N N . VAL B 1 105 ? -75.669 13.725 128.116 1.00 27.62 185 VAL C N 1
ATOM 1708 C CA . VAL B 1 105 ? -75.931 12.516 128.892 1.00 26.82 185 VAL C CA 1
ATOM 1709 C C . VAL B 1 105 ? -75.853 11.262 128.023 1.00 25.85 185 VAL C C 1
ATOM 1710 O O . VAL B 1 105 ? -75.238 10.243 128.408 1.00 23.25 185 VAL C O 1
ATOM 1714 N N . GLU B 1 106 ? -76.453 11.339 126.842 1.00 23.26 186 GLU C N 1
ATOM 1715 C CA . GLU B 1 106 ? -76.467 10.203 125.910 1.00 30.02 186 GLU C CA 1
ATOM 1716 C C . GLU B 1 106 ? -75.065 9.738 125.511 1.00 26.98 186 GLU C C 1
ATOM 1717 O O . GLU B 1 106 ? -74.789 8.549 125.398 1.00 27.82 186 GLU C O 1
ATOM 1723 N N . LYS B 1 107 ? -74.174 10.694 125.337 1.00 24.97 187 LYS C N 1
ATOM 1724 C CA . LYS B 1 107 ? -72.829 10.393 124.858 1.00 23.78 187 LYS C CA 1
ATOM 1725 C C . LYS B 1 107 ? -71.927 9.891 125.988 1.00 23.90 187 LYS C C 1
ATOM 1726 O O . LYS B 1 107 ? -70.765 9.560 125.758 1.00 22.24 187 LYS C O 1
ATOM 1732 N N . GLY B 1 108 ? -72.463 9.883 127.206 1.00 25.60 188 GLY C N 1
ATOM 1733 C CA . GLY B 1 108 ? -71.762 9.391 128.382 1.00 24.51 188 GLY C CA 1
ATOM 1734 C C . GLY B 1 108 ? -70.811 10.406 129.004 1.00 26.01 188 GLY C C 1
ATOM 1735 O O . GLY B 1 108 ? -70.004 10.063 129.871 1.00 25.80 188 GLY C O 1
ATOM 1736 N N . ILE B 1 109 ? -70.901 11.658 128.559 1.00 24.80 189 ILE C N 1
ATOM 1737 C CA . ILE B 1 109 ? -69.988 12.718 128.994 1.00 23.26 189 ILE C CA 1
ATOM 1738 C C . ILE B 1 109 ? -70.168 13.100 130.475 1.00 26.32 189 ILE C C 1
ATOM 1739 O O . ILE B 1 109 ? -69.198 13.425 131.175 1.00 26.13 189 ILE C O 1
ATOM 1744 N N . THR B 1 110 ? -71.405 13.009 130.955 1.00 26.17 190 THR C N 1
ATOM 1745 C CA . THR B 1 110 ? -71.727 13.309 132.354 1.00 32.72 190 THR C CA 1
ATOM 1746 C C . THR B 1 110 ? -71.415 12.174 133.350 1.00 32.40 190 THR C C 1
ATOM 1747 O O . THR B 1 110 ? -71.433 12.382 134.567 1.00 31.74 190 THR C O 1
ATOM 1751 N N . LYS B 1 111 ? -71.111 10.983 132.839 1.00 34.04 191 LYS C N 1
ATOM 1752 C CA . LYS B 1 111 ? -70.884 9.810 133.701 1.00 40.75 191 LYS C CA 1
ATOM 1753 C C . LYS B 1 111 ? -69.664 9.950 134.615 1.00 42.22 191 LYS C C 1
ATOM 1754 O O . LYS B 1 111 ? -69.773 9.690 135.821 1.00 38.32 191 LYS C O 1
ATOM 1761 N N . GLU C 1 8 ? -36.332 -16.573 91.738 1.00 45.38 88 GLU A N 1
ATOM 1762 C CA . GLU C 1 8 ? -37.620 -16.974 91.151 1.00 57.13 88 GLU A CA 1
ATOM 1763 C C . GLU C 1 8 ? -38.820 -16.705 92.089 1.00 52.91 88 GLU A C 1
ATOM 1764 O O . GLU C 1 8 ? -39.964 -16.579 91.6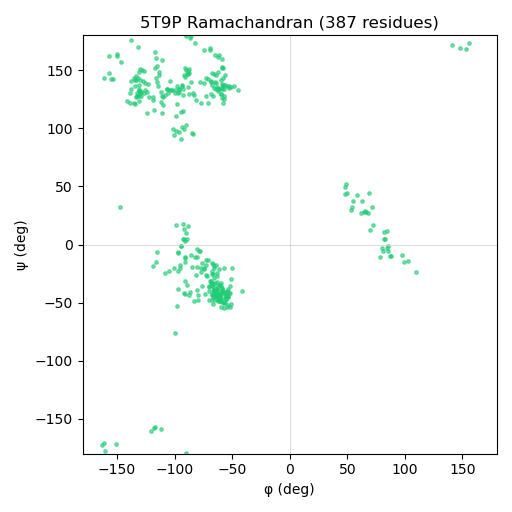50 1.00 47.40 88 GLU A O 1
ATOM 1770 N N . TYR C 1 9 ? -38.545 -16.598 93.383 1.00 53.82 89 TYR A N 1
ATOM 1771 C CA . TYR C 1 9 ? -39.592 -16.384 94.366 1.00 44.46 89 TYR A CA 1
ATOM 1772 C C . TYR C 1 9 ? -39.536 -15.000 94.996 1.00 46.80 89 TYR A C 1
ATOM 1773 O O . TYR C 1 9 ? -38.490 -14.363 94.995 1.00 41.33 89 TYR A O 1
ATOM 1782 N N . SER C 1 10 ? -40.661 -14.551 95.555 1.00 40.18 90 SER A N 1
ATOM 1783 C CA . SER C 1 10 ? -40.692 -13.310 96.338 1.00 37.25 90 SER A CA 1
ATOM 1784 C C . SER C 1 10 ? -40.314 -13.571 97.799 1.00 36.34 90 SER A C 1
ATOM 1785 O O . SER C 1 10 ? -40.076 -14.711 98.201 1.00 34.13 90 SER A O 1
ATOM 1788 N N . GLY C 1 11 ? -40.288 -12.512 98.602 1.00 38.20 91 GLY A N 1
ATOM 1789 C CA . GLY C 1 11 ? -40.113 -12.679 100.027 1.00 26.73 91 GLY A CA 1
ATOM 1790 C C . GLY C 1 11 ? -41.430 -12.794 100.790 1.00 35.13 91 GLY A C 1
ATOM 1791 O O . GLY C 1 11 ? -41.420 -12.718 102.021 1.00 31.81 91 GLY A O 1
ATOM 1792 N N . ILE C 1 12 ? -42.546 -13.012 100.077 1.00 34.09 92 ILE A N 1
ATOM 1793 C CA . ILE C 1 12 ? -43.899 -13.024 100.682 1.00 28.24 92 ILE A CA 1
ATOM 1794 C C . ILE C 1 12 ? -44.493 -14.415 100.803 1.00 33.13 92 ILE A C 1
ATOM 1795 O O . ILE C 1 12 ? -44.425 -15.202 99.859 1.00 32.36 92 ILE A O 1
ATOM 1800 N N . ILE C 1 13 ? -45.066 -14.730 101.964 1.00 26.98 93 ILE A N 1
ATOM 1801 C CA . ILE C 1 13 ? -45.757 -15.995 102.134 1.00 25.04 93 ILE A CA 1
ATOM 1802 C C . ILE C 1 13 ? -47.250 -15.760 102.391 1.00 28.09 93 ILE A C 1
ATOM 1803 O O . ILE C 1 13 ? -47.641 -14.807 103.073 1.00 25.94 93 ILE A O 1
ATOM 1808 N N . TYR C 1 14 ? -48.065 -16.613 101.782 1.00 28.42 94 TYR A N 1
ATOM 1809 C CA . TYR C 1 14 ? -49.495 -16.718 102.019 1.00 26.82 94 TYR A CA 1
ATOM 1810 C C . TYR C 1 14 ? -49.708 -17.777 103.079 1.00 28.24 94 TYR A C 1
ATOM 1811 O O . TYR C 1 14 ? -49.150 -18.876 103.004 1.00 31.27 94 TYR A O 1
ATOM 1820 N N . VAL C 1 15 ? -50.459 -17.427 104.109 1.00 26.83 95 VAL A N 1
ATOM 1821 C CA . VAL C 1 15 ? -50.721 -18.360 105.192 1.00 26.12 95 VAL A CA 1
ATOM 1822 C C . VAL C 1 15 ? -52.227 -18.523 105.309 1.00 31.09 95 VAL A C 1
ATOM 1823 O O . VAL C 1 15 ? -52.935 -17.530 105.404 1.00 24.11 95 VAL A O 1
ATOM 1827 N N . SER C 1 16 ? -52.717 -19.760 105.283 1.00 28.03 96 SER A N 1
ATOM 1828 C CA . SER C 1 16 ? -54.147 -19.988 105.365 1.00 30.18 96 SER A CA 1
ATOM 1829 C C . SER C 1 16 ? -54.501 -21.061 106.386 1.00 30.00 96 SER A C 1
ATOM 1830 O O . SER C 1 16 ? -53.621 -21.768 106.912 1.00 30.48 96 SER A O 1
ATOM 1833 N N . ARG C 1 17 ? -55.806 -21.139 106.644 1.00 28.83 97 ARG A N 1
ATOM 1834 C CA . ARG C 1 17 ? -56.425 -21.972 107.670 1.00 33.56 97 ARG A CA 1
ATOM 1835 C C . ARG C 1 17 ? -56.086 -21.464 109.061 1.00 30.74 97 ARG A C 1
ATOM 1836 O O . ARG C 1 17 ? -55.784 -22.236 109.973 1.00 29.22 97 ARG A O 1
ATOM 1844 N N . LEU C 1 18 ? -56.180 -20.150 109.234 1.00 25.54 98 LEU A N 1
ATOM 1845 C CA . LEU C 1 18 ? -55.826 -19.549 110.507 1.00 23.85 98 LEU A CA 1
ATOM 1846 C C . LEU C 1 18 ? -56.963 -19.760 111.492 1.00 28.91 98 LEU A C 1
ATOM 1847 O O . LEU C 1 18 ? -58.141 -19.690 111.129 1.00 30.13 98 LEU A O 1
ATOM 1852 N N . PRO C 1 19 ? -56.607 -20.063 112.739 1.00 30.61 99 PRO A N 1
ATOM 1853 C CA . PRO C 1 19 ? -57.591 -20.182 113.813 1.00 32.55 99 PRO A CA 1
ATOM 1854 C C . PRO C 1 19 ? -58.293 -18.841 114.121 1.00 42.82 99 PRO A C 1
ATOM 1855 O O . PRO C 1 19 ? -57.841 -17.751 113.708 1.00 37.26 99 PRO A O 1
ATOM 1859 N N . HIS C 1 20 ? -59.425 -18.920 114.819 1.00 44.36 100 HIS A N 1
ATOM 1860 C CA . HIS C 1 20 ? -60.139 -17.710 115.205 1.00 46.43 100 HIS A CA 1
ATOM 1861 C C . HIS C 1 20 ? -59.244 -16.950 116.182 1.00 34.19 100 HIS A C 1
ATOM 1862 O O . HIS C 1 20 ? -58.455 -17.552 116.908 1.00 40.67 100 HIS A O 1
ATOM 1869 N N . GLY C 1 21 ? -59.313 -15.627 116.147 1.00 39.91 101 GLY A N 1
ATOM 1870 C CA . GLY C 1 21 ? -58.475 -14.816 117.018 1.00 39.62 101 GLY A CA 1
ATOM 1871 C C . GLY C 1 21 ? -57.030 -14.663 116.580 1.00 39.10 101 GLY A C 1
ATOM 1872 O O . GLY C 1 21 ? -56.292 -13.833 117.133 1.00 37.70 101 GLY A O 1
ATOM 1873 N N . PHE C 1 22 ? -56.612 -15.453 115.591 1.00 32.49 102 PHE A N 1
ATOM 1874 C CA . PHE C 1 22 ? -55.234 -15.388 115.106 1.00 33.50 102 PHE A CA 1
ATOM 1875 C C . PHE C 1 22 ? -55.107 -14.272 114.058 1.00 33.49 102 PHE A C 1
ATOM 1876 O O . PHE C 1 22 ? -55.420 -14.495 112.889 1.00 29.43 102 PHE A O 1
ATOM 1884 N N . HIS C 1 23 ? -54.672 -13.077 114.471 1.00 30.34 103 HIS A N 1
ATOM 1885 C CA . HIS C 1 23 ? -54.690 -11.914 113.576 1.00 28.46 103 HIS A CA 1
ATOM 1886 C C . HIS C 1 23 ? -53.281 -11.383 113.322 1.00 26.34 103 HIS A C 1
ATOM 1887 O O . HIS C 1 23 ? -52.323 -12.116 113.487 1.00 22.82 103 HIS A O 1
ATOM 1894 N N . GLU C 1 24 ? -53.168 -10.115 112.924 1.00 26.09 104 GLU A N 1
ATOM 1895 C CA . GLU C 1 24 ? -51.879 -9.525 112.534 1.00 29.96 104 GLU A CA 1
ATOM 1896 C C . GLU C 1 24 ? -50.823 -9.705 113.635 1.00 28.28 104 GLU A C 1
ATOM 1897 O O . GLU C 1 24 ? -49.752 -10.213 113.365 1.00 29.27 104 GLU A O 1
ATOM 1903 N N . LYS C 1 25 ? -51.140 -9.319 114.870 1.00 25.94 105 LYS A N 1
ATOM 1904 C CA . LYS C 1 25 ? -50.194 -9.432 115.985 1.00 28.75 105 LYS A CA 1
ATOM 1905 C C . LYS C 1 25 ? -49.664 -10.862 116.166 1.00 31.75 105 LYS A C 1
ATOM 1906 O O . LYS C 1 25 ? -48.467 -11.058 116.345 1.00 29.98 105 LYS A O 1
ATOM 1912 N N . GLU C 1 26 ? -50.567 -11.846 116.142 1.00 29.66 106 GLU A N 1
ATOM 1913 C CA . GLU C 1 26 ? -50.197 -13.265 116.290 1.00 28.60 106 GLU A CA 1
ATOM 1914 C C . GLU C 1 26 ? -49.341 -13.769 115.125 1.00 31.47 106 GLU A C 1
ATOM 1915 O O . GLU C 1 26 ? -48.368 -14.513 115.318 1.00 34.47 106 GLU A O 1
ATOM 1921 N N . LEU C 1 27 ? -49.731 -13.406 113.908 1.00 27.59 107 LEU A N 1
ATOM 1922 C CA . LEU C 1 27 ? -48.915 -13.718 112.740 1.00 28.94 107 LEU A CA 1
ATOM 1923 C C . LEU C 1 27 ? -47.501 -13.176 112.935 1.00 32.73 107 LEU A C 1
ATOM 1924 O O . LEU C 1 27 ? -46.529 -13.908 112.809 1.00 32.55 107 LEU A O 1
ATOM 1929 N N . SER C 1 28 ? -47.415 -11.884 113.243 1.00 31.48 108 SER A N 1
ATOM 1930 C CA . SER C 1 28 ? -46.141 -11.196 113.408 1.00 34.10 108 SER A CA 1
ATOM 1931 C C . SER C 1 28 ? -45.288 -11.855 114.467 1.00 36.34 108 SER A C 1
ATOM 1932 O O . SER C 1 28 ? -44.125 -12.194 114.208 1.00 39.06 108 SER A O 1
ATOM 1935 N N . LYS C 1 29 ? -45.867 -12.007 115.659 1.00 38.76 109 LYS A N 1
ATOM 1936 C CA . LYS C 1 29 ? -45.206 -12.674 116.783 1.00 41.04 109 LYS A CA 1
ATOM 1937 C C . LYS C 1 29 ? -44.662 -14.029 116.382 1.00 42.57 109 LYS A C 1
ATOM 1938 O O . LYS C 1 29 ? -43.491 -14.339 116.629 1.00 43.38 109 LYS A O 1
ATOM 1944 N N . TYR C 1 30 ? -45.518 -14.843 115.775 1.00 38.19 110 TYR A N 1
ATOM 1945 C CA . TYR C 1 30 ? -45.145 -16.216 115.490 1.00 31.75 110 TYR A CA 1
ATOM 1946 C C . TYR C 1 30 ? -44.083 -16.332 114.383 1.00 39.37 110 TYR A C 1
ATOM 1947 O O . TYR C 1 30 ? -43.107 -17.052 114.525 1.00 42.14 110 TYR A O 1
ATOM 1956 N N . PHE C 1 31 ? -44.274 -15.640 113.272 1.00 30.40 111 PHE A N 1
ATOM 1957 C CA . PHE C 1 31 ? -43.389 -15.806 112.152 1.00 30.01 111 PHE A CA 1
ATOM 1958 C C . PHE C 1 31 ? -42.091 -14.971 112.277 1.00 36.07 111 PHE A C 1
ATOM 1959 O O . PHE C 1 31 ? -41.137 -15.171 111.511 1.00 30.25 111 PHE A O 1
ATOM 1967 N N . ALA C 1 32 ? -42.060 -14.062 113.251 1.00 32.85 112 ALA A N 1
ATOM 1968 C CA . ALA C 1 32 ? -40.846 -13.311 113.570 1.00 35.98 112 ALA A CA 1
ATOM 1969 C C . ALA C 1 32 ? -39.638 -14.226 113.799 1.00 37.84 112 ALA A C 1
ATOM 1970 O O . ALA C 1 32 ? -38.533 -13.926 113.353 1.00 32.30 112 ALA A O 1
ATOM 1972 N N . GLN C 1 33 ? -39.855 -15.334 114.501 1.00 36.13 113 GLN A N 1
ATOM 1973 C CA . GLN C 1 33 ? -38.784 -16.303 114.767 1.00 34.59 113 GLN A CA 1
ATOM 1974 C C . GLN C 1 33 ? -37.994 -16.741 113.522 1.00 35.96 113 GLN A C 1
ATOM 1975 O O . GLN C 1 33 ? -36.881 -17.244 113.635 1.00 36.74 113 GLN A O 1
ATOM 1981 N N . PHE C 1 34 ? -38.555 -16.561 112.336 1.00 32.94 114 PHE A N 1
ATOM 1982 C CA . PHE C 1 34 ? -37.880 -17.036 111.128 1.00 30.51 114 PHE A CA 1
ATOM 1983 C C . PHE C 1 34 ? -37.035 -15.973 110.438 1.00 31.11 114 PHE A C 1
ATOM 1984 O O . PHE C 1 34 ? -36.406 -16.237 109.408 1.00 28.49 114 PHE A O 1
ATOM 1992 N N . GLY C 1 35 ? -37.038 -14.766 110.996 1.00 31.98 115 GLY A N 1
ATOM 1993 C CA . GLY C 1 35 ? -36.275 -13.670 110.433 1.00 33.66 115 GLY A CA 1
ATOM 1994 C C . GLY C 1 35 ? -37.026 -12.355 110.507 1.00 34.18 115 GLY A C 1
ATOM 1995 O O . GLY C 1 35 ? -38.206 -12.331 110.856 1.00 30.26 115 GLY A O 1
ATOM 1996 N N . ASP C 1 36 ? -36.349 -11.259 110.176 1.00 29.29 116 ASP A N 1
ATOM 1997 C CA . ASP C 1 36 ? -36.995 -9.952 110.217 1.00 26.37 116 ASP A CA 1
ATOM 1998 C C . ASP C 1 36 ? -38.149 -9.800 109.213 1.00 28.95 116 ASP A C 1
ATOM 1999 O O . ASP C 1 36 ? -38.039 -10.156 108.016 1.00 24.64 116 ASP A O 1
ATOM 2004 N N . LEU C 1 37 ? -39.251 -9.255 109.729 1.00 27.56 117 LEU A N 1
ATOM 2005 C CA . LEU C 1 37 ? -40.453 -9.022 108.946 1.00 27.65 117 LEU A CA 1
ATOM 2006 C C . LEU C 1 37 ? -40.518 -7.590 108.428 1.00 30.38 117 LEU A C 1
ATOM 2007 O O . LEU C 1 37 ? -40.285 -6.620 109.154 1.00 25.63 117 LEU A O 1
ATOM 2012 N N . LYS C 1 38 ? -40.845 -7.479 107.159 1.00 23.66 118 LYS A N 1
ATOM 2013 C CA . LYS C 1 38 ? -41.156 -6.219 106.531 1.00 27.37 118 LYS A CA 1
ATOM 2014 C C . LYS C 1 38 ? -42.608 -5.810 106.757 1.00 29.16 118 LYS A C 1
ATOM 2015 O O . LYS C 1 38 ? -42.897 -4.663 107.127 1.00 26.99 118 LYS A O 1
ATOM 2021 N N . GLU C 1 39 ? -43.531 -6.740 106.507 1.00 24.80 119 GLU A N 1
ATOM 2022 C CA . GLU C 1 39 ? -44.959 -6.344 106.527 1.00 25.01 119 GLU A CA 1
ATOM 2023 C C . GLU C 1 39 ? -45.869 -7.539 106.839 1.00 25.99 119 GLU A C 1
ATOM 2024 O O . GLU C 1 39 ? -45.555 -8.666 106.468 1.00 21.34 119 GLU A O 1
ATOM 2030 N N . VAL C 1 40 ? -46.936 -7.309 107.603 1.00 19.57 120 VAL A N 1
ATOM 2031 C CA . VAL C 1 40 ? -47.842 -8.386 107.989 1.00 23.02 120 VAL A CA 1
ATOM 2032 C C . VAL C 1 40 ? -49.268 -7.899 107.744 1.00 28.02 120 VAL A C 1
ATOM 2033 O O . VAL C 1 40 ? -49.652 -6.808 108.202 1.00 22.00 120 VAL A O 1
ATOM 2037 N N . ARG C 1 41 ? -50.049 -8.685 107.012 1.00 22.15 121 ARG A N 1
ATOM 2038 C CA . ARG C 1 41 ? -51.408 -8.258 106.685 1.00 22.65 121 ARG A CA 1
ATOM 2039 C C . ARG C 1 41 ? -52.373 -9.436 106.839 1.00 29.52 121 ARG A C 1
ATOM 2040 O O . ARG C 1 41 ? -52.081 -10.551 106.383 1.00 26.20 121 ARG A O 1
ATOM 2048 N N . LEU C 1 42 ? -53.502 -9.208 107.494 1.00 20.98 122 LEU A N 1
ATOM 2049 C CA . LEU C 1 42 ? -54.517 -10.230 107.595 1.00 21.53 122 LEU A CA 1
ATOM 2050 C C . LEU C 1 42 ? -55.638 -9.890 106.612 1.00 24.81 122 LEU A C 1
ATOM 2051 O O . LEU C 1 42 ? -56.078 -8.745 106.570 1.00 25.50 122 LEU A O 1
ATOM 2056 N N . ALA C 1 43 ? -56.106 -10.846 105.814 1.00 21.92 123 ALA A N 1
ATOM 2057 C CA . ALA C 1 43 ? -57.268 -10.543 104.971 1.00 24.16 123 ALA A CA 1
ATOM 2058 C C . ALA C 1 43 ? -58.508 -10.481 105.842 1.00 22.35 123 ALA A C 1
ATOM 2059 O O . ALA C 1 43 ? -58.790 -11.418 106.588 1.00 21.38 123 ALA A O 1
ATOM 2061 N N . ARG C 1 44 ? -59.256 -9.394 105.722 1.00 21.42 124 ARG A N 1
ATOM 2062 C CA . ARG C 1 44 ? -60.471 -9.199 106.504 1.00 23.16 124 ARG A CA 1
ATOM 2063 C C . ARG C 1 44 ? -61.642 -8.880 105.600 1.00 24.81 124 ARG A C 1
ATOM 2064 O O . ARG C 1 44 ? -61.481 -8.254 104.548 1.00 23.45 124 ARG A O 1
ATOM 2072 N N . ASN C 1 45 ? -62.836 -9.279 106.026 1.00 25.08 125 ASN A N 1
ATOM 2073 C CA . ASN C 1 45 ? -64.037 -8.855 105.315 1.00 23.67 125 ASN A CA 1
ATOM 2074 C C . ASN C 1 45 ? -64.116 -7.334 105.282 1.00 23.09 125 ASN A C 1
ATOM 2075 O O . ASN C 1 45 ? -64.123 -6.698 106.313 1.00 25.78 125 ASN A O 1
ATOM 2080 N N . LYS C 1 46 ? -64.160 -6.777 104.092 1.00 19.85 126 LYS A N 1
ATOM 2081 C CA . LYS C 1 46 ? -64.215 -5.329 103.875 1.00 30.58 126 LYS A CA 1
ATOM 2082 C C . LYS C 1 46 ? -65.355 -4.609 104.625 1.00 29.70 126 LYS A C 1
ATOM 2083 O O . LYS C 1 46 ? -65.185 -3.483 105.094 1.00 25.35 126 LYS A O 1
ATOM 2089 N N . LYS C 1 47 ? -66.530 -5.237 104.707 1.00 26.95 127 LYS A N 1
ATOM 2090 C CA . LYS C 1 47 ? -67.703 -4.580 105.294 1.00 27.71 127 LYS A CA 1
ATOM 2091 C C . LYS C 1 47 ? -67.826 -4.791 106.785 1.00 25.60 127 LYS A C 1
ATOM 2092 O O . LYS C 1 47 ? -68.315 -3.928 107.496 1.00 26.58 127 LYS A O 1
ATOM 2098 N N . THR C 1 48 ? -67.425 -5.962 107.252 1.00 24.86 128 THR A N 1
ATOM 2099 C CA . THR C 1 48 ? -67.656 -6.370 108.639 1.00 29.56 128 THR A CA 1
ATOM 2100 C C . THR C 1 48 ? -66.408 -6.383 109.504 1.00 27.57 128 THR A C 1
ATOM 2101 O O . THR C 1 48 ? -66.486 -6.351 110.733 1.00 27.55 128 THR A O 1
ATOM 2105 N N . GLY C 1 49 ? -65.261 -6.523 108.860 1.00 29.93 129 GLY A N 1
ATOM 2106 C CA . GLY C 1 49 ? -64.009 -6.601 109.591 1.00 29.85 129 GLY A CA 1
ATOM 2107 C C . GLY C 1 49 ? -63.560 -7.948 110.124 1.00 26.60 129 GLY A C 1
ATOM 2108 O O . GLY C 1 49 ? -62.451 -8.029 110.657 1.00 28.36 129 GLY A O 1
ATOM 2109 N N . ASN C 1 50 ? -64.384 -8.995 109.996 1.00 24.49 130 ASN A N 1
ATOM 2110 C CA . ASN C 1 50 ? -64.011 -10.315 110.516 1.00 25.11 130 ASN A CA 1
ATOM 2111 C C . ASN C 1 50 ? -62.844 -10.865 109.707 1.00 23.63 130 ASN A C 1
ATOM 2112 O O . ASN C 1 50 ? -62.769 -10.646 108.490 1.00 21.77 130 ASN A O 1
ATOM 2117 N N . SER C 1 51 ? -61.988 -11.631 110.375 1.00 22.33 131 SER A N 1
ATOM 2118 C CA . SER C 1 51 ? -60.899 -12.333 109.694 1.00 26.75 131 SER A CA 1
ATOM 2119 C C . SER C 1 51 ? -61.440 -13.270 108.608 1.00 24.85 131 SER A C 1
ATOM 2120 O O . SER C 1 51 ? -62.425 -13.989 108.841 1.00 22.90 131 SER A O 1
ATOM 2123 N N . ARG C 1 52 ? -60.798 -13.286 107.445 1.00 20.36 132 ARG A N 1
ATOM 2124 C CA . ARG C 1 52 ? -61.094 -14.324 106.452 1.00 22.85 132 ARG A CA 1
ATOM 2125 C C . ARG C 1 52 ? -60.206 -15.569 106.658 1.00 25.60 132 ARG A C 1
ATOM 2126 O O . ARG C 1 52 ? -60.256 -16.520 105.867 1.00 26.12 132 ARG A O 1
ATOM 2134 N N . HIS C 1 53 ? -59.417 -15.549 107.734 1.00 22.28 133 HIS A N 1
ATOM 2135 C CA . HIS C 1 53 ? -58.616 -16.682 108.189 1.00 23.11 133 HIS A CA 1
ATOM 2136 C C . HIS C 1 53 ? -57.471 -17.020 107.241 1.00 26.59 133 HIS A C 1
ATOM 2137 O O . HIS C 1 53 ? -56.989 -18.160 107.192 1.00 29.02 133 HIS A O 1
ATOM 2144 N N . TYR C 1 54 ? -57.016 -16.015 106.514 1.00 26.08 134 TYR A N 1
ATOM 2145 C CA . TYR C 1 54 ? -55.733 -16.122 105.833 1.00 22.87 134 TYR A CA 1
ATOM 2146 C C . TYR C 1 54 ? -55.067 -14.753 105.803 1.00 26.09 134 TYR A C 1
ATOM 2147 O O . TYR C 1 54 ? -55.739 -13.712 105.931 1.00 24.11 134 TYR A O 1
ATOM 2156 N N . GLY C 1 55 ? -53.739 -14.754 105.663 1.00 25.05 135 GLY A N 1
ATOM 2157 C CA . GLY C 1 55 ? -52.989 -13.516 105.558 1.00 20.63 135 GLY A CA 1
ATOM 2158 C C . GLY C 1 55 ? -51.708 -13.664 104.739 1.00 27.73 135 GLY A C 1
ATOM 2159 O O . GLY C 1 55 ? -51.464 -14.713 104.121 1.00 24.95 135 GLY A O 1
ATOM 2160 N N . PHE C 1 56 ? -50.899 -12.603 104.753 1.00 20.80 136 PHE A N 1
ATOM 2161 C CA . PHE C 1 56 ? -49.659 -12.518 104.007 1.00 24.26 136 PHE A CA 1
ATOM 2162 C C . PHE C 1 56 ? -48.606 -11.897 104.877 1.00 30.71 136 PHE A C 1
ATOM 2163 O O . PHE C 1 56 ? -48.904 -10.949 105.627 1.00 24.41 136 PHE A O 1
ATOM 2171 N N . LEU C 1 57 ? -47.380 -12.412 104.775 1.00 25.03 137 LEU A N 1
ATOM 2172 C CA . LEU C 1 57 ? -46.246 -11.836 105.503 1.00 23.14 137 LEU A CA 1
ATOM 2173 C C . LEU C 1 57 ? -45.088 -11.630 104.564 1.00 29.74 137 LEU A C 1
ATOM 2174 O O . LEU C 1 57 ? -44.802 -12.496 103.739 1.00 28.34 137 LEU A O 1
ATOM 2179 N N . GLU C 1 58 ? -44.409 -10.493 104.666 1.00 25.47 138 GLU A N 1
ATOM 2180 C CA . GLU C 1 58 ? -43.226 -10.296 103.839 1.00 26.97 138 GLU A CA 1
ATOM 2181 C C . GLU C 1 58 ? -42.036 -10.123 104.746 1.00 30.60 138 GLU A C 1
ATOM 2182 O O . GLU C 1 58 ? -42.060 -9.308 105.690 1.00 28.70 138 GLU A O 1
ATOM 2188 N N . PHE C 1 59 ? -41.032 -10.951 104.459 1.00 26.49 139 PHE A N 1
ATOM 2189 C CA . PHE C 1 59 ? -39.768 -10.998 105.147 1.00 26.50 139 PHE A CA 1
ATOM 2190 C C . PHE C 1 59 ? -38.827 -10.049 104.437 1.00 24.70 139 PHE A C 1
ATOM 2191 O O . PHE C 1 59 ? -38.961 -9.787 103.244 1.00 28.07 139 PHE A O 1
ATOM 2199 N N . VAL C 1 60 ? -37.909 -9.494 105.204 1.00 30.93 140 VAL A N 1
ATOM 2200 C CA . VAL C 1 60 ? -36.898 -8.593 104.682 1.00 28.83 140 VAL A CA 1
ATOM 2201 C C . VAL C 1 60 ? -35.965 -9.377 103.755 1.00 29.48 140 VAL A C 1
ATOM 2202 O O . VAL C 1 60 ? -35.531 -8.866 102.737 1.00 27.57 140 VAL A O 1
ATOM 2206 N N . ASN C 1 61 ? -35.693 -10.626 104.116 1.00 31.75 141 ASN A N 1
ATOM 2207 C CA . ASN C 1 61 ? -34.911 -11.527 103.273 1.00 30.56 141 ASN A CA 1
ATOM 2208 C C . ASN C 1 61 ? -35.745 -12.628 102.681 1.00 34.20 141 ASN A C 1
ATOM 2209 O O . ASN C 1 61 ? -36.302 -13.418 103.432 1.00 35.32 141 ASN A O 1
ATOM 2214 N N . LYS C 1 62 ? -35.800 -12.694 101.352 1.00 30.40 142 LYS A N 1
ATOM 2215 C CA . LYS C 1 62 ? -36.473 -13.760 100.617 1.00 34.82 142 LYS A CA 1
ATOM 2216 C C . LYS C 1 62 ? -36.265 -15.161 101.184 1.00 35.32 142 LYS A C 1
ATOM 2217 O O . LYS C 1 62 ? -37.189 -15.968 101.220 1.00 35.61 142 LYS A O 1
ATOM 2223 N N . GLU C 1 63 ? -35.054 -15.460 101.633 1.00 32.57 143 GLU A N 1
ATOM 2224 C CA . GLU C 1 63 ? -34.741 -16.841 102.013 1.00 37.89 143 GLU A CA 1
ATOM 2225 C C . GLU C 1 63 ? -35.436 -17.211 103.321 1.00 36.32 143 GLU A C 1
ATOM 2226 O O . GLU C 1 63 ? -35.740 -18.391 103.603 1.00 32.04 143 GLU A O 1
ATOM 2232 N N . ASP C 1 64 ? -35.703 -16.185 104.123 1.00 33.89 144 ASP A N 1
ATOM 2233 C CA . ASP C 1 64 ? -36.406 -16.409 105.370 1.00 34.93 144 ASP A CA 1
ATOM 2234 C C . ASP C 1 64 ? -37.861 -16.841 105.096 1.00 27.33 144 ASP A C 1
ATOM 2235 O O . ASP C 1 64 ? -38.455 -17.556 105.890 1.00 27.06 144 ASP A O 1
ATOM 2240 N N . ALA C 1 65 ? -38.399 -16.468 103.955 1.00 31.47 145 ALA A N 1
ATOM 2241 C CA . ALA C 1 65 ? -39.724 -16.892 103.598 1.00 30.87 145 ALA A CA 1
ATOM 2242 C C . ALA C 1 65 ? -39.727 -18.405 103.407 1.00 37.16 145 ALA A C 1
ATOM 2243 O O . ALA C 1 65 ? -40.632 -19.076 103.817 1.00 30.05 145 ALA A O 1
ATOM 2245 N N . MET C 1 66 ? -38.660 -18.916 102.804 1.00 43.35 146 MET A N 1
ATOM 2246 C CA . MET C 1 66 ? -38.448 -20.339 102.549 1.00 35.14 146 MET A CA 1
ATOM 2247 C C . MET C 1 66 ? -38.349 -21.119 103.833 1.00 36.60 146 MET A C 1
ATOM 2248 O O . MET C 1 66 ? -38.922 -22.150 103.969 1.00 38.43 146 MET A O 1
ATOM 2253 N N . ILE C 1 67 ? -37.618 -20.597 104.783 1.00 30.99 147 ILE A N 1
ATOM 2254 C CA . ILE C 1 67 ? -37.472 -21.239 106.049 1.00 33.28 147 ILE A CA 1
ATOM 2255 C C . ILE C 1 67 ? -38.816 -21.307 106.751 1.00 37.60 147 ILE A C 1
ATOM 2256 O O . ILE C 1 67 ? -39.148 -22.275 107.380 1.00 28.37 147 ILE A O 1
ATOM 2261 N N . ALA C 1 68 ? -39.571 -20.228 106.605 1.00 31.89 148 ALA A N 1
ATOM 2262 C CA . ALA C 1 68 ? -40.857 -20.103 107.226 1.00 29.01 148 ALA A CA 1
ATOM 2263 C C . ALA C 1 68 ? -41.779 -21.102 106.619 1.00 30.44 148 ALA A C 1
ATOM 2264 O O . ALA C 1 68 ? -42.396 -21.838 107.301 1.00 31.88 148 ALA A O 1
ATOM 2266 N N . GLN C 1 69 ? -41.831 -21.098 105.314 1.00 26.20 149 GLN A N 1
ATOM 2267 C CA . GLN C 1 69 ? -42.678 -22.010 104.574 1.00 39.52 149 GLN A CA 1
ATOM 2268 C C . GLN C 1 69 ? -42.386 -23.462 104.945 1.00 42.54 149 GLN A C 1
ATOM 2269 O O . GLN C 1 69 ? -43.304 -24.242 105.203 1.00 41.77 149 GLN A O 1
ATOM 2275 N N . GLU C 1 70 ? -41.120 -23.851 104.991 1.00 39.41 150 GLU A N 1
ATOM 2276 C CA . GLU C 1 70 ? -40.892 -25.269 105.199 1.00 41.89 150 GLU A CA 1
ATOM 2277 C C . GLU C 1 70 ? -41.102 -25.635 106.663 1.00 43.10 150 GLU A C 1
ATOM 2278 O O . GLU C 1 70 ? -41.439 -26.778 106.983 1.00 37.90 150 GLU A O 1
ATOM 2284 N N . SER C 1 71 ? -40.969 -24.669 107.563 1.00 38.00 151 SER A N 1
ATOM 2285 C CA . SER C 1 71 ? -41.204 -25.010 108.960 1.00 36.61 151 SER A CA 1
ATOM 2286 C C . SER C 1 71 ? -42.703 -25.010 109.315 1.00 36.57 151 SER A C 1
ATOM 2287 O O . SER C 1 71 ? -43.131 -25.716 110.228 1.00 37.94 151 SER A O 1
ATOM 2290 N N . MET C 1 72 ? -43.508 -24.237 108.589 1.00 36.09 152 MET A N 1
ATOM 2291 C CA . MET C 1 72 ? -44.884 -24.023 109.019 1.00 38.05 152 MET A CA 1
ATOM 2292 C C . MET C 1 72 ? -45.954 -24.564 108.085 1.00 34.41 152 MET A C 1
ATOM 2293 O O . MET C 1 72 ? -47.119 -24.660 108.478 1.00 37.84 152 MET A O 1
ATOM 2298 N N . ASN C 1 73 ? -45.600 -24.892 106.846 1.00 31.97 153 ASN A N 1
ATOM 2299 C CA . ASN C 1 73 ? -46.572 -25.604 106.022 1.00 37.97 153 ASN A CA 1
ATOM 2300 C C . ASN C 1 73 ? -46.950 -26.939 106.690 1.00 35.39 153 ASN A C 1
ATOM 2301 O O . ASN C 1 73 ? -46.079 -27.684 107.106 1.00 36.41 153 ASN A O 1
ATOM 2306 N N . ASN C 1 74 ? -48.247 -27.203 106.819 1.00 34.24 154 ASN A N 1
ATOM 2307 C CA . ASN C 1 74 ? -48.766 -28.403 107.478 1.00 40.00 154 ASN A CA 1
ATOM 2308 C C . ASN C 1 74 ? -48.374 -28.475 108.941 1.00 41.05 154 ASN A C 1
ATOM 2309 O O . ASN C 1 74 ? -48.268 -29.550 109.516 1.00 43.72 154 ASN A O 1
ATOM 2314 N N . TYR C 1 75 ? -48.157 -27.325 109.551 1.00 37.36 155 TYR A N 1
ATOM 2315 C CA . TYR C 1 75 ? -47.938 -27.296 110.984 1.00 38.79 155 TYR A CA 1
ATOM 2316 C C . TYR C 1 75 ? -49.297 -27.239 111.682 1.00 36.71 155 TYR A C 1
ATOM 2317 O O . TYR C 1 75 ? -50.213 -26.545 111.223 1.00 40.80 155 TYR A O 1
ATOM 2326 N N . LEU C 1 76 ? -49.440 -27.969 112.780 1.00 41.24 156 LEU A N 1
ATOM 2327 C CA . LEU C 1 76 ? -50.717 -28.021 113.469 1.00 41.47 156 LEU A CA 1
ATOM 2328 C C . LEU C 1 76 ? -50.781 -26.917 114.513 1.00 42.59 156 LEU A C 1
ATOM 2329 O O . LEU C 1 76 ? -50.183 -27.020 115.582 1.00 43.35 156 LEU A O 1
ATOM 2334 N N . LEU C 1 77 ? -51.509 -25.860 114.184 1.00 41.65 157 LEU A N 1
ATOM 2335 C CA . LEU C 1 77 ? -51.664 -24.722 115.074 1.00 36.47 157 LEU A CA 1
ATOM 2336 C C . LEU C 1 77 ? -53.087 -24.637 115.596 1.00 40.61 157 LEU A C 1
ATOM 2337 O O . LEU C 1 77 ? -54.010 -24.397 114.820 1.00 40.97 157 LEU A O 1
ATOM 2342 N N . MET C 1 78 ? -53.267 -24.849 116.898 1.00 37.99 158 MET A N 1
ATOM 2343 C CA . MET C 1 78 ? -54.594 -24.819 117.511 1.00 39.25 158 MET A CA 1
ATOM 2344 C C . MET C 1 78 ? -55.612 -25.645 116.718 1.00 40.59 158 MET A C 1
ATOM 2345 O O . MET C 1 78 ? -56.734 -25.195 116.482 1.00 40.55 158 MET A O 1
ATOM 2350 N N . GLY C 1 79 ? -55.208 -26.830 116.275 1.00 40.36 159 GLY A N 1
ATOM 2351 C CA . GLY C 1 79 ? -56.135 -27.735 115.620 1.00 37.13 159 GLY A CA 1
ATOM 2352 C C . GLY C 1 79 ? -56.357 -27.448 114.147 1.00 42.75 159 GLY A C 1
ATOM 2353 O O . GLY C 1 79 ? -57.194 -28.093 113.512 1.00 38.59 159 GLY A O 1
ATOM 2354 N N . HIS C 1 80 ? -55.613 -26.481 113.609 1.00 39.08 160 HIS A N 1
ATOM 2355 C CA . HIS C 1 80 ? -55.707 -26.115 112.193 1.00 36.22 160 HIS A CA 1
ATOM 2356 C C . HIS C 1 80 ? -54.441 -26.519 111.478 1.00 34.30 160 HIS A C 1
ATOM 2357 O O . HIS C 1 80 ? -53.351 -26.155 111.888 1.00 34.98 160 HIS A O 1
ATOM 2364 N N . LEU C 1 81 ? -54.582 -27.254 110.390 1.00 33.75 161 LEU A N 1
ATOM 2365 C CA . LEU C 1 81 ? -53.417 -27.675 109.634 1.00 35.92 161 LEU A CA 1
ATOM 2366 C C . LEU C 1 81 ? -53.063 -26.534 108.707 1.00 35.68 161 LEU A C 1
ATOM 2367 O O . LEU C 1 81 ? -53.661 -26.396 107.637 1.00 30.55 161 LEU A O 1
ATOM 2372 N N . LEU C 1 82 ? -52.131 -25.684 109.146 1.00 36.49 162 LEU A N 1
ATOM 2373 C CA . LEU C 1 82 ? -51.777 -24.478 108.398 1.00 33.58 162 LEU A CA 1
ATOM 2374 C C . LEU C 1 82 ? -51.308 -24.783 106.995 1.00 32.65 162 LEU A C 1
ATOM 2375 O O . LEU C 1 82 ? -50.645 -25.788 106.776 1.00 34.65 162 LEU A O 1
ATOM 2380 N N . GLN C 1 83 ? -51.659 -23.935 106.037 1.00 30.37 163 GLN A N 1
ATOM 2381 C CA . GLN C 1 83 ? -51.014 -24.053 104.729 1.00 28.23 163 GLN A CA 1
ATOM 2382 C C . GLN C 1 83 ? -50.180 -22.804 104.501 1.00 33.42 163 GLN A C 1
ATOM 2383 O O . GLN C 1 83 ? -50.624 -21.699 104.799 1.00 31.18 163 GLN A O 1
ATOM 2389 N N . VAL C 1 84 ? -48.962 -22.977 104.000 1.00 28.89 164 VAL A N 1
ATOM 2390 C CA . VAL C 1 84 ? -48.066 -21.862 103.793 1.00 29.70 164 VAL A CA 1
ATOM 2391 C C . VAL C 1 84 ? -47.465 -21.981 102.414 1.00 28.95 164 VAL A C 1
ATOM 2392 O O . VAL C 1 84 ? -46.915 -23.025 102.073 1.00 36.63 164 VAL A O 1
ATOM 2396 N N . ARG C 1 85 ? -47.562 -20.928 101.618 1.00 28.77 165 ARG A N 1
ATOM 2397 C CA . ARG C 1 85 ? -46.928 -20.920 100.295 1.00 31.45 165 ARG A CA 1
ATOM 2398 C C . ARG C 1 85 ? -46.055 -19.679 100.138 1.00 38.58 165 ARG A C 1
ATOM 2399 O O . ARG C 1 85 ? -46.446 -18.599 100.589 1.00 32.59 165 ARG A O 1
ATOM 2407 N N . VAL C 1 86 ? -44.889 -19.825 99.502 1.00 33.56 166 VAL A N 1
ATOM 2408 C CA . VAL C 1 86 ? -44.065 -18.675 99.122 1.00 36.00 166 VAL A CA 1
ATOM 2409 C C . VAL C 1 86 ? -44.545 -18.210 97.771 1.00 36.06 166 VAL A C 1
ATOM 2410 O O . VAL C 1 86 ? -44.706 -19.009 96.854 1.00 37.42 166 VAL A O 1
ATOM 2414 N N . LEU C 1 87 ? -44.813 -16.920 97.640 1.00 32.59 167 LEU A N 1
ATOM 2415 C CA . LEU C 1 87 ? -45.368 -16.427 96.398 1.00 33.27 167 LEU A CA 1
ATOM 2416 C C . LEU C 1 87 ? -44.260 -16.070 95.410 1.00 42.11 167 LEU A C 1
ATOM 2417 O O . LEU C 1 87 ? -43.147 -15.716 95.800 1.00 37.70 167 LEU A O 1
ATOM 2422 N N . PRO C 1 88 ? -44.562 -16.189 94.118 1.00 47.93 168 PRO A N 1
ATOM 2423 C CA . PRO C 1 88 ? -43.627 -15.871 93.032 1.00 45.90 168 PRO A CA 1
ATOM 2424 C C . PRO C 1 88 ? -43.121 -14.429 93.060 1.00 47.11 168 PRO A C 1
ATOM 2425 O O . PRO C 1 88 ? -43.828 -13.534 93.537 1.00 42.50 168 PRO A O 1
ATOM 2429 N N . LYS C 1 89 ? -41.911 -14.227 92.539 1.00 48.49 169 LYS A N 1
ATOM 2430 C CA . LYS C 1 89 ? -41.321 -12.901 92.316 1.00 43.14 169 LYS A CA 1
ATOM 2431 C C . LYS C 1 89 ? -42.293 -11.915 91.676 1.00 38.85 169 LYS A C 1
ATOM 2432 O O . LYS C 1 89 ? -42.969 -12.243 90.710 1.00 42.84 169 LYS A O 1
ATOM 2438 N N . GLY C 1 90 ? -42.362 -10.708 92.223 1.00 45.54 170 GLY A N 1
ATOM 2439 C CA . GLY C 1 90 ? -43.296 -9.701 91.743 1.00 46.47 170 GLY A CA 1
ATOM 2440 C C . GLY C 1 90 ? -44.585 -9.553 92.553 1.00 48.48 170 GLY A C 1
ATOM 2441 O O . GLY C 1 90 ? -45.298 -8.565 92.388 1.00 47.06 170 GLY A O 1
ATOM 2442 N N . ALA C 1 91 ? -44.890 -10.524 93.418 1.00 42.57 171 ALA A N 1
ATOM 2443 C CA . ALA C 1 91 ? -46.071 -10.445 94.287 1.00 43.43 171 ALA A CA 1
ATOM 2444 C C . ALA C 1 91 ? -46.045 -9.193 95.168 1.00 40.33 171 ALA A C 1
ATOM 2445 O O . ALA C 1 91 ? -45.011 -8.842 95.730 1.00 41.72 171 ALA A O 1
ATOM 2447 N N . LYS C 1 92 ? -47.186 -8.517 95.279 1.00 44.08 172 LYS A N 1
ATOM 2448 C CA . LYS C 1 92 ? -47.281 -7.285 96.065 1.00 42.25 172 LYS A CA 1
ATOM 2449 C C . LYS C 1 92 ? -48.263 -7.454 97.227 1.00 36.75 172 LYS A C 1
ATOM 2450 O O . LYS C 1 92 ? -49.452 -7.638 97.011 1.00 41.42 172 LYS A O 1
ATOM 2456 N N . ILE C 1 93 ? -47.761 -7.372 98.456 1.00 34.72 173 ILE A N 1
ATOM 2457 C CA . ILE C 1 93 ? -48.571 -7.636 99.630 1.00 33.93 173 ILE A CA 1
ATOM 2458 C C . ILE C 1 93 ? -49.691 -6.586 99.821 1.00 36.93 173 ILE A C 1
ATOM 2459 O O . ILE C 1 93 ? -50.773 -6.901 100.330 1.00 39.22 173 ILE A O 1
ATOM 2464 N N . GLU C 1 94 ? -49.465 -5.362 99.365 1.00 35.74 174 GLU A N 1
ATOM 2465 C CA . GLU C 1 94 ? -50.419 -4.282 99.584 1.00 43.20 174 GLU A CA 1
ATOM 2466 C C . GLU C 1 94 ? -51.630 -4.464 98.677 1.00 48.15 174 GLU A C 1
ATOM 2467 O O . GLU C 1 94 ? -52.716 -3.918 98.933 1.00 48.71 174 GLU A O 1
ATOM 2473 N N . LYS C 1 95 ? -51.439 -5.248 97.623 1.00 44.20 175 LYS A N 1
ATOM 2474 C CA . LYS C 1 95 ? -52.531 -5.592 96.721 1.00 49.80 175 LYS A CA 1
ATOM 2475 C C . LYS C 1 95 ? -53.233 -6.888 97.155 1.00 45.58 175 LYS A C 1
ATOM 2476 O O . LYS C 1 95 ? -54.465 -6.976 97.165 1.00 44.93 175 LYS A O 1
ATOM 2482 N N . LEU C 1 96 ? -52.434 -7.875 97.550 1.00 43.91 176 LEU A N 1
ATOM 2483 C CA . LEU C 1 96 ? -52.931 -9.211 97.855 1.00 38.41 176 LEU A CA 1
ATOM 2484 C C . LEU C 1 96 ? -53.948 -9.245 98.980 1.00 40.41 176 LEU A C 1
ATOM 2485 O O . LEU C 1 96 ? -54.936 -9.961 98.883 1.00 44.37 176 LEU A O 1
ATOM 2490 N N . TYR C 1 97 ? -53.722 -8.496 100.058 1.00 39.71 177 TYR A N 1
ATOM 2491 C CA . TYR C 1 97 ? -54.563 -8.700 101.243 1.00 39.56 177 TYR A CA 1
ATOM 2492 C C . TYR C 1 97 ? -55.933 -8.058 101.141 1.00 34.99 177 TYR A C 1
ATOM 2493 O O . TYR C 1 97 ? -56.769 -8.268 102.022 1.00 35.30 177 TYR A O 1
ATOM 2502 N N . LYS C 1 98 ? -56.170 -7.311 100.062 1.00 38.33 178 LYS A N 1
ATOM 2503 C CA . LYS C 1 98 ? -57.485 -6.721 99.798 1.00 44.76 178 LYS A CA 1
ATOM 2504 C C . LYS C 1 98 ? -58.159 -7.271 98.536 1.00 52.88 178 LYS A C 1
ATOM 2505 O O . LYS C 1 98 ? -59.309 -6.931 98.265 1.00 55.28 178 LYS A O 1
ATOM 2511 N N . TYR C 1 99 ? -57.447 -8.105 97.769 1.00 52.74 179 TYR A N 1
ATOM 2512 C CA . TYR C 1 99 ? -58.065 -8.905 96.696 1.00 57.13 179 TYR A CA 1
ATOM 2513 C C . TYR C 1 99 ? -59.161 -9.812 97.303 1.00 59.23 179 TYR A C 1
ATOM 2514 O O . TYR C 1 99 ? -59.146 -10.086 98.499 1.00 55.22 179 TYR A O 1
ATOM 2523 N N . LYS C 1 100 ? -60.107 -10.290 96.497 1.00 62.57 180 LYS A N 1
ATOM 2524 C CA . LYS C 1 100 ? -61.171 -11.145 97.038 1.00 68.63 180 LYS A CA 1
ATOM 2525 C C . LYS C 1 100 ? -60.909 -12.629 96.799 1.00 66.99 180 LYS A C 1
ATOM 2526 O O . LYS C 1 100 ? -60.576 -13.384 97.708 1.00 68.64 180 LYS A O 1
ATOM 2532 N N . LYS C 1 101 ? -61.130 -13.034 95.557 1.00 78.28 181 LYS A N 1
ATOM 2533 C CA . LYS C 1 101 ? -60.803 -14.365 95.070 1.00 77.77 181 LYS A CA 1
ATOM 2534 C C . LYS C 1 101 ? -60.435 -14.124 93.607 1.00 80.15 181 LYS A C 1
ATOM 2535 O O . LYS C 1 101 ? -60.674 -14.945 92.715 1.00 73.03 181 LYS A O 1
ATOM 2541 N N . ARG C 1 102 ? -59.865 -12.939 93.397 1.00 75.79 182 ARG A N 1
ATOM 2542 C CA . ARG C 1 102 ? -59.362 -12.498 92.112 1.00 74.75 182 ARG A CA 1
ATOM 2543 C C . ARG C 1 102 ? -58.217 -13.413 91.682 1.00 80.55 182 ARG A C 1
ATOM 2544 O O . ARG C 1 102 ? -57.951 -13.580 90.488 1.00 87.36 182 ARG A O 1
ATOM 2552 N N . VAL C 1 103 ? -57.537 -14.003 92.661 1.00 76.05 183 VAL A N 1
ATOM 2553 C CA . VAL C 1 103 ? -56.714 -15.176 92.395 1.00 82.61 183 VAL A CA 1
ATOM 2554 C C . VAL C 1 103 ? -57.064 -16.242 93.425 1.00 81.97 183 VAL A C 1
ATOM 2555 O O . VAL C 1 103 ? -57.009 -16.005 94.634 1.00 81.57 183 VAL A O 1
ATOM 2559 N N . LEU C 1 104 ? -57.466 -17.400 92.905 1.00 83.43 184 LEU A N 1
ATOM 2560 C CA . LEU C 1 104 ? -57.549 -17.532 91.449 1.00 82.06 184 LEU A CA 1
ATOM 2561 C C . LEU C 1 104 ? -58.975 -17.444 90.939 1.00 80.41 184 LEU A C 1
ATOM 2562 O O . LEU C 1 104 ? -59.272 -16.593 90.103 1.00 80.81 184 LEU A O 1
ATOM 2567 N N . GLU D 1 8 ? -77.813 40.982 101.469 1.00 61.08 88 GLU D N 1
ATOM 2568 C CA . GLU D 1 8 ? -76.481 41.551 101.652 1.00 66.49 88 GLU D CA 1
ATOM 2569 C C . GLU D 1 8 ? -76.063 41.615 103.129 1.00 69.47 88 GLU D C 1
ATOM 2570 O O . GLU D 1 8 ? -74.873 41.702 103.439 1.00 66.84 88 GLU D O 1
ATOM 2576 N N . TYR D 1 9 ? -77.043 41.589 104.033 1.00 64.66 89 TYR D N 1
ATOM 2577 C CA . TYR D 1 9 ? -76.780 41.682 105.470 1.00 61.00 89 TYR D CA 1
ATOM 2578 C C . TYR D 1 9 ? -77.193 40.412 106.227 1.00 58.36 89 TYR D C 1
ATOM 2579 O O . TYR D 1 9 ? -77.999 39.623 105.730 1.00 56.53 89 TYR D O 1
ATOM 2588 N N . SER D 1 10 ? -76.643 40.220 107.428 1.00 53.58 90 SER D N 1
ATOM 2589 C CA . SER D 1 10 ? -77.039 39.103 108.294 1.00 48.29 90 SER D CA 1
ATOM 2590 C C . SER D 1 10 ? -78.187 39.485 109.218 1.00 48.09 90 SER D C 1
ATOM 2591 O O . SER D 1 10 ? -78.642 40.622 109.214 1.00 43.46 90 SER D O 1
ATOM 2594 N N . GLY D 1 11 ? -78.629 38.533 110.033 1.00 38.86 91 GLY D N 1
ATOM 2595 C CA . GLY D 1 11 ? -79.631 38.809 111.042 1.00 33.38 91 GLY D CA 1
ATOM 2596 C C . GLY D 1 11 ? -79.018 39.023 112.415 1.00 32.60 91 GLY D C 1
ATOM 2597 O O . GLY D 1 11 ? -79.712 38.964 113.430 1.00 28.71 91 GLY D O 1
ATOM 2598 N N . ILE D 1 12 ? -77.715 39.274 112.445 1.00 31.72 92 ILE D N 1
ATOM 2599 C CA . ILE D 1 12 ? -77.000 39.414 113.707 1.00 35.05 92 ILE D CA 1
ATOM 2600 C C . ILE D 1 12 ? -76.678 40.874 113.995 1.00 35.21 92 ILE D C 1
ATOM 2601 O O . ILE D 1 12 ? -76.208 41.589 113.113 1.00 37.70 92 ILE D O 1
ATOM 2606 N N . ILE D 1 13 ? -76.940 41.326 115.217 1.00 33.81 93 ILE D N 1
ATOM 2607 C CA . ILE D 1 13 ? -76.426 42.613 115.665 1.00 32.25 93 ILE D CA 1
ATOM 2608 C C . ILE D 1 13 ? -75.396 42.484 116.784 1.00 34.97 93 ILE D C 1
ATOM 2609 O O . ILE D 1 13 ? -75.431 41.555 117.620 1.00 29.16 93 ILE D O 1
ATOM 2614 N N . TYR D 1 14 ? -74.477 43.442 116.753 1.00 29.99 94 TYR D N 1
ATOM 2615 C CA . TYR D 1 14 ? -73.503 43.723 117.792 1.00 33.47 94 TYR D CA 1
ATOM 2616 C C . TYR D 1 14 ? -74.027 44.902 118.616 1.00 35.79 94 TYR D C 1
ATOM 2617 O O . TYR D 1 14 ? -74.455 45.915 118.053 1.00 38.96 94 TYR D O 1
ATOM 2626 N N . VAL D 1 15 ? -74.031 44.754 119.938 1.00 33.85 95 VAL D N 1
ATOM 2627 C CA . VAL D 1 15 ? -74.428 45.818 120.856 1.00 31.45 95 VAL D CA 1
ATOM 2628 C C . VAL D 1 15 ? -73.320 46.108 121.860 1.00 40.59 95 VAL D C 1
ATOM 2629 O O . VAL D 1 15 ? -73.011 45.266 122.703 1.00 37.28 95 VAL D O 1
ATOM 2633 N N . SER D 1 16 ? -72.724 47.293 121.788 1.00 38.66 96 SER D N 1
ATOM 2634 C CA . SER D 1 16 ? -71.647 47.640 122.707 1.00 41.08 96 SER D CA 1
ATOM 2635 C C . SER D 1 16 ? -71.974 48.822 123.601 1.00 41.00 96 SER D C 1
ATOM 2636 O O . SER D 1 16 ? -72.936 49.576 123.352 1.00 40.75 96 SER D O 1
ATOM 2639 N N . ARG D 1 17 ? -71.131 48.950 124.626 1.00 38.68 97 ARG D N 1
ATOM 2640 C CA . ARG D 1 17 ? -71.217 49.936 125.699 1.00 42.37 97 ARG D CA 1
ATOM 2641 C C . ARG D 1 17 ? -72.350 49.699 126.675 1.00 46.35 97 ARG D C 1
ATOM 2642 O O . ARG D 1 17 ? -72.893 50.655 127.223 1.00 51.04 97 ARG D O 1
ATOM 2650 N N . LEU D 1 18 ? -72.693 48.437 126.905 1.00 40.50 98 LEU D N 1
ATOM 2651 C CA . LEU D 1 18 ? -73.723 48.079 127.879 1.00 39.74 98 LEU D CA 1
ATOM 2652 C C . LEU D 1 18 ? -73.413 48.619 129.257 1.00 42.01 98 LEU D C 1
ATOM 2653 O O . LEU D 1 18 ? -72.246 48.681 129.658 1.00 44.30 98 LEU D O 1
ATOM 2658 N N . PRO D 1 19 ? -74.455 49.000 130.003 1.00 46.13 99 PRO D N 1
ATOM 2659 C CA . PRO D 1 19 ? -74.207 49.425 131.382 1.00 46.35 99 PRO D CA 1
ATOM 2660 C C . PRO D 1 19 ? -73.780 48.240 132.222 1.00 51.78 99 PRO D C 1
ATOM 2661 O O . PRO D 1 19 ? -73.882 47.099 131.756 1.00 51.70 99 PRO D O 1
ATOM 2665 N N . HIS D 1 20 ? -73.299 48.502 133.434 1.00 54.25 100 HIS D N 1
ATOM 2666 C CA . HIS D 1 20 ? -72.979 47.427 134.357 1.00 57.14 100 HIS D CA 1
ATOM 2667 C C . HIS D 1 20 ? -74.269 46.667 134.651 1.00 55.52 100 HIS D C 1
ATOM 2668 O O . HIS D 1 20 ? -75.353 47.242 134.609 1.00 52.86 100 HIS D O 1
ATOM 2675 N N . GLY D 1 21 ? -74.152 45.368 134.904 1.00 56.61 101 GLY D N 1
ATOM 2676 C CA . GLY D 1 21 ? -75.307 44.560 135.245 1.00 49.01 101 GLY D CA 1
ATOM 2677 C C . GLY D 1 21 ? -76.153 44.131 134.059 1.00 48.76 101 GLY D C 1
ATOM 2678 O O . GLY D 1 21 ? -77.133 43.410 134.235 1.00 48.54 101 GLY D O 1
ATOM 2679 N N . PHE D 1 22 ? -75.796 44.573 132.855 1.00 42.57 102 PHE D N 1
ATOM 2680 C CA . PHE D 1 22 ? -76.614 44.273 131.685 1.00 44.11 102 PHE D CA 1
ATOM 2681 C C . PHE D 1 22 ? -76.062 43.038 130.949 1.00 44.86 102 PHE D C 1
ATOM 2682 O O . PHE D 1 22 ? -75.132 43.143 130.142 1.00 40.57 102 PHE D O 1
ATOM 2690 N N . HIS D 1 23 ? -76.633 41.868 131.233 1.00 42.26 103 HIS D N 1
ATOM 2691 C CA . HIS D 1 23 ? -76.071 40.608 130.734 1.00 37.53 103 HIS D CA 1
ATOM 2692 C C . HIS D 1 23 ? -76.966 39.930 129.700 1.00 38.49 103 HIS D C 1
ATOM 2693 O O . HIS D 1 23 ? -77.821 40.598 129.075 1.00 33.80 103 HIS D O 1
ATOM 2700 N N . GLU D 1 24 ? -76.761 38.612 129.524 1.00 31.27 104 GLU D N 1
ATOM 2701 C CA . GLU D 1 24 ? -77.511 37.821 128.532 1.00 28.63 104 GLU D CA 1
ATOM 2702 C C . GLU D 1 24 ? -79.013 38.021 128.700 1.00 29.27 104 GLU D C 1
ATOM 2703 O O . GLU D 1 24 ? -79.698 38.358 127.736 1.00 29.91 104 GLU D O 1
ATOM 2709 N N . LYS D 1 25 ? -79.516 37.796 129.915 1.00 30.97 105 LYS D N 1
ATOM 2710 C CA . LYS D 1 25 ? -80.961 37.875 130.183 1.00 39.07 105 LYS D CA 1
ATOM 2711 C C . LYS D 1 25 ? -81.545 39.243 129.807 1.00 34.00 105 LYS D C 1
ATOM 2712 O O . LYS D 1 25 ? -82.563 39.320 129.119 1.00 35.18 105 LYS D O 1
ATOM 2718 N N . GLU D 1 26 ? -80.906 40.306 130.290 1.00 34.10 106 GLU D N 1
ATOM 2719 C CA . GLU D 1 26 ? -81.342 41.663 129.978 1.00 37.21 106 GLU D CA 1
ATOM 2720 C C . GLU D 1 26 ? -81.287 41.917 128.464 1.00 32.90 106 GLU D C 1
ATOM 2721 O O . GLU D 1 26 ? -82.211 42.492 127.899 1.00 32.66 106 GLU D O 1
ATOM 2727 N N . LEU D 1 27 ? -80.219 41.481 127.799 1.00 29.50 107 LEU D N 1
ATOM 2728 C CA . LEU D 1 27 ? -80.148 41.641 126.351 1.00 28.15 107 LEU D CA 1
ATOM 2729 C C . LEU D 1 27 ? -81.337 41.011 125.659 1.00 33.15 107 LEU D C 1
ATOM 2730 O O . LEU D 1 27 ? -81.996 41.637 124.817 1.00 34.61 107 LEU D O 1
ATOM 2735 N N . SER D 1 28 ? -81.614 39.762 126.021 1.00 27.45 108 SER D N 1
ATOM 2736 C CA . SER D 1 28 ? -82.697 39.005 125.394 1.00 34.89 108 SER D CA 1
ATOM 2737 C C . SER D 1 28 ? -84.051 39.666 125.633 1.00 35.84 108 SER D C 1
ATOM 2738 O O . SER D 1 28 ? -84.834 39.872 124.690 1.00 37.77 108 SER D O 1
ATOM 2741 N N . LYS D 1 29 ? -84.307 40.005 126.894 1.00 34.10 109 LYS D N 1
ATOM 2742 C CA . LYS D 1 29 ? -85.556 40.652 127.271 1.00 36.18 109 LYS D CA 1
ATOM 2743 C C . LYS D 1 29 ? -85.755 41.955 126.482 1.00 40.49 109 LYS D C 1
ATOM 2744 O O . LYS D 1 29 ? -86.806 42.175 125.864 1.00 37.16 109 LYS D O 1
ATOM 2750 N N . TYR D 1 30 ? -84.723 42.791 126.486 1.00 32.48 110 TYR D N 1
ATOM 2751 C CA . TYR D 1 30 ? -84.798 44.109 125.897 1.00 35.56 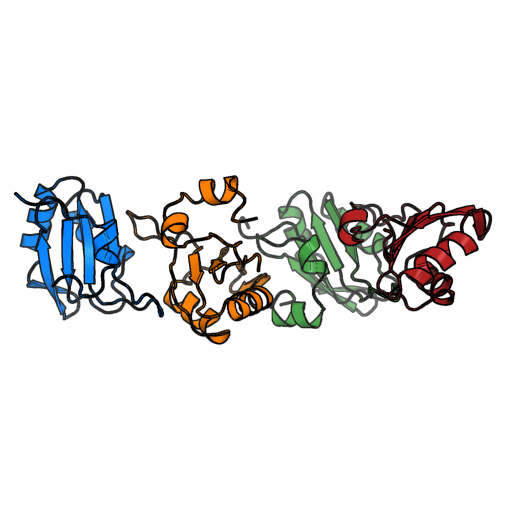110 TYR D CA 1
ATOM 2752 C C . TYR D 1 30 ? -84.997 44.046 124.389 1.00 39.61 110 TYR D C 1
ATOM 2753 O O . TYR D 1 30 ? -85.856 44.728 123.854 1.00 40.83 110 TYR D O 1
ATOM 2762 N N . PHE D 1 31 ? -84.218 43.229 123.692 1.00 35.20 111 PHE D N 1
ATOM 2763 C CA . PHE D 1 31 ? -84.324 43.221 122.234 1.00 29.69 111 PHE D CA 1
ATOM 2764 C C . PHE D 1 31 ? -85.412 42.306 121.680 1.00 37.01 111 PHE D C 1
ATOM 2765 O O . PHE D 1 31 ? -85.714 42.353 120.471 1.00 31.32 111 PHE D O 1
ATOM 2773 N N . ALA D 1 32 ? -86.016 41.494 122.546 1.00 31.96 112 ALA D N 1
ATOM 2774 C CA . ALA D 1 32 ? -87.176 40.696 122.142 1.00 36.71 112 ALA D CA 1
ATOM 2775 C C . ALA D 1 32 ? -88.267 41.540 121.466 1.00 35.52 112 ALA D C 1
ATOM 2776 O O . ALA D 1 32 ? -88.988 41.058 120.593 1.00 34.24 112 ALA D O 1
ATOM 2778 N N . GLN D 1 33 ? -88.365 42.807 121.846 1.00 36.51 113 GLN D N 1
ATOM 2779 C CA . GLN D 1 33 ? -89.424 43.662 121.312 1.00 39.07 113 GLN D CA 1
ATOM 2780 C C . GLN D 1 33 ? -89.335 43.820 119.787 1.00 40.18 113 GLN D C 1
ATOM 2781 O O . GLN D 1 33 ? -90.318 44.155 119.120 1.00 40.42 113 GLN D O 1
ATOM 2787 N N . PHE D 1 34 ? -88.165 43.578 119.214 1.00 36.41 114 PHE D N 1
ATOM 2788 C CA . PHE D 1 34 ? -88.020 43.799 117.783 1.00 34.39 114 PHE D CA 1
ATOM 2789 C C . PHE D 1 34 ? -88.332 42.552 116.944 1.00 35.54 114 PHE D C 1
ATOM 2790 O O . PHE D 1 34 ? -88.493 42.629 115.716 1.00 34.05 114 PHE D O 1
ATOM 2798 N N . GLY D 1 35 ? -88.448 41.405 117.608 1.00 37.41 115 GLY D N 1
ATOM 2799 C CA . GLY D 1 35 ? -88.718 40.166 116.906 1.00 35.65 115 GLY D CA 1
ATOM 2800 C C . GLY D 1 35 ? -88.236 38.957 117.687 1.00 35.45 115 GLY D C 1
ATOM 2801 O O . GLY D 1 35 ? -87.590 39.091 118.734 1.00 41.49 115 GLY D O 1
ATOM 2802 N N . ASP D 1 36 ? -88.558 37.773 117.185 1.00 37.13 116 ASP D N 1
ATOM 2803 C CA . ASP D 1 36 ? -88.121 36.531 117.820 1.00 43.73 116 ASP D CA 1
ATOM 2804 C C . ASP D 1 36 ? -86.598 36.379 117.758 1.00 33.43 116 ASP D C 1
ATOM 2805 O O . ASP D 1 36 ? -85.991 36.587 116.706 1.00 31.96 116 ASP D O 1
ATOM 2810 N N . LEU D 1 37 ? -85.999 35.998 118.883 1.00 31.31 117 LEU D N 1
ATOM 2811 C CA . LEU D 1 37 ? -84.560 35.787 118.953 1.00 27.67 117 LEU D CA 1
ATOM 2812 C C . LEU D 1 37 ? -84.173 34.327 118.704 1.00 34.96 117 LEU D C 1
ATOM 2813 O O . LEU D 1 37 ? -84.821 33.410 119.166 1.00 34.62 117 LEU D O 1
ATOM 2818 N N . LYS D 1 38 ? -83.119 34.146 117.930 1.00 32.52 118 LYS D N 1
ATOM 2819 C CA . LYS D 1 38 ? -82.512 32.860 117.684 1.00 32.78 118 LYS D CA 1
ATOM 2820 C C . LYS D 1 38 ? -81.406 32.641 118.706 1.00 36.13 118 LYS D C 1
ATOM 2821 O O . LYS D 1 38 ? -81.250 31.537 119.230 1.00 29.91 118 LYS D O 1
ATOM 2827 N N . GLU D 1 39 ? -80.626 33.688 118.988 1.00 28.12 119 GLU D N 1
ATOM 2828 C CA . GLU D 1 39 ? -79.526 33.505 119.945 1.00 30.62 119 GLU D CA 1
ATOM 2829 C C . GLU D 1 39 ? -79.101 34.818 120.596 1.00 28.97 119 GLU D C 1
ATOM 2830 O O . GLU D 1 39 ? -79.177 35.880 119.977 1.00 29.05 119 GLU D O 1
ATOM 2836 N N . VAL D 1 40 ? -78.662 34.737 121.845 1.00 21.14 120 VAL D N 1
ATOM 2837 C CA . VAL D 1 40 ? -78.092 35.883 122.554 1.00 29.14 120 VAL D CA 1
ATOM 2838 C C . VAL D 1 40 ? -76.760 35.463 123.202 1.00 31.44 120 VAL D C 1
ATOM 2839 O O . VAL D 1 40 ? -76.673 34.407 123.810 1.00 27.54 120 VAL D O 1
ATOM 2843 N N . ARG D 1 41 ? -75.710 36.262 123.073 1.00 26.91 121 ARG D N 1
ATOM 2844 C CA A ARG D 1 41 ? -74.423 35.904 123.661 0.42 28.53 121 ARG D CA 1
ATOM 2845 C CA B ARG D 1 41 ? -74.441 35.905 123.698 0.58 28.51 121 ARG D CA 1
ATOM 2846 C C . ARG D 1 41 ? -73.729 37.156 124.174 1.00 33.11 121 ARG D C 1
ATOM 2847 O O . ARG D 1 41 ? -73.536 38.099 123.419 1.00 24.68 121 ARG D O 1
ATOM 2862 N N . LEU D 1 42 ? -73.376 37.174 125.452 1.00 25.32 122 LEU D N 1
ATOM 2863 C CA . LEU D 1 42 ? -72.615 38.299 125.975 1.00 28.41 122 LEU D CA 1
ATOM 2864 C C . LEU D 1 42 ? -71.132 37.984 125.903 1.00 30.60 122 LEU D C 1
ATOM 2865 O O . LEU D 1 42 ? -70.721 36.869 126.231 1.00 25.21 122 LEU D O 1
ATOM 2870 N N . ALA D 1 43 ? -70.332 38.953 125.463 1.00 26.81 123 ALA D N 1
ATOM 2871 C CA . ALA D 1 43 ? -68.886 38.817 125.492 1.00 28.91 123 ALA D CA 1
ATOM 2872 C C . ALA D 1 43 ? -68.385 38.892 126.931 1.00 29.87 123 ALA D C 1
ATOM 2873 O O . ALA D 1 43 ? -68.629 39.872 127.642 1.00 30.31 123 ALA D O 1
ATOM 2875 N N . ARG D 1 44 ? -67.699 37.837 127.351 1.00 23.49 124 ARG D N 1
ATOM 2876 C CA . ARG D 1 44 ? -67.181 37.734 128.705 1.00 30.24 124 ARG D CA 1
ATOM 2877 C C . ARG D 1 44 ? -65.708 37.401 128.665 1.00 30.64 124 ARG D C 1
ATOM 2878 O O . ARG D 1 44 ? -65.222 36.773 127.716 1.00 33.78 124 ARG D O 1
ATOM 2886 N N . ASN D 1 45 ? -64.978 37.856 129.673 1.00 28.82 125 ASN D N 1
ATOM 2887 C CA . ASN D 1 45 ? -63.573 37.499 129.768 1.00 30.42 125 ASN D CA 1
ATOM 2888 C C . ASN D 1 45 ? -63.493 35.971 129.838 1.00 29.62 125 ASN D C 1
ATOM 2889 O O . ASN D 1 45 ? -64.156 35.379 130.666 1.00 29.41 125 ASN D O 1
ATOM 2894 N N . LYS D 1 46 ? -62.716 35.368 128.950 1.00 28.33 126 LYS D N 1
ATOM 2895 C CA . LYS D 1 46 ? -62.520 33.920 128.864 1.00 33.73 126 LYS D CA 1
ATOM 2896 C C . LYS D 1 46 ? -62.117 33.266 130.199 1.00 35.38 126 LYS D C 1
ATOM 2897 O O . LYS D 1 46 ? -62.552 32.145 130.510 1.00 34.17 126 LYS D O 1
ATOM 2903 N N . LYS D 1 47 ? -61.311 33.982 130.990 1.00 32.41 127 LYS D N 1
ATOM 2904 C CA . LYS D 1 47 ? -60.669 33.428 132.181 1.00 36.03 127 LYS D CA 1
ATOM 2905 C C . LYS D 1 47 ? -61.426 33.746 133.450 1.00 34.56 127 LYS D C 1
ATOM 2906 O O . LYS D 1 47 ? -61.518 32.910 134.363 1.00 34.37 127 LYS D O 1
ATOM 2912 N N . THR D 1 48 ? -61.969 34.957 133.512 1.00 30.75 128 THR D N 1
ATOM 2913 C CA . THR D 1 48 ? -62.563 35.468 134.750 1.00 32.16 128 THR D CA 1
ATOM 2914 C C . THR D 1 48 ? -64.102 35.469 134.761 1.00 33.50 128 THR D C 1
ATOM 2915 O O . THR D 1 48 ? -64.732 35.484 135.825 1.00 30.58 128 THR D O 1
ATOM 2919 N N . GLY D 1 49 ? -64.692 35.476 133.573 1.00 26.24 129 GLY D N 1
ATOM 2920 C CA . GLY D 1 49 ? -66.133 35.536 133.432 1.00 30.72 129 GLY D CA 1
ATOM 2921 C C . GLY D 1 49 ? -66.702 36.944 133.463 1.00 36.44 129 GLY D C 1
ATOM 2922 O O . GLY D 1 49 ? -67.919 37.104 133.339 1.00 32.99 129 GLY D O 1
ATOM 2923 N N . ASN D 1 50 ? -65.846 37.957 133.640 1.00 31.02 130 ASN D N 1
ATOM 2924 C CA . ASN D 1 50 ? -66.316 39.357 133.701 1.00 31.22 130 ASN D CA 1
ATOM 2925 C C . ASN D 1 50 ? -66.859 39.807 132.350 1.00 32.79 130 ASN D C 1
ATOM 2926 O O . ASN D 1 50 ? -66.257 39.517 131.303 1.00 30.55 130 ASN D O 1
ATOM 2931 N N . SER D 1 51 ? -67.990 40.511 132.369 1.00 35.69 131 SER D N 1
ATOM 2932 C CA . SER D 1 51 ? -68.566 41.062 131.134 1.00 37.42 131 SER D CA 1
ATOM 2933 C C . SER D 1 51 ? -67.613 42.023 130.452 1.00 35.59 131 SER D C 1
ATOM 2934 O O . SER D 1 51 ? -67.028 42.864 131.112 1.00 37.92 131 SER D O 1
ATOM 2937 N N . ARG D 1 52 ? -67.455 41.904 129.137 1.00 34.27 132 ARG D N 1
ATOM 2938 C CA . ARG D 1 52 ? -66.707 42.902 128.386 1.00 36.37 132 ARG D CA 1
ATOM 2939 C C . ARG D 1 52 ? -67.633 44.040 127.886 1.00 37.80 132 ARG D C 1
ATOM 2940 O O . ARG D 1 52 ? -67.241 44.845 127.040 1.00 36.43 132 ARG D O 1
ATOM 2948 N N . HIS D 1 53 ? -68.875 44.047 128.364 1.00 32.65 133 HIS D N 1
ATOM 2949 C CA . HIS D 1 53 ? -69.850 45.121 128.109 1.00 40.51 133 HIS D CA 1
ATOM 2950 C C . HIS D 1 53 ? -70.286 45.273 126.654 1.00 42.04 133 HIS D C 1
ATOM 2951 O O . HIS D 1 53 ? -70.671 46.367 126.192 1.00 41.30 133 HIS D O 1
ATOM 2958 N N . TYR D 1 54 ? -70.252 44.160 125.937 1.00 31.12 134 TYR D N 1
ATOM 2959 C CA . TYR D 1 54 ? -70.852 44.095 124.615 1.00 33.01 134 TYR D CA 1
ATOM 2960 C C . TYR D 1 54 ? -71.332 42.681 124.334 1.00 35.61 134 TYR D C 1
ATOM 2961 O O . TYR D 1 54 ? -70.902 41.729 124.997 1.00 33.42 134 TYR D O 1
ATOM 2970 N N . GLY D 1 55 ? -72.215 42.539 123.351 1.00 33.29 135 GLY D N 1
ATOM 2971 C CA . GLY D 1 55 ? -72.769 41.239 123.032 1.00 32.44 135 GLY D CA 1
ATOM 2972 C C . GLY D 1 55 ? -73.373 41.161 121.653 1.00 33.21 135 GLY D C 1
ATOM 2973 O O . GLY D 1 55 ? -73.342 42.124 120.902 1.00 31.99 135 GLY D O 1
ATOM 2974 N N . PHE D 1 56 ? -73.934 39.996 121.350 1.00 33.33 136 PHE D N 1
ATOM 2975 C CA . PHE D 1 56 ? -74.491 39.657 120.059 1.00 28.77 136 PHE D CA 1
ATOM 2976 C C . PHE D 1 56 ? -75.884 39.074 120.180 1.00 32.21 136 PHE D C 1
ATOM 2977 O O . PHE D 1 56 ? -76.182 38.287 121.096 1.00 27.33 136 PHE D O 1
ATOM 2985 N N . LEU D 1 57 ? -76.737 39.452 119.243 1.00 29.84 137 LEU D N 1
ATOM 2986 C CA . LEU D 1 57 ? -78.071 38.902 119.195 1.00 30.34 137 LEU D CA 1
ATOM 2987 C C . LEU D 1 57 ? -78.345 38.538 117.756 1.00 34.02 137 LEU D C 1
ATOM 2988 O O . LEU D 1 57 ? -78.007 39.287 116.846 1.00 35.24 137 LEU D O 1
ATOM 2993 N N . GLU D 1 58 ? -78.930 37.371 117.554 1.00 27.40 138 GLU D N 1
ATOM 2994 C CA . GLU D 1 58 ? -79.360 36.967 116.233 1.00 29.94 138 GLU D CA 1
ATOM 2995 C C . GLU D 1 58 ? -80.862 36.773 116.258 1.00 33.91 138 GLU D C 1
ATOM 2996 O O . GLU D 1 58 ? -81.382 35.998 117.096 1.00 30.88 138 GLU D O 1
ATOM 3002 N N . PHE D 1 59 ? -81.536 37.490 115.350 1.00 30.98 139 PHE D N 1
ATOM 3003 C CA . PHE D 1 59 ? -82.980 37.419 115.164 1.00 28.28 139 PHE D CA 1
ATOM 3004 C C . PHE D 1 59 ? -83.333 36.323 114.172 1.00 31.36 139 PHE D C 1
ATOM 3005 O O . PHE D 1 59 ? -82.582 36.077 113.235 1.00 32.83 139 PHE D O 1
ATOM 3013 N N . VAL D 1 60 ? -84.479 35.680 114.367 1.00 32.68 140 VAL D N 1
ATOM 3014 C CA . VAL D 1 60 ? -84.951 34.670 113.413 1.00 40.16 140 VAL D CA 1
ATOM 3015 C C . VAL D 1 60 ? -85.156 35.299 112.036 1.00 39.18 140 VAL D C 1
ATOM 3016 O O . VAL D 1 60 ? -84.676 34.789 111.026 1.00 45.31 140 VAL D O 1
ATOM 3020 N N . ASN D 1 61 ? -85.849 36.434 112.019 1.00 38.14 141 ASN D N 1
ATOM 3021 C CA . ASN D 1 61 ? -86.077 37.202 110.805 1.00 36.02 141 ASN D CA 1
ATOM 3022 C C . ASN D 1 61 ? -85.077 38.343 110.683 1.00 41.53 141 ASN D C 1
ATOM 3023 O O . ASN D 1 61 ? -85.019 39.211 111.548 1.00 41.42 141 ASN D O 1
ATOM 3028 N N . LYS D 1 62 ? -84.300 38.365 109.609 1.00 42.70 142 LYS D N 1
ATOM 3029 C CA . LYS D 1 62 ? -83.186 39.308 109.534 1.00 42.80 142 LYS D CA 1
ATOM 3030 C C . LYS D 1 62 ? -83.607 40.777 109.472 1.00 43.98 142 LYS D C 1
ATOM 3031 O O . LYS D 1 62 ? -82.788 41.673 109.743 1.00 45.56 142 LYS D O 1
ATOM 3037 N N . GLU D 1 63 ? -84.865 41.031 109.118 1.00 38.21 143 GLU D N 1
ATOM 3038 C CA . GLU D 1 63 ? -85.351 42.402 109.024 1.00 41.02 143 GLU D CA 1
ATOM 3039 C C . GLU D 1 63 ? -85.360 43.016 110.396 1.00 41.10 143 GLU D C 1
ATOM 3040 O O . GLU D 1 63 ? -85.082 44.208 110.562 1.00 43.74 143 GLU D O 1
ATOM 3046 N N . ASP D 1 64 ? -85.650 42.183 111.388 1.00 37.33 144 ASP D N 1
ATOM 3047 C CA . ASP D 1 64 ? -85.724 42.642 112.760 1.00 30.77 144 ASP D CA 1
ATOM 3048 C C . ASP D 1 64 ? -84.360 43.064 113.282 1.00 35.89 144 ASP D C 1
ATOM 3049 O O . ASP D 1 64 ? -84.265 43.829 114.233 1.00 35.64 144 ASP D O 1
ATOM 3054 N N . ALA D 1 65 ? -83.300 42.548 112.672 1.00 37.52 145 ALA D N 1
ATOM 3055 C CA . ALA D 1 65 ? -81.952 42.984 113.037 1.00 35.13 145 ALA D CA 1
ATOM 3056 C C . ALA D 1 65 ? -81.740 44.446 112.639 1.00 31.94 145 ALA D C 1
ATOM 3057 O O . ALA D 1 65 ? -81.182 45.242 113.402 1.00 29.82 145 ALA D O 1
ATOM 3059 N N . MET D 1 66 ? -82.157 44.771 111.420 1.00 35.81 146 MET D N 1
ATOM 3060 C CA . MET D 1 66 ? -82.106 46.152 110.924 1.00 39.07 146 MET D CA 1
ATOM 3061 C C . MET D 1 66 ? -83.018 47.061 111.723 1.00 34.60 146 MET D C 1
ATOM 3062 O O . MET D 1 66 ? -82.650 48.202 112.064 1.00 35.46 146 MET D O 1
ATOM 3067 N N . ILE D 1 67 ? -84.203 46.551 112.054 1.00 33.17 147 ILE D N 1
ATOM 3068 C CA . ILE D 1 67 ? -85.148 47.356 112.829 1.00 35.94 147 ILE D CA 1
ATOM 3069 C C . ILE D 1 67 ? -84.565 47.678 114.212 1.00 38.74 147 ILE D C 1
ATOM 3070 O O . ILE D 1 67 ? -84.581 48.829 114.655 1.00 36.53 147 ILE D O 1
ATOM 3075 N N . ALA D 1 68 ? -84.027 46.655 114.875 1.00 34.92 148 ALA D N 1
ATOM 3076 C CA . ALA D 1 68 ? -83.339 46.833 116.154 1.00 33.40 148 ALA D CA 1
ATOM 3077 C C . ALA D 1 68 ? -82.146 47.796 116.041 1.00 32.77 148 ALA D C 1
ATOM 3078 O O . ALA D 1 68 ? -81.905 48.609 116.938 1.00 37.16 148 ALA D O 1
ATOM 3080 N N . GLN D 1 69 ? -81.387 47.699 114.951 1.00 32.58 149 GLN D N 1
ATOM 3081 C CA . GLN D 1 69 ? -80.208 48.560 114.798 1.00 34.34 149 GLN D CA 1
ATOM 3082 C C . GLN D 1 69 ? -80.579 50.041 114.626 1.00 40.24 149 GLN D C 1
ATOM 3083 O O . GLN D 1 69 ? -80.003 50.921 115.282 1.00 41.78 149 GLN D O 1
ATOM 3089 N N . GLU D 1 70 ? -81.530 50.317 113.742 1.00 36.61 150 GLU D N 1
ATOM 3090 C CA . GLU D 1 70 ? -81.979 51.697 113.519 1.00 37.35 150 GLU D CA 1
ATOM 3091 C C . GLU D 1 70 ? -82.732 52.273 114.716 1.00 37.84 150 GLU D C 1
ATOM 3092 O O . GLU D 1 70 ? -82.657 53.474 114.980 1.00 39.85 150 GLU D O 1
ATOM 3098 N N . SER D 1 71 ? -83.456 51.418 115.430 1.00 37.75 151 SER D N 1
ATOM 3099 C CA . SER D 1 71 ? -84.206 51.844 116.609 1.00 32.05 151 SER D CA 1
ATOM 3100 C C . SER D 1 71 ? -83.366 51.984 117.873 1.00 43.99 151 SER D C 1
ATOM 3101 O O . SER D 1 71 ? -83.815 52.618 118.833 1.00 48.07 151 SER D O 1
ATOM 3104 N N . MET D 1 72 ? -82.186 51.358 117.923 1.00 36.22 152 MET D N 1
ATOM 3105 C CA . MET D 1 72 ? -81.427 51.377 119.180 1.00 36.47 152 MET D CA 1
ATOM 3106 C C . MET D 1 72 ? -80.047 52.037 119.096 1.00 33.55 152 MET D C 1
ATOM 3107 O O . MET D 1 72 ? -79.483 52.397 120.131 1.00 39.13 152 MET D O 1
ATOM 3112 N N . ASN D 1 73 ? -79.492 52.183 117.897 1.00 31.45 153 ASN D N 1
ATOM 3113 C CA . ASN D 1 73 ? -78.161 52.814 117.795 1.00 39.19 153 ASN D CA 1
ATOM 3114 C C . ASN D 1 73 ? -78.208 54.249 118.311 1.00 41.05 153 ASN D C 1
ATOM 3115 O O . ASN D 1 73 ? -79.124 54.984 117.981 1.00 36.61 153 ASN D O 1
ATOM 3120 N N . ASN D 1 74 ? -77.235 54.614 119.143 1.00 46.11 154 ASN D N 1
ATOM 3121 C CA . ASN D 1 74 ? -77.148 55.946 119.771 1.00 46.94 154 ASN D CA 1
ATOM 3122 C C . ASN D 1 74 ? -78.306 56.226 120.736 1.00 50.07 154 ASN D C 1
ATOM 3123 O O . ASN D 1 74 ? -78.672 57.375 120.954 1.00 52.13 154 ASN D O 1
ATOM 3128 N N . TYR D 1 75 ? -78.859 55.170 121.329 1.00 47.94 155 TYR D N 1
ATOM 3129 C CA . TYR D 1 75 ? -79.871 55.307 122.376 1.00 49.03 155 TYR D CA 1
ATOM 3130 C C . TYR D 1 75 ? -79.239 55.421 123.772 1.00 61.38 155 TYR D C 1
ATOM 3131 O O . TYR D 1 75 ? -78.183 54.845 124.033 1.00 61.57 155 TYR D O 1
ATOM 3140 N N . LEU D 1 76 ? -79.896 56.138 124.678 1.00 66.45 156 LEU D N 1
ATOM 3141 C CA . LEU D 1 76 ? -79.358 56.329 126.029 1.00 68.81 156 LEU D CA 1
ATOM 3142 C C . LEU D 1 76 ? -79.872 55.321 127.043 1.00 69.54 156 LEU D C 1
ATOM 3143 O O . LEU D 1 76 ? -80.889 55.555 127.695 1.00 67.68 156 LEU D O 1
ATOM 3148 N N . LEU D 1 77 ? -79.155 54.211 127.194 1.00 66.21 157 LEU D N 1
ATOM 3149 C CA . LEU D 1 77 ? -79.559 53.175 128.135 1.00 66.83 157 LEU D CA 1
ATOM 3150 C C . LEU D 1 77 ? -78.801 53.269 129.459 1.00 67.41 157 LEU D C 1
ATOM 3151 O O . LEU D 1 77 ? -77.598 52.999 129.522 1.00 66.82 157 LEU D O 1
ATOM 3156 N N . MET D 1 78 ? -79.520 53.657 130.508 1.00 64.43 158 MET D N 1
ATOM 3157 C CA . MET D 1 78 ? -78.970 53.751 131.855 1.00 60.67 158 MET D CA 1
ATOM 3158 C C . MET D 1 78 ? -77.643 54.527 131.913 1.00 66.17 158 MET D C 1
ATOM 3159 O O . MET D 1 78 ? -76.693 54.103 132.571 1.00 59.87 158 MET D O 1
ATOM 3164 N N . GLY D 1 79 ? -77.588 55.661 131.218 1.00 60.54 159 GLY D N 1
ATOM 3165 C CA . GLY D 1 79 ? -76.439 56.546 131.291 1.00 55.94 159 GLY D CA 1
ATOM 3166 C C . GLY D 1 79 ? -75.358 56.203 130.293 1.00 60.80 159 GLY D C 1
ATOM 3167 O O . GLY D 1 79 ? -74.404 56.959 130.122 1.00 58.05 159 GLY D O 1
ATOM 3168 N N . HIS D 1 80 ? -75.498 55.049 129.644 1.00 64.41 160 HIS D N 1
ATOM 3169 C CA . HIS D 1 80 ? -74.541 54.615 128.632 1.00 58.92 160 HIS D CA 1
ATOM 3170 C C . HIS D 1 80 ? -75.130 54.817 127.221 1.00 59.61 160 HIS D C 1
ATOM 3171 O O . HIS D 1 80 ? -76.324 54.607 126.984 1.00 62.04 160 HIS D O 1
ATOM 3178 N N . LEU D 1 81 ? -74.293 55.250 126.290 1.00 54.16 161 LEU D N 1
ATOM 3179 C CA . LEU D 1 81 ? -74.748 55.499 124.927 1.00 57.54 161 LEU D CA 1
ATOM 3180 C C . LEU D 1 81 ? -74.569 54.244 124.054 1.00 48.51 161 LEU D C 1
ATOM 3181 O O . LEU D 1 81 ? -73.481 53.978 123.573 1.00 50.72 161 LEU D O 1
ATOM 3186 N N . LEU D 1 82 ? -75.636 53.480 123.849 1.00 54.50 162 LEU D N 1
ATOM 3187 C CA . LEU D 1 82 ? -75.552 52.201 123.127 1.00 50.10 162 LEU D CA 1
ATOM 3188 C C . LEU D 1 82 ? -75.091 52.315 121.685 1.00 48.73 162 LEU D C 1
ATOM 3189 O O . LEU D 1 82 ? -75.606 53.136 120.923 1.00 47.95 162 LEU D O 1
ATOM 3194 N N . GLN D 1 83 ? -74.130 51.480 121.305 1.00 38.78 163 GLN D N 1
ATOM 3195 C CA . GLN D 1 83 ? -73.817 51.358 119.889 1.00 40.43 163 GLN D CA 1
ATOM 3196 C C . GLN D 1 83 ? -74.354 50.021 119.366 1.00 45.68 163 GLN D C 1
ATOM 3197 O O . GLN D 1 83 ? -74.166 48.984 119.998 1.00 40.18 163 GLN D O 1
ATOM 3203 N N . VAL D 1 84 ? -75.027 50.057 118.219 1.00 39.76 164 VAL D N 1
ATOM 3204 C CA . VAL D 1 84 ? -75.574 48.854 117.598 1.00 38.97 164 VAL D CA 1
ATOM 3205 C C . VAL D 1 84 ? -75.194 48.809 116.125 1.00 40.86 164 VAL D C 1
ATOM 3206 O O . VAL D 1 84 ? -75.341 49.802 115.404 1.00 41.01 164 VAL D O 1
ATOM 3210 N N . ARG D 1 85 ? -74.704 47.665 115.679 1.00 32.84 165 ARG D N 1
ATOM 3211 C CA . ARG D 1 85 ? -74.377 47.468 114.271 1.00 36.42 165 ARG D CA 1
ATOM 3212 C C . ARG D 1 85 ? -74.955 46.155 113.782 1.00 39.62 165 ARG D C 1
ATOM 3213 O O . ARG D 1 85 ? -74.952 45.167 114.525 1.00 36.64 165 ARG D O 1
ATOM 3221 N N . VAL D 1 86 ? -75.422 46.135 112.535 1.00 32.99 166 VAL D N 1
ATOM 3222 C CA . VAL D 1 86 ? -75.818 44.893 111.879 1.00 36.06 166 VAL D CA 1
ATOM 3223 C C . VAL D 1 86 ? -74.591 44.303 111.193 1.00 43.62 166 VAL D C 1
ATOM 3224 O O . VAL D 1 86 ? -73.819 45.018 110.551 1.00 36.20 166 VAL D O 1
ATOM 3228 N N . LEU D 1 87 ? -74.386 43.000 111.342 1.00 38.73 167 LEU D N 1
ATOM 3229 C CA . LEU D 1 87 ? -73.210 42.385 110.752 1.00 39.48 167 LEU D CA 1
ATOM 3230 C C . LEU D 1 87 ? -73.518 41.880 109.345 1.00 41.41 167 LEU D C 1
ATOM 3231 O O . LEU D 1 87 ? -74.672 41.547 109.038 1.00 43.17 167 LEU D O 1
ATOM 3236 N N . PRO D 1 88 ? -72.487 41.827 108.485 1.00 44.95 168 PRO D N 1
ATOM 3237 C CA . PRO D 1 88 ? -72.630 41.438 107.074 1.00 44.91 168 PRO D CA 1
ATOM 3238 C C . PRO D 1 88 ? -73.138 40.016 106.865 1.00 51.35 168 PRO D C 1
ATOM 3239 O O . PRO D 1 88 ? -73.067 39.187 107.768 1.00 49.87 168 PRO D O 1
ATOM 3243 N N . LYS D 1 89 ? -73.640 39.741 105.668 1.00 51.45 169 LYS D N 1
ATOM 3244 C CA . LYS D 1 89 ? -74.123 38.412 105.319 1.00 57.16 169 LYS D CA 1
ATOM 3245 C C . LYS D 1 89 ? -73.016 37.370 105.510 1.00 57.18 169 LYS D C 1
ATOM 3246 O O . LYS D 1 89 ? -71.874 37.591 105.112 1.00 54.16 169 LYS D O 1
ATOM 3252 N N . GLY D 1 90 ? -73.350 36.246 106.139 1.00 60.71 170 GLY D N 1
ATOM 3253 C CA . GLY D 1 90 ? -72.379 35.188 106.378 1.00 57.72 170 GLY D CA 1
ATOM 3254 C C . GLY D 1 90 ? -71.761 35.198 107.770 1.00 55.02 170 GLY D C 1
ATOM 3255 O O . GLY D 1 90 ? -71.041 34.276 108.157 1.00 51.90 170 GLY D O 1
ATOM 3256 N N . ALA D 1 91 ? -72.028 36.250 108.530 1.00 51.54 171 ALA D N 1
ATOM 3257 C CA . ALA D 1 91 ? -71.543 36.302 109.899 1.00 55.29 171 ALA D CA 1
ATOM 3258 C C . ALA D 1 91 ? -72.193 35.193 110.718 1.00 50.07 171 ALA D C 1
ATOM 3259 O O . ALA D 1 91 ? -73.340 34.830 110.472 1.00 45.03 171 ALA D O 1
ATOM 3261 N N . LYS D 1 92 ? -71.444 34.639 111.669 1.00 49.67 172 LYS D N 1
ATOM 3262 C CA . LYS D 1 92 ? -71.989 33.664 112.612 1.00 49.77 172 LYS D CA 1
ATOM 3263 C C . LYS D 1 92 ? -71.563 34.049 114.022 1.00 44.20 172 LYS D C 1
ATOM 3264 O O . LYS D 1 92 ? -70.386 34.307 114.273 1.00 45.00 172 LYS D O 1
ATOM 3270 N N . ILE D 1 93 ? -72.516 34.088 114.941 1.00 39.24 173 ILE D N 1
ATOM 3271 C CA . ILE D 1 93 ? -72.210 34.466 116.317 1.00 46.58 173 ILE D CA 1
ATOM 3272 C C . ILE D 1 93 ? -71.067 33.647 116.955 1.00 50.82 173 ILE D C 1
ATOM 3273 O O . ILE D 1 93 ? -70.182 34.223 117.598 1.00 50.43 173 ILE D O 1
ATOM 3278 N N . GLU D 1 94 ? -71.059 32.325 116.777 1.00 44.68 174 GLU D N 1
ATOM 3279 C CA . GLU D 1 94 ? -69.990 31.522 117.382 1.00 49.32 174 GLU D CA 1
ATOM 3280 C C . GLU D 1 94 ? -68.601 31.937 116.890 1.00 55.20 174 GLU D C 1
ATOM 3281 O O . GLU D 1 94 ? -67.628 31.904 117.641 1.00 59.19 174 GLU D O 1
ATOM 3287 N N . LYS D 1 95 ? -68.505 32.329 115.628 1.00 50.89 175 LYS D N 1
ATOM 3288 C CA . LYS D 1 95 ? -67.243 32.808 115.083 1.00 50.97 175 LYS D CA 1
ATOM 3289 C C . LYS D 1 95 ? -66.925 34.243 115.536 1.00 55.75 175 LYS D C 1
ATOM 3290 O O . LYS D 1 95 ? -65.761 34.594 115.759 1.00 52.76 175 LYS D O 1
ATOM 3296 N N . LEU D 1 96 ? -67.967 35.070 115.660 1.00 55.93 176 LEU D N 1
ATOM 3297 C CA . LEU D 1 96 ? -67.805 36.495 115.974 1.00 53.15 176 LEU D CA 1
ATOM 3298 C C . LEU D 1 96 ? -67.288 36.681 117.365 1.00 54.02 176 LEU D C 1
ATOM 3299 O O . LEU D 1 96 ? -66.507 37.591 117.641 1.00 59.43 176 LEU D O 1
ATOM 3304 N N . TYR D 1 97 ? -67.740 35.806 118.245 1.00 50.59 177 TYR D N 1
ATOM 3305 C CA . TYR D 1 97 ? -67.367 35.872 119.643 1.00 59.44 177 TYR D CA 1
ATOM 3306 C C . TYR D 1 97 ? -65.843 35.807 119.817 1.00 61.56 177 TYR D C 1
ATOM 3307 O O . TYR D 1 97 ? -65.301 36.208 120.851 1.00 59.86 177 TYR D O 1
ATOM 3316 N N . LYS D 1 98 ? -65.161 35.306 118.793 1.00 62.94 178 LYS D N 1
ATOM 3317 C CA . LYS D 1 98 ? -63.713 35.179 118.820 1.00 60.50 178 LYS D CA 1
ATOM 3318 C C . LYS D 1 98 ? -63.062 36.372 118.128 1.00 60.68 178 LYS D C 1
ATOM 3319 O O . LYS D 1 98 ? -61.898 36.669 118.375 1.00 51.29 178 LYS D O 1
#

GO terms:
  GO:0005634 nucleus (C, IDA)
  GO:0005730 nucleolus (C, IDA)
  GO:0042273 ribosomal large subunit biogenesis (P, IDA)
  GO:0043023 ribosomal large subunit binding (F, IDA)
  GO:0030687 preribosome, large subunit precursor (C, IDA)
  GO:0006364 rRNA processing (P, IDA)
  GO:0019843 rRNA binding (F, IDA)
  GO:0030687 preribosome, large subunit precursor (C, HDA)
  GO:0005737 cytoplasm (C, EXP)
  GO:0005515 protein binding (F, IPI)
  GO:0000463 maturation of LSU-rRNA from tricistronic rRNA transcript (SSU-rRNA, 5.8S rRNA, LSU-rRNA) (P, IMP)
  GO:0003723 RNA binding (F, EXP)

InterPro domains:
  IPR000504 RNA recognition motif domain [PF00076] (93-162)
  IPR000504 RNA recognition motif domain [PS50102] (91-169)
  IPR000504 RNA recognition motif domain [SM00360] (92-165)
  IPR012677 Nucleotide-binding alpha-beta plait domain superfamily [G3DSA:3.30.70.330] (3-175)
  IPR034469 Ribosome biogenesis protein 15, RNA recognition motif [cd12552] (92-168)
  IPR035979 RNA-binding domain superfamily [SSF54928] (89-167)

CATH classification: 3.30.70.330

Foldseek 3Di:
DWFAQKKKKAQADPPCAQVNVCVLLCVLAHWPDWFFQADPPPRHTPGMTMTGHPDSVSSVVSQVPQQQDQDPNTGMHMDTGTPPDDRVVVSPDDPVRCVVVVVRD/DLFFFQKKKKAQADPPCAQVNVCVLLCVLAAWPDWHFQADPPPRHTPRITMTGHPDSVSSVVSQVPQQLDQDPNTRMHMDTGTPPDDRVVVSPDDVVVCVVVVVSD/DFAQKKKKAQADFPCAQVNVCVVLCVLAAWDDWHFQADPPPGGTPGMIMTGHPDSVSLVVSQVVQQLNQDPNTRMHMDTGHPPDDRVPPSHDDVPDD/DFFQKKKKAFADPPCAQVNVCVVLCVLAAWPDKHFQADPPPRHGPGMIMTGHPDSVSLVVCQVVQAQHQDPNTGMHMDTGGPPDDRVVVSD

Secondary structure (DSSP, 8-state):
-EEEEEEEESPPTT--HHHHHHHHHTTS-EEEEEEEE-TTT--EEEEEEEEESSHHHHHHHHHHHTT-EETTEE-EEEEEETT--HHHHTT--S---/--EEEEEEEE-PPTT--HHHHHHHHGGGS-EEEEEEEE-TTT--EEEEEEEEESSHHHHHHHHHHHTT-EETTEE-EEEEEETT--HHHHTTS-HHHHHHTTTT-/-TTEEEEEEEE-PPTT--HHHHHHHHHTTS-EEEEEEEE-TTT--EEEEEEEEESSHHHHHHHHHHHTT-EETTEE-EEEEEETT--HHHHTTS-HHHHHHTTTT-/-EEEEEEEE-PPTT--HHHHHHHHGGGS-EEEEEEEE-TTT--EEEEEEEEESSTHHHHHHHHHHTTEEETTEEEEEEEEETT--HHHHT-

Solvent-accessible surface area: 21064 Å² total; per-residue (Å²): 190,133,101,16,10,2,0,8,0,14,58,2,1,148,46,3,58,7,102,59,0,12,160,55,0,50,124,34,18,104,10,99,22,3,32,3,6,26,61,94,105,62,0,68,15,89,71,7,0,0,0,39,4,88,72,98,117,23,0,90,84,0,30,106,48,6,6,3,59,35,28,119,19,17,0,0,14,0,50,20,7,78,161,55,15,126,7,91,110,17,41,105,58,139,75,173,34,0,85,132,117,42,36,24,198,151,149,60,57,14,8,2,0,5,0,7,130,2,3,143,48,3,53,8,79,54,0,12,141,65,0,51,128,38,21,97,8,94,21,3,48,4,4,21,59,105,126,59,1,68,17,107,56,5,0,0,0,41,3,87,83,86,128,31,0,52,79,0,32,113,57,6,38,80,98,122,24,125,75,37,78,0,39,0,47,17,1,1,101,19,3,127,8,94,74,0,42,117,32,129,56,173,38,0,82,129,8,3,1,29,189,174,105,8,6,2,0,72,0,15,125,3,5,148,49,11,42,9,104,49,0,14,150,46,0,49,122,24,23,106,16,94,14,1,27,4,0,18,59,91,114,57,0,64,14,80,60,39,0,10,0,32,3,85,71,110,123,18,0,60,94,0,26,123,58,2,38,84,87,118,18,119,65,63,88,0,26,0,105,20,28,86,129,60,31,129,9,76,104,34,21,48,68,145,141,130,111,163,172,108,11,11,3,0,70,0,13,111,3,6,147,47,10,60,8,79,62,0,11,155,60,0,51,124,29,20,104,17,103,25,2,42,6,1,19,51,74,99,52,0,66,21,98,68,57,0,12,0,32,4,90,83,101,133,22,0,85,88,0,40,124,62,8,40,88,86,108,9,120,73,62,67,0,37,0,117,29,27,87,144,62,27,116,6,68,130,56,40,162

Radius of gyration: 28.12 Å; Cα contacts (8 Å, |Δi|>4): 875; chains: 4; bounding box: 55×85×58 Å